Protein AF-A0A838EF16-F1 (afdb_monomer)

Foldseek 3Di:
DDDDDDDDDDPDPDPDPPDDDDQWDADQQQWIKGWDKDFDDAVPHPDTQEIDTFKIFTDDPQGGDNDDPPPDDDDPDDDGQKMKGFDKALEAPAEPDPPQPQPPDDCSSHARQQAFDPPVPPWADDGDSHDHRIDGAKIFIGGSNHTAKMKGWYWHKHHWDWDQQQAPRGIGTAGIDIGTAKIAMAGPPRHHDPDFMKGWDKDDDKKKAFAQVAAGVVNQPQDDLLFDDDPRHGTRMDMHDNDIDTQWIDRSQQKIKGWDKFWFFQLQLADPDDDRFFRRRLTVVSNPPDSSVCRRHLAMIDIDTQKMWITGPNDIKIKGKTFTWDAPDVCRPDPSRGTGQLLDDNPPPDCCSVVPPDDAGGQKMWIQTSVRDIDIDGGPRDNDDD

Radius of gyration: 24.92 Å; Cα contacts (8 Å, |Δi|>4): 887; chains: 1; bounding box: 67×57×69 Å

Nearest PDB structures (foldseek):
  4igl-assembly1_A  TM=3.188E-01  e=4.001E-04  Yersinia entomophaga
  5kis-assembly1_A  TM=2.861E-01  e=1.138E-03  Yersinia entomophaga

Structure (mmCIF, N/CA/C/O backbone):
data_AF-A0A838EF16-F1
#
_entry.id   AF-A0A838EF16-F1
#
loop_
_atom_site.group_PDB
_atom_site.id
_atom_site.type_symbol
_atom_site.label_atom_id
_atom_site.label_alt_id
_atom_site.label_comp_id
_atom_site.label_asym_id
_atom_site.label_entity_id
_atom_site.label_seq_id
_atom_site.pdbx_PDB_ins_code
_atom_site.Cartn_x
_atom_site.Cartn_y
_atom_site.Cartn_z
_atom_site.occupancy
_atom_site.B_iso_or_equiv
_atom_site.auth_seq_id
_atom_site.auth_comp_id
_atom_site.auth_asym_id
_atom_site.auth_atom_id
_atom_site.pdbx_PDB_model_num
ATOM 1 N N . MET A 1 1 ? -14.568 -12.629 -7.261 1.00 23.56 1 MET A N 1
ATOM 2 C CA . MET A 1 1 ? -14.078 -12.190 -5.941 1.00 23.56 1 MET A CA 1
ATOM 3 C C . MET A 1 1 ? -13.411 -10.857 -6.232 1.00 23.56 1 MET A C 1
ATOM 5 O O . MET A 1 1 ? -12.386 -10.861 -6.890 1.00 23.56 1 MET A O 1
ATOM 9 N N . TYR A 1 2 ? -14.131 -9.758 -5.999 1.00 21.62 2 TYR A N 1
ATOM 10 C CA . TYR A 1 2 ? -13.760 -8.415 -6.455 1.00 21.62 2 TYR A CA 1
ATOM 11 C C . TYR A 1 2 ? -13.286 -7.618 -5.245 1.00 21.62 2 TYR A C 1
ATOM 13 O O . TYR A 1 2 ? -14.092 -7.338 -4.366 1.00 21.62 2 TYR A O 1
ATOM 21 N N . GLU A 1 3 ? -12.002 -7.286 -5.214 1.00 23.17 3 GLU A N 1
ATOM 22 C CA . GLU A 1 3 ? -11.415 -6.273 -4.339 1.00 23.17 3 GLU A CA 1
ATOM 23 C C . GLU A 1 3 ? -10.241 -5.665 -5.106 1.00 23.17 3 GLU A C 1
ATOM 25 O O . GLU A 1 3 ? -9.307 -6.371 -5.481 1.00 23.17 3 GLU A O 1
ATOM 30 N N . GLY A 1 4 ? -10.342 -4.374 -5.414 1.00 22.47 4 GLY A N 1
ATOM 31 C CA . GLY A 1 4 ? -9.344 -3.658 -6.200 1.00 22.47 4 GLY A CA 1
ATOM 32 C C . GLY A 1 4 ? -9.843 -2.320 -6.734 1.00 22.47 4 GLY A C 1
ATOM 33 O O . GLY A 1 4 ? -9.541 -1.986 -7.870 1.00 22.47 4 GLY A O 1
ATOM 34 N N . ASP A 1 5 ? -10.616 -1.566 -5.947 1.00 22.55 5 ASP A N 1
ATOM 35 C CA . ASP A 1 5 ? -10.906 -0.166 -6.271 1.00 22.55 5 ASP A CA 1
ATOM 36 C C . ASP A 1 5 ? -9.791 0.701 -5.671 1.00 22.55 5 ASP A C 1
ATOM 38 O O . ASP A 1 5 ? -9.813 1.055 -4.489 1.00 22.55 5 ASP A O 1
ATOM 42 N N . ALA A 1 6 ? -8.780 1.004 -6.487 1.00 27.38 6 ALA A N 1
ATOM 43 C CA . ALA A 1 6 ? -7.781 2.024 -6.195 1.00 27.38 6 ALA A CA 1
ATOM 44 C C . ALA A 1 6 ? -8.284 3.388 -6.695 1.00 27.38 6 ALA A C 1
ATOM 46 O O . ALA A 1 6 ? -8.783 3.532 -7.807 1.00 27.38 6 ALA A O 1
ATOM 47 N N . ILE A 1 7 ? -8.179 4.387 -5.823 1.00 25.42 7 ILE A N 1
ATOM 48 C CA . ILE A 1 7 ? -8.727 5.734 -5.984 1.00 25.42 7 ILE A CA 1
ATOM 49 C C . ILE A 1 7 ? -7.967 6.496 -7.082 1.00 25.42 7 ILE A C 1
ATOM 51 O O . ILE A 1 7 ? -6.759 6.703 -6.994 1.00 25.42 7 ILE A O 1
ATOM 55 N N . GLN A 1 8 ? -8.716 6.932 -8.094 1.00 29.62 8 GLN A N 1
ATOM 56 C CA . GLN A 1 8 ? -8.276 7.627 -9.304 1.00 29.62 8 GLN A CA 1
ATOM 57 C C . GLN A 1 8 ? -7.986 9.123 -9.040 1.00 29.62 8 GLN A C 1
ATOM 59 O O . GLN A 1 8 ? -8.774 9.814 -8.388 1.00 29.62 8 GLN A O 1
ATOM 64 N N . LYS A 1 9 ? -6.879 9.647 -9.588 1.00 28.25 9 LYS A N 1
ATOM 65 C CA . LYS A 1 9 ? -6.639 11.090 -9.779 1.00 28.25 9 LYS A CA 1
ATOM 66 C C . LYS A 1 9 ? -7.116 11.467 -11.186 1.00 28.25 9 LYS A C 1
ATOM 68 O O . LYS A 1 9 ? -6.321 11.494 -12.115 1.00 28.25 9 LYS A O 1
ATOM 73 N N . ASP A 1 10 ? -8.393 11.809 -11.323 1.00 25.80 10 ASP A N 1
ATOM 74 C CA . ASP A 1 10 ? -8.893 12.468 -12.532 1.00 25.80 10 ASP A CA 1
ATOM 75 C C . ASP A 1 10 ? -9.033 13.968 -12.293 1.00 25.80 10 ASP A C 1
ATOM 77 O O . ASP A 1 10 ? -9.828 14.437 -11.472 1.00 25.80 10 ASP A O 1
ATOM 81 N N . THR A 1 11 ? -8.296 14.748 -13.082 1.00 31.22 11 THR A N 1
ATOM 82 C CA . THR A 1 11 ? -8.543 16.183 -13.242 1.00 31.22 11 THR A CA 1
ATOM 83 C C . THR A 1 11 ? -9.641 16.384 -14.288 1.00 31.22 11 THR A C 1
ATOM 85 O O . THR A 1 11 ? -9.444 17.044 -15.300 1.00 31.22 11 THR A O 1
ATOM 88 N N . PHE A 1 12 ? -10.830 15.840 -14.028 1.00 22.34 12 PHE A N 1
ATOM 89 C CA . PHE A 1 12 ? -12.070 16.239 -14.690 1.00 22.34 12 PHE A CA 1
ATOM 90 C C . PHE A 1 12 ? -12.993 16.864 -13.647 1.00 22.34 12 PHE A C 1
ATOM 92 O O . PHE A 1 12 ? -13.325 16.267 -12.625 1.00 22.34 12 PHE A O 1
ATOM 99 N N . ARG A 1 13 ? -13.409 18.113 -13.895 1.00 30.27 13 ARG A N 1
ATOM 100 C CA . ARG A 1 13 ? -14.393 18.827 -13.072 1.00 30.27 13 ARG A CA 1
ATOM 101 C C . ARG A 1 13 ? -15.766 18.160 -13.199 1.00 30.27 13 ARG A C 1
ATOM 103 O O . ARG A 1 13 ? -16.633 18.657 -13.907 1.00 30.27 13 ARG A O 1
ATOM 110 N N . TYR A 1 14 ? -15.978 17.099 -12.434 1.00 22.09 14 TYR A N 1
ATOM 111 C CA . TYR A 1 14 ? -17.292 16.691 -11.959 1.00 22.09 14 TYR A CA 1
ATOM 112 C C . TYR A 1 14 ? -17.266 16.742 -10.436 1.00 22.09 14 TYR A C 1
ATOM 114 O O . TYR A 1 14 ? -16.724 15.880 -9.753 1.00 22.09 14 TYR A O 1
ATOM 122 N N . PHE A 1 15 ? -17.841 17.812 -9.893 1.00 29.89 15 PHE A N 1
ATOM 123 C CA . PHE A 1 15 ? -18.130 17.919 -8.471 1.00 29.89 15 PHE A CA 1
ATOM 124 C C . PHE A 1 15 ? -19.277 16.943 -8.167 1.00 29.89 15 PHE A C 1
ATOM 126 O O . PHE A 1 15 ? -20.450 17.305 -8.249 1.00 29.89 15 PHE A O 1
ATOM 133 N N . PHE A 1 16 ? -18.957 15.679 -7.895 1.00 25.81 16 PHE A N 1
ATOM 134 C CA . PHE A 1 16 ? -19.944 14.731 -7.396 1.00 25.81 16 PHE A CA 1
ATOM 135 C C . PHE A 1 16 ? -20.173 14.969 -5.895 1.00 25.81 16 PHE A C 1
ATOM 137 O O . PHE A 1 16 ? -19.207 15.087 -5.140 1.00 25.81 16 PHE A O 1
ATOM 144 N N . PRO A 1 17 ? -21.418 14.949 -5.394 1.00 42.88 17 PRO A N 1
ATOM 145 C CA . PRO A 1 17 ? -21.670 14.705 -3.980 1.00 42.88 17 PRO A CA 1
ATOM 146 C C . PRO A 1 17 ? -21.553 13.184 -3.734 1.00 42.88 17 PRO A C 1
ATOM 148 O O . PRO A 1 17 ? -22.556 12.531 -3.477 1.00 42.88 17 PRO A O 1
ATOM 151 N N . SER A 1 18 ? -20.389 12.556 -3.950 1.00 43.19 18 SER A N 1
ATOM 152 C CA . SER A 1 18 ? -20.372 11.122 -4.326 1.00 43.19 18 SER A CA 1
ATOM 153 C C . SER A 1 18 ? -20.464 10.080 -3.210 1.00 43.19 18 SER A C 1
ATOM 155 O O . SER A 1 18 ? -20.639 8.915 -3.544 1.00 43.19 18 SER A O 1
ATOM 157 N N . HIS A 1 19 ? -20.417 10.413 -1.917 1.00 51.53 19 HIS A N 1
ATOM 158 C CA . HIS A 1 19 ? -20.465 9.368 -0.880 1.00 51.53 19 HIS A CA 1
ATOM 159 C C . HIS A 1 19 ? -21.616 9.575 0.104 1.00 51.53 19 HIS A C 1
ATOM 161 O O . HIS A 1 19 ? -21.558 10.394 1.023 1.00 51.53 19 HIS A O 1
ATOM 167 N N . SER A 1 20 ? -22.680 8.787 -0.082 1.00 55.97 20 SER A N 1
ATOM 168 C CA . SER A 1 20 ? -23.728 8.620 0.926 1.00 55.97 20 SER A CA 1
ATOM 169 C C . SER A 1 20 ? -23.200 7.721 2.038 1.00 55.97 20 SER A C 1
ATOM 171 O O . SER A 1 20 ? -23.222 6.498 1.938 1.00 55.97 20 SER A O 1
ATOM 173 N N . LEU A 1 21 ? -22.689 8.336 3.101 1.00 65.88 21 LEU A N 1
ATOM 174 C CA . LEU A 1 21 ? -22.224 7.602 4.271 1.00 65.88 21 LEU A CA 1
ATOM 175 C C . LEU A 1 21 ? -23.413 7.021 5.039 1.00 65.88 21 LEU A C 1
ATOM 177 O O . LEU A 1 21 ? -24.354 7.740 5.398 1.00 65.88 21 LEU A O 1
ATOM 181 N N . HIS A 1 22 ? -23.353 5.719 5.314 1.00 69.31 22 HIS A N 1
ATOM 182 C CA . HIS A 1 22 ? -24.351 5.033 6.124 1.00 69.31 22 HIS A CA 1
ATOM 183 C C . HIS A 1 22 ? -24.338 5.613 7.535 1.00 69.31 22 HIS A C 1
ATOM 185 O O . HIS A 1 22 ? -23.393 5.436 8.290 1.00 69.31 22 HIS A O 1
ATOM 191 N N . ARG A 1 23 ? -25.404 6.322 7.903 1.00 70.19 23 ARG A N 1
ATOM 192 C CA . ARG A 1 23 ? -25.545 6.911 9.242 1.00 70.19 23 ARG A CA 1
ATOM 193 C C . ARG A 1 23 ? -26.306 5.999 10.203 1.00 70.19 23 ARG A C 1
ATOM 195 O O . ARG A 1 23 ? -26.099 6.073 11.412 1.00 70.19 23 ARG A O 1
ATOM 202 N N . ASN A 1 24 ? -27.212 5.182 9.672 1.00 78.00 24 ASN A N 1
ATOM 203 C CA . ASN A 1 24 ? -28.073 4.304 10.451 1.00 78.00 24 ASN A CA 1
ATOM 204 C C . ASN A 1 24 ? -28.289 2.992 9.695 1.00 78.00 24 ASN A C 1
ATOM 206 O O . ASN A 1 24 ? -28.556 3.018 8.493 1.00 78.00 24 ASN A O 1
ATOM 210 N N . ILE A 1 25 ? -28.182 1.873 10.401 1.00 84.38 25 ILE A N 1
ATOM 211 C CA . ILE A 1 25 ? -28.474 0.535 9.883 1.00 84.38 25 ILE A CA 1
ATOM 212 C C . ILE A 1 25 ? -29.558 -0.068 10.769 1.00 84.38 25 ILE A C 1
ATOM 214 O O . ILE A 1 25 ? -29.503 0.055 11.993 1.00 84.38 25 ILE A O 1
ATOM 218 N N . HIS A 1 26 ? -30.532 -0.723 10.144 1.00 83.25 26 HIS A N 1
ATOM 219 C CA . HIS A 1 26 ? -31.648 -1.369 10.822 1.00 83.25 26 HIS A CA 1
ATOM 220 C C . HIS A 1 26 ? -31.697 -2.842 10.464 1.00 83.25 26 HIS A C 1
ATOM 222 O O . HIS A 1 26 ? -31.534 -3.197 9.295 1.00 83.25 26 HIS A O 1
ATOM 228 N N . ASP A 1 27 ? -31.975 -3.690 11.446 1.00 83.12 27 ASP A N 1
ATOM 229 C CA . ASP A 1 27 ? -32.328 -5.075 11.168 1.00 83.12 27 ASP A CA 1
ATOM 230 C C . ASP A 1 27 ? -33.850 -5.260 11.045 1.00 83.12 27 ASP A C 1
ATOM 232 O O . ASP A 1 27 ? -34.654 -4.350 11.269 1.00 83.12 27 ASP A O 1
ATOM 236 N N . ARG A 1 28 ? -34.262 -6.485 10.707 1.00 82.12 28 ARG A N 1
ATOM 237 C CA . ARG A 1 28 ? -35.678 -6.859 10.561 1.00 82.12 28 ARG A CA 1
ATOM 238 C C . ARG A 1 28 ? -36.499 -6.768 11.855 1.00 82.12 28 ARG A C 1
ATOM 240 O O . ARG A 1 28 ? -37.721 -6.864 11.795 1.00 82.12 28 ARG A O 1
ATOM 247 N N . TYR A 1 29 ? -35.846 -6.638 13.007 1.00 83.75 29 TYR A N 1
ATOM 248 C CA . TYR A 1 29 ? -36.473 -6.528 14.322 1.00 83.75 29 TYR A CA 1
ATOM 249 C C . TYR A 1 29 ? -36.509 -5.080 14.829 1.00 83.75 29 TYR A C 1
ATOM 251 O O . TYR A 1 29 ? -37.011 -4.820 15.921 1.00 83.75 29 TYR A O 1
ATOM 259 N N . GLY A 1 30 ? -36.024 -4.127 14.027 1.00 81.12 30 GLY A N 1
ATOM 260 C CA . GLY A 1 30 ? -36.001 -2.713 14.372 1.00 81.12 30 GLY A CA 1
ATOM 261 C C . GLY A 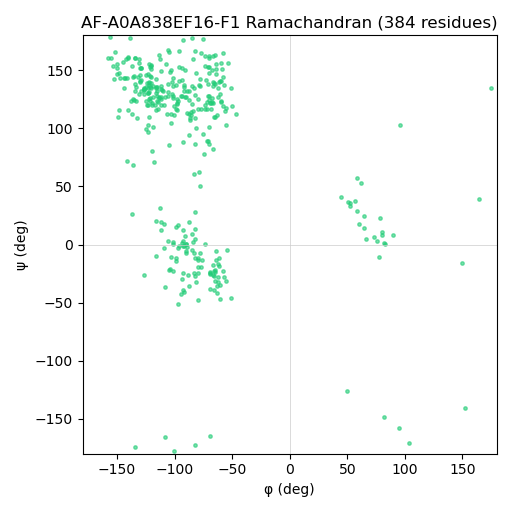1 30 ? -34.848 -2.319 15.293 1.00 81.12 30 GLY A C 1
ATOM 262 O O . GLY A 1 30 ? -34.857 -1.184 15.778 1.00 81.12 30 GLY A O 1
ATOM 263 N N . ASN A 1 31 ? -33.873 -3.213 15.521 1.00 85.19 31 ASN A N 1
ATOM 264 C CA . ASN A 1 31 ? -32.616 -2.866 16.184 1.00 85.19 31 ASN A CA 1
ATOM 265 C C . ASN A 1 31 ? -31.849 -1.873 15.314 1.00 85.19 31 ASN A C 1
ATOM 267 O O . ASN A 1 31 ? -31.916 -1.943 14.084 1.00 85.19 31 ASN A O 1
ATOM 271 N N . GLN A 1 32 ? -31.116 -0.955 15.943 1.00 86.50 32 GLN A N 1
ATOM 272 C CA . GLN A 1 32 ? -30.389 0.096 15.233 1.00 86.50 32 GLN A CA 1
ATOM 273 C C . GLN A 1 32 ? -28.890 0.038 15.515 1.00 86.50 32 GLN A C 1
ATOM 275 O O . GLN A 1 32 ? -28.468 -0.222 16.643 1.00 86.50 32 GLN A O 1
ATOM 280 N N . VAL A 1 33 ? -28.101 0.352 14.492 1.00 90.19 33 VAL A N 1
ATOM 281 C CA . VAL A 1 33 ? -26.673 0.663 14.596 1.00 90.19 33 VAL A CA 1
ATOM 282 C C . VAL A 1 33 ? -26.475 2.081 14.081 1.00 90.19 33 VAL A C 1
ATOM 284 O O . VAL A 1 33 ? -26.806 2.376 12.931 1.00 90.19 33 VAL A O 1
ATOM 287 N N . ARG A 1 34 ? -25.924 2.962 14.917 1.00 89.94 34 ARG A N 1
ATOM 288 C CA . ARG A 1 34 ? -25.605 4.343 14.542 1.00 89.94 34 ARG A CA 1
ATOM 289 C C . ARG A 1 34 ? -24.118 4.482 14.285 1.00 89.94 34 ARG A C 1
ATOM 291 O O . ARG A 1 34 ? -23.305 4.099 15.123 1.00 89.94 34 ARG A O 1
ATOM 298 N N . ILE A 1 35 ? -23.785 5.069 13.141 1.00 92.38 35 ILE A N 1
ATOM 299 C CA . ILE A 1 35 ? -22.408 5.360 12.749 1.00 92.38 35 ILE A CA 1
ATOM 300 C C . ILE A 1 35 ? -22.237 6.875 12.752 1.00 92.38 35 ILE A C 1
ATOM 302 O O . ILE A 1 35 ? -22.944 7.612 12.055 1.00 92.38 35 ILE A O 1
ATOM 306 N N . ASN A 1 36 ? -21.304 7.336 13.574 1.00 93.00 36 ASN A N 1
ATOM 307 C CA . ASN A 1 36 ? -20.932 8.732 13.695 1.00 93.00 36 ASN A CA 1
ATOM 308 C C . ASN A 1 36 ? -19.602 8.969 12.990 1.00 93.00 36 ASN A C 1
ATOM 310 O O . ASN A 1 36 ? -18.732 8.100 12.950 1.00 93.00 36 ASN A O 1
ATOM 314 N N . TYR A 1 37 ? -19.453 10.175 12.457 1.00 91.88 37 TYR A N 1
ATOM 315 C CA . TYR A 1 37 ? -18.289 10.568 11.682 1.00 91.88 37 TYR A CA 1
ATOM 316 C C . TYR A 1 37 ? -17.732 11.884 12.204 1.00 91.88 37 TYR A C 1
ATOM 318 O O . TYR A 1 37 ? -18.496 12.801 12.526 1.00 91.88 37 TYR A O 1
ATOM 326 N N . GLN A 1 38 ? -16.411 11.992 12.225 1.00 90.00 38 GLN A N 1
ATOM 327 C CA . GLN A 1 38 ? -15.698 13.257 12.331 1.00 90.00 38 GLN A CA 1
ATOM 328 C C . GLN A 1 38 ? -15.300 13.748 10.941 1.00 90.00 38 GLN A C 1
ATOM 330 O O . GLN A 1 38 ? -15.173 12.961 10.005 1.00 90.00 38 GLN A O 1
ATOM 335 N N . ARG A 1 39 ? -15.168 15.064 10.786 1.00 86.62 39 ARG A N 1
ATOM 336 C CA . ARG A 1 39 ? -14.911 15.700 9.492 1.00 86.62 39 ARG A CA 1
ATOM 337 C C . ARG A 1 39 ? -13.816 16.727 9.646 1.00 86.62 39 ARG A C 1
ATOM 339 O O . ARG A 1 39 ? -13.857 17.520 10.588 1.00 86.62 39 ARG A O 1
ATOM 346 N N . TYR A 1 40 ? -12.919 16.757 8.674 1.00 82.25 40 TYR A N 1
ATOM 347 C CA . TYR A 1 40 ? -11.893 17.775 8.586 1.00 82.25 40 TYR A CA 1
ATOM 348 C C . TYR A 1 40 ? -12.281 18.837 7.552 1.00 82.25 40 TYR A C 1
ATOM 350 O O . TYR A 1 40 ? -12.570 18.536 6.388 1.00 82.25 40 TYR A O 1
ATOM 358 N N . PHE A 1 41 ? -12.267 20.091 7.999 1.00 79.94 41 PHE A N 1
ATOM 359 C CA . PHE A 1 41 ? -12.459 21.273 7.169 1.00 79.94 41 PHE A CA 1
ATOM 360 C C . PHE A 1 41 ? -11.148 22.063 7.164 1.00 79.94 41 PHE A C 1
ATOM 362 O O . PHE A 1 41 ? -10.737 22.543 8.223 1.00 79.94 41 PHE A O 1
ATOM 369 N N . PRO A 1 42 ? -10.481 22.220 6.010 1.00 74.00 42 PRO A N 1
ATOM 370 C CA . PRO A 1 42 ? -9.326 23.103 5.901 1.00 74.00 42 PRO A CA 1
ATOM 371 C C . PRO A 1 42 ? -9.718 24.530 6.301 1.00 74.00 42 PRO A C 1
ATOM 373 O O . PRO A 1 42 ? -10.835 24.960 6.011 1.00 74.00 42 PRO A O 1
ATOM 376 N N . ASN A 1 43 ? -8.818 25.273 6.951 1.00 67.56 43 ASN A N 1
ATOM 377 C CA . ASN A 1 43 ? -9.101 26.612 7.485 1.00 67.56 43 ASN A CA 1
ATOM 378 C C . ASN A 1 43 ? -9.826 27.520 6.470 1.00 67.56 43 ASN A C 1
ATOM 380 O O . ASN A 1 43 ? -9.250 27.932 5.466 1.00 67.56 43 ASN A O 1
ATOM 384 N N . GLY A 1 44 ? -11.090 27.850 6.759 1.00 60.97 44 GLY A N 1
ATOM 385 C CA . GLY A 1 44 ? -11.921 28.746 5.944 1.00 60.97 44 GLY A CA 1
ATOM 386 C C . GLY A 1 44 ? -12.615 28.099 4.738 1.00 60.97 44 GLY A C 1
ATOM 387 O O . GLY A 1 44 ? -13.338 28.791 4.023 1.00 60.97 44 GLY A O 1
ATOM 388 N N . ALA A 1 45 ? -12.442 26.795 4.511 1.00 65.69 45 ALA A N 1
ATOM 389 C CA . ALA A 1 45 ? -13.124 26.073 3.445 1.00 65.69 45 ALA A CA 1
ATOM 390 C C . ALA A 1 45 ? -14.470 25.505 3.928 1.00 65.69 45 ALA A C 1
ATOM 392 O O . ALA A 1 45 ? -14.547 24.803 4.932 1.00 65.69 45 ALA A O 1
ATOM 393 N N . ASN A 1 46 ? -15.531 25.727 3.148 1.00 67.12 46 ASN A N 1
ATOM 394 C CA . ASN A 1 46 ? -16.834 25.065 3.333 1.00 67.12 46 ASN A CA 1
ATOM 395 C C . ASN A 1 46 ? -16.879 23.662 2.701 1.00 67.12 46 ASN A C 1
ATOM 397 O O . ASN A 1 46 ? -17.953 23.092 2.512 1.00 67.12 46 ASN A O 1
ATOM 401 N N . ILE A 1 47 ? -15.718 23.124 2.327 1.00 70.38 47 ILE A N 1
ATOM 402 C CA . ILE A 1 47 ? -15.581 21.841 1.647 1.00 70.38 47 ILE A CA 1
ATOM 403 C C . ILE A 1 47 ? -14.915 20.881 2.623 1.00 70.38 47 ILE A C 1
ATOM 405 O O . ILE A 1 47 ? -13.851 21.170 3.171 1.00 70.38 47 ILE A O 1
ATOM 409 N N . VAL A 1 48 ? -15.576 19.748 2.849 1.00 73.94 48 VAL A N 1
ATOM 410 C CA . VAL A 1 48 ? -15.020 18.637 3.619 1.00 73.94 48 VAL A CA 1
ATOM 411 C C . VAL A 1 48 ? -13.851 18.062 2.828 1.00 73.94 48 VAL A C 1
ATOM 413 O O . VAL A 1 48 ? -14.042 17.651 1.686 1.00 73.94 48 VAL A O 1
ATOM 416 N N . ARG A 1 49 ? -12.658 18.049 3.425 1.00 77.00 49 ARG A N 1
ATOM 417 C CA . ARG A 1 49 ? -11.473 17.431 2.811 1.00 77.00 49 ARG A CA 1
ATOM 418 C C . ARG A 1 49 ? -11.376 15.948 3.150 1.00 77.00 49 ARG A C 1
ATOM 420 O O . ARG A 1 49 ? -10.975 15.179 2.292 1.00 77.00 49 ARG A O 1
ATOM 427 N N . ASP A 1 50 ? -11.771 15.571 4.365 1.00 81.81 50 ASP A N 1
ATOM 428 C CA . ASP A 1 50 ? -11.718 14.185 4.834 1.00 81.81 50 ASP A CA 1
ATOM 429 C C . ASP A 1 50 ? -12.830 13.890 5.859 1.00 81.81 50 ASP A C 1
ATOM 431 O O . ASP A 1 50 ? -13.292 14.787 6.583 1.00 81.81 50 ASP A O 1
ATOM 435 N N . VAL A 1 51 ? -13.264 12.629 5.918 1.00 85.44 51 VAL A N 1
ATOM 436 C CA . VAL A 1 51 ? -14.264 12.097 6.846 1.00 85.44 51 VAL A CA 1
ATOM 437 C C . VAL A 1 51 ? -13.810 10.739 7.372 1.00 85.44 51 VAL A C 1
ATOM 439 O O . VAL A 1 51 ? -13.661 9.793 6.608 1.00 85.44 51 VAL A O 1
ATOM 442 N N . ALA A 1 52 ? -13.720 10.609 8.693 1.00 89.25 52 ALA A N 1
ATOM 443 C CA . ALA A 1 52 ? -13.414 9.346 9.362 1.00 89.25 52 ALA A CA 1
ATOM 444 C C . ALA A 1 52 ? -14.551 8.941 10.307 1.00 89.25 52 ALA A C 1
ATOM 446 O O . ALA A 1 52 ? -15.265 9.794 10.845 1.00 89.25 52 ALA A O 1
ATOM 447 N N . ILE A 1 53 ? -14.730 7.636 10.526 1.00 93.31 53 ILE A N 1
ATOM 448 C CA . ILE A 1 53 ? -15.641 7.134 11.565 1.00 93.31 53 ILE A CA 1
ATOM 449 C C . ILE A 1 53 ? -15.118 7.617 12.923 1.00 93.31 53 ILE A C 1
ATOM 451 O O . ILE A 1 53 ? -13.924 7.538 13.189 1.00 93.31 53 ILE A O 1
ATOM 455 N N . SER A 1 54 ? -16.006 8.132 13.772 1.00 95.38 54 SER A N 1
ATOM 456 C CA . SER A 1 54 ? -15.677 8.546 15.143 1.00 95.38 54 SER A CA 1
ATOM 457 C C . SER A 1 54 ? -16.265 7.604 16.189 1.00 95.38 54 SER A C 1
ATOM 459 O O . SER A 1 54 ? -15.626 7.313 17.201 1.00 95.38 54 SER A O 1
ATOM 461 N N . SER A 1 55 ? -17.472 7.082 15.956 1.00 96.44 55 SER A N 1
ATOM 462 C CA . SER A 1 55 ? -18.018 6.003 16.775 1.00 96.44 55 SER A CA 1
ATOM 463 C C . SER A 1 55 ? -19.023 5.135 16.033 1.00 96.44 55 SER A C 1
ATOM 465 O O . SER A 1 55 ? -19.710 5.589 15.118 1.00 96.44 55 SER A O 1
ATOM 467 N N . ILE A 1 56 ? -19.132 3.886 16.478 1.00 96.06 56 ILE A N 1
ATOM 468 C CA . ILE A 1 56 ? -20.230 2.981 16.139 1.00 96.06 56 ILE A CA 1
ATOM 469 C C . ILE A 1 56 ? -20.935 2.618 17.440 1.00 96.06 56 ILE A C 1
ATOM 471 O O . ILE A 1 56 ? -20.302 2.187 18.401 1.00 96.06 56 ILE A O 1
ATOM 475 N N . GLU A 1 57 ? -22.245 2.807 17.479 1.00 95.06 57 GLU A N 1
ATOM 476 C CA . GLU A 1 57 ? -23.071 2.606 18.666 1.00 95.06 57 GLU A CA 1
ATOM 477 C C . GLU A 1 57 ? -24.221 1.664 18.329 1.00 95.06 57 GLU A C 1
ATOM 479 O O . GLU A 1 57 ? -24.867 1.816 17.289 1.00 95.06 57 GLU A O 1
ATOM 484 N N . TYR A 1 58 ? -24.484 0.693 19.198 1.00 93.25 58 TYR A N 1
ATOM 485 C CA . TYR A 1 58 ? -25.542 -0.289 18.982 1.00 93.25 58 TYR A CA 1
ATOM 486 C C . TYR A 1 58 ? -26.030 -0.908 20.295 1.00 93.25 58 TYR A C 1
ATOM 488 O O . TYR A 1 58 ?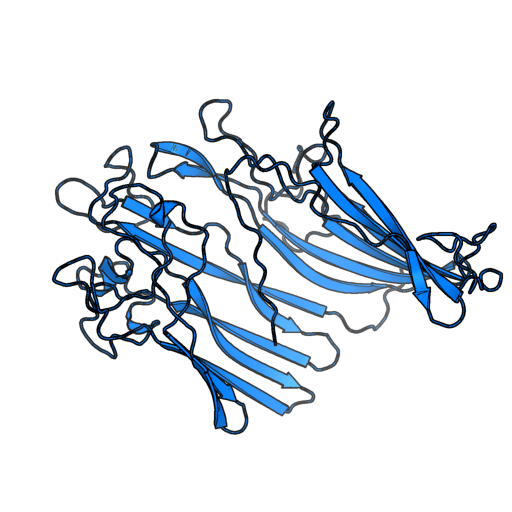 -25.527 -0.595 21.379 1.00 93.25 58 TYR A O 1
ATOM 496 N N . ASP A 1 59 ? -27.024 -1.789 20.164 1.00 91.12 59 ASP A N 1
ATOM 497 C CA . ASP A 1 59 ? -27.631 -2.529 21.273 1.00 91.12 59 ASP A CA 1
ATOM 498 C C . ASP A 1 59 ? -28.292 -1.596 22.299 1.00 91.12 59 ASP A C 1
ATOM 500 O O . ASP A 1 59 ? -27.971 -1.612 23.480 1.00 91.12 59 ASP A O 1
ATOM 504 N N . ASP A 1 60 ? -29.179 -0.705 21.845 1.00 91.50 60 ASP A N 1
ATOM 505 C CA . ASP A 1 60 ? -30.044 0.065 22.745 1.00 91.50 60 ASP A CA 1
ATOM 506 C C . ASP A 1 60 ? -31.330 -0.736 23.045 1.00 91.50 60 ASP A C 1
ATOM 508 O O . ASP A 1 60 ? -32.169 -0.880 22.151 1.00 91.50 60 ASP A O 1
ATOM 512 N N . PRO A 1 61 ? -31.548 -1.206 24.292 1.00 89.50 61 PRO A N 1
ATOM 513 C CA . PRO A 1 61 ? -32.705 -2.030 24.650 1.00 89.50 61 PRO A CA 1
ATOM 514 C C . PRO A 1 61 ? -34.047 -1.293 24.568 1.00 89.50 61 PRO A C 1
ATOM 516 O O . PRO A 1 61 ? -35.104 -1.919 24.589 1.00 89.50 61 PRO A O 1
ATOM 519 N N . GLY A 1 62 ? -34.028 0.043 24.553 1.00 87.12 62 GLY A N 1
ATOM 520 C CA . GLY A 1 62 ? -35.224 0.870 24.397 1.00 87.12 62 GLY A CA 1
ATOM 521 C C . GLY A 1 62 ? -35.560 1.176 22.937 1.00 87.12 62 GLY A C 1
ATOM 522 O O . GLY A 1 62 ? -36.556 1.850 22.673 1.00 87.12 62 GLY A O 1
ATOM 523 N N . CYS A 1 63 ? -34.737 0.718 21.992 1.00 84.69 63 CYS A N 1
ATOM 524 C CA . CYS A 1 63 ? -34.781 1.143 20.603 1.00 84.69 63 CYS A CA 1
ATOM 525 C C . CYS A 1 63 ? -35.064 -0.026 19.651 1.00 84.69 63 CYS A C 1
ATOM 527 O O . CYS A 1 63 ? -34.176 -0.550 18.982 1.00 84.69 63 CYS A O 1
ATOM 529 N N . HIS A 1 64 ? -36.347 -0.377 19.554 1.00 84.69 64 HIS A N 1
ATOM 530 C CA . HIS A 1 64 ? -36.870 -1.337 18.585 1.00 84.69 64 HIS A CA 1
ATOM 531 C C . HIS A 1 64 ? -37.957 -0.654 17.758 1.00 84.69 64 HIS A C 1
ATOM 533 O O . HIS A 1 64 ? -39.101 -0.538 18.199 1.00 84.69 64 HIS A O 1
ATOM 539 N N . ASN A 1 65 ? -37.605 -0.147 16.575 1.00 74.44 65 ASN A N 1
ATOM 540 C CA . ASN A 1 65 ? -38.575 0.500 15.695 1.00 74.44 65 ASN A CA 1
ATOM 541 C C . ASN A 1 65 ? -38.629 -0.191 14.333 1.00 74.44 65 ASN A C 1
ATOM 543 O O . ASN A 1 65 ? -37.702 -0.085 13.534 1.00 74.44 65 ASN A O 1
ATOM 547 N N . THR A 1 66 ? -39.741 -0.876 14.076 1.00 70.12 66 THR A N 1
ATOM 548 C CA . THR A 1 66 ? -40.053 -1.537 12.801 1.00 70.12 66 THR A CA 1
ATOM 549 C C . THR A 1 66 ? -40.951 -0.688 11.896 1.00 70.12 66 THR A C 1
ATOM 551 O O . THR A 1 66 ? -41.251 -1.093 10.775 1.00 70.12 66 THR A O 1
ATOM 554 N N . THR A 1 67 ? -41.398 0.485 12.367 1.00 67.94 67 THR A N 1
ATOM 555 C CA . THR A 1 67 ? -42.268 1.398 11.615 1.00 67.94 67 THR A CA 1
ATOM 556 C C . THR A 1 67 ? -41.439 2.514 10.984 1.00 67.94 67 THR A C 1
ATOM 558 O O . THR A 1 67 ? -40.843 3.345 11.672 1.00 67.94 67 THR A O 1
ATOM 561 N N . PHE A 1 68 ? -41.430 2.551 9.655 1.00 67.19 68 PHE A N 1
ATOM 562 C CA . PHE A 1 68 ? -40.698 3.535 8.864 1.00 67.19 68 PHE A CA 1
ATOM 563 C C . PHE A 1 68 ? -41.642 4.658 8.439 1.00 67.19 68 PHE A C 1
ATOM 565 O O . PHE A 1 68 ? -42.634 4.411 7.756 1.00 67.19 68 PHE A O 1
ATOM 572 N N . ASN A 1 69 ? -41.336 5.896 8.825 1.00 56.97 69 ASN A N 1
ATOM 573 C CA . ASN A 1 69 ? -42.015 7.075 8.295 1.00 56.97 69 ASN A CA 1
ATOM 574 C C . ASN A 1 69 ? -41.050 7.757 7.312 1.00 56.97 69 ASN A C 1
ATOM 576 O O . ASN A 1 69 ? -40.239 8.596 7.697 1.00 56.97 69 ASN A O 1
ATOM 580 N N . GLY A 1 70 ? -41.052 7.306 6.055 1.00 62.47 70 GLY A N 1
ATOM 581 C CA . GLY A 1 70 ? -40.023 7.662 5.069 1.00 62.47 70 GLY A CA 1
ATOM 582 C C . GLY A 1 70 ? -38.744 6.820 5.197 1.00 62.47 70 GLY A C 1
ATOM 583 O O . GLY A 1 70 ? -38.805 5.649 5.558 1.00 62.47 70 GLY A O 1
ATOM 584 N N . ALA A 1 71 ? -37.582 7.402 4.876 1.00 58.19 71 ALA A N 1
ATOM 585 C CA . ALA A 1 71 ? -36.304 6.684 4.739 1.00 58.19 71 ALA A CA 1
ATOM 586 C C . ALA A 1 71 ? -35.523 6.448 6.054 1.00 58.19 71 ALA A C 1
ATOM 588 O O . ALA A 1 71 ? -34.427 5.894 6.016 1.00 58.19 71 ALA A O 1
ATOM 589 N N . THR A 1 72 ? -36.046 6.854 7.215 1.00 59.06 72 THR A N 1
ATOM 590 C CA . THR A 1 72 ? -35.315 6.754 8.491 1.00 59.06 72 THR A CA 1
ATOM 591 C C . THR A 1 72 ? -36.234 6.342 9.637 1.00 59.06 72 THR A C 1
ATOM 593 O O . THR A 1 72 ? -37.118 7.093 10.041 1.00 59.06 72 THR A O 1
ATOM 596 N N . ALA A 1 73 ? -35.987 5.168 10.223 1.00 64.44 73 ALA A N 1
ATOM 597 C CA . ALA A 1 73 ? -36.541 4.810 11.524 1.00 64.44 73 ALA A CA 1
ATOM 598 C C . ALA A 1 73 ? -35.589 5.338 12.606 1.00 64.44 73 ALA A C 1
ATOM 600 O O . ALA A 1 73 ? -34.493 4.821 12.775 1.00 64.44 73 ALA A O 1
ATOM 601 N N . GLN A 1 74 ? -35.954 6.377 13.356 1.00 71.81 74 GLN A N 1
ATOM 602 C CA . GLN A 1 74 ? -35.144 6.835 14.493 1.00 71.81 74 GLN A CA 1
ATOM 603 C C . GLN A 1 74 ? -35.906 6.639 15.797 1.00 71.81 74 GLN A C 1
ATOM 605 O O . GLN A 1 74 ? -37.077 7.000 15.901 1.00 71.81 74 GLN A O 1
ATOM 610 N N . CYS A 1 75 ? -35.241 6.053 16.790 1.00 78.00 75 CYS A N 1
ATOM 611 C CA . CYS A 1 75 ? -35.778 5.992 18.144 1.00 78.00 75 CYS A CA 1
ATOM 612 C C . CYS A 1 75 ? -35.717 7.374 18.810 1.00 78.00 75 CYS A C 1
ATOM 614 O O . CYS A 1 75 ? -34.719 8.083 18.631 1.00 78.00 75 CYS A O 1
ATOM 616 N N . PRO A 1 76 ? -36.747 7.747 19.593 1.00 77.88 76 PRO A N 1
ATOM 617 C CA . PRO A 1 76 ? -36.815 9.046 20.264 1.00 77.88 76 PRO A CA 1
ATOM 618 C C . PRO A 1 76 ? -35.733 9.212 21.340 1.00 77.88 76 PRO A C 1
ATOM 620 O O . PRO A 1 76 ? -35.307 10.328 21.622 1.00 77.88 76 PRO A O 1
ATOM 623 N N . THR A 1 77 ? -35.267 8.105 21.916 1.00 85.06 77 THR A N 1
ATOM 624 C CA . THR A 1 77 ? -34.141 8.044 22.851 1.00 85.06 77 THR A CA 1
ATOM 625 C C . THR A 1 77 ? -33.051 7.135 22.297 1.00 85.06 77 THR A C 1
ATOM 627 O O . THR A 1 77 ? -33.339 6.242 21.500 1.00 85.06 77 THR A O 1
ATOM 630 N N . TRP A 1 78 ? -31.805 7.381 22.707 1.00 89.56 78 TRP A N 1
ATOM 631 C CA . TRP A 1 78 ? -30.650 6.574 22.323 1.00 89.56 78 TRP A CA 1
ATOM 632 C C . TRP A 1 78 ? -29.749 6.317 23.530 1.00 89.56 78 TRP A C 1
ATOM 634 O O . TRP A 1 78 ? -29.152 7.250 24.068 1.00 89.56 78 TRP A O 1
ATOM 644 N N . ASN A 1 79 ? -29.689 5.063 23.965 1.00 92.06 79 ASN A N 1
ATOM 645 C CA . ASN A 1 79 ? -28.932 4.582 25.117 1.00 92.06 79 ASN A CA 1
ATOM 646 C C . ASN A 1 79 ? -28.204 3.262 24.782 1.00 92.06 79 ASN A C 1
ATOM 648 O O . ASN A 1 79 ? -28.577 2.200 25.292 1.00 92.06 79 ASN A O 1
ATOM 652 N N . PRO A 1 80 ? -27.192 3.310 23.898 1.00 93.38 80 PRO A N 1
ATOM 653 C CA . PRO A 1 80 ? -26.510 2.119 23.406 1.00 93.38 80 PRO A CA 1
ATOM 654 C C . PRO A 1 80 ? -25.757 1.405 24.532 1.00 93.38 80 PRO A C 1
ATOM 656 O O . PRO A 1 80 ? -25.096 2.038 25.363 1.00 93.38 80 PRO A O 1
ATOM 659 N N . LYS A 1 81 ? -25.825 0.072 24.552 1.00 95.38 81 LYS A N 1
ATOM 660 C CA . LYS A 1 81 ? -25.061 -0.760 25.492 1.00 95.38 81 LYS A CA 1
ATOM 661 C C . LYS A 1 81 ? -23.648 -1.014 25.011 1.00 95.38 81 LYS A C 1
ATOM 663 O O . LYS A 1 81 ? -22.774 -1.222 25.851 1.00 95.38 81 LYS A O 1
ATOM 668 N N . VAL A 1 82 ? -23.409 -0.937 23.704 1.00 96.81 82 VAL A N 1
ATOM 669 C CA . VAL A 1 82 ? -22.073 -1.068 23.130 1.00 96.81 82 VAL A CA 1
ATOM 670 C C . VAL A 1 82 ? -21.723 0.166 22.314 1.00 96.81 82 VAL A C 1
ATOM 672 O O . VAL A 1 82 ? -22.517 0.660 21.511 1.00 96.81 82 VAL A O 1
ATOM 675 N N . ARG A 1 83 ? -20.504 0.659 22.523 1.00 96.94 83 ARG A N 1
ATOM 676 C CA . ARG A 1 83 ? -19.933 1.770 21.770 1.00 96.94 83 ARG A CA 1
ATOM 677 C C . ARG A 1 83 ? -18.490 1.459 21.405 1.00 96.94 83 ARG A C 1
ATOM 679 O O . ARG A 1 83 ? -17.669 1.203 22.279 1.00 96.94 83 ARG A O 1
ATOM 686 N N . LEU A 1 84 ? -18.189 1.529 20.118 1.00 97.62 84 LEU A N 1
ATOM 687 C CA . LEU A 1 84 ? -16.838 1.516 19.573 1.00 97.62 84 LEU A CA 1
ATOM 688 C C . LEU A 1 84 ? -16.442 2.969 19.322 1.00 97.62 84 LEU A C 1
ATOM 690 O O . LEU A 1 84 ? -17.170 3.678 18.626 1.00 97.62 84 LEU A O 1
ATOM 694 N N . VAL A 1 85 ? -15.344 3.436 19.906 1.00 96.88 85 VAL A N 1
ATOM 695 C CA . VAL A 1 85 ? -14.801 4.782 19.666 1.00 96.88 85 VAL A CA 1
ATOM 696 C C . VAL A 1 85 ? -13.534 4.639 18.852 1.00 96.88 85 VAL A C 1
ATOM 698 O O . VAL A 1 85 ? -12.655 3.884 19.243 1.00 96.88 85 VAL A O 1
ATOM 701 N N . PHE A 1 86 ? -13.466 5.357 17.739 1.00 97.06 86 PHE A N 1
ATOM 702 C CA . PHE A 1 86 ? -12.328 5.369 16.831 1.00 97.06 86 PHE A CA 1
ATOM 703 C C . PHE A 1 86 ? -11.559 6.666 17.076 1.00 97.06 86 PHE A C 1
ATOM 705 O O . PHE A 1 86 ? -12.019 7.737 16.669 1.00 97.06 86 PHE A O 1
ATOM 712 N N . ASP A 1 87 ? -10.416 6.591 17.758 1.00 94.88 87 ASP A N 1
ATOM 713 C CA . ASP A 1 87 ? -9.555 7.756 17.964 1.00 94.88 87 ASP A CA 1
ATOM 714 C C . ASP A 1 87 ? -8.689 7.954 16.721 1.00 94.88 87 ASP A C 1
ATOM 716 O O . ASP A 1 87 ? -7.589 7.412 16.585 1.00 94.88 87 ASP A O 1
ATOM 720 N N . SER A 1 88 ? -9.239 8.680 15.747 1.00 92.94 88 SER A N 1
ATOM 721 C CA . SER A 1 88 ? -8.463 9.130 14.593 1.00 92.94 88 SER A CA 1
ATOM 722 C C . SER A 1 88 ? -8.067 10.588 14.750 1.00 92.94 88 SER A C 1
ATOM 724 O O . SER A 1 88 ? -8.898 11.429 15.096 1.00 92.94 88 SER A O 1
ATOM 726 N N . SER A 1 89 ? -6.818 10.902 14.426 1.00 89.00 89 SER A N 1
ATOM 727 C CA . SER A 1 89 ? -6.295 12.269 14.438 1.00 89.00 89 SER A CA 1
ATOM 728 C C . SER A 1 89 ? -5.402 12.511 13.222 1.00 89.00 89 SER A C 1
ATOM 730 O O . SER A 1 89 ? -5.179 11.610 12.421 1.00 89.00 89 SER A O 1
ATOM 732 N N . THR A 1 90 ? -4.882 13.724 13.062 1.00 85.38 90 THR A N 1
ATOM 733 C CA . THR A 1 90 ? -3.921 14.066 11.999 1.00 85.38 90 THR A CA 1
ATOM 734 C C . THR A 1 90 ? -2.479 13.676 12.349 1.00 85.38 90 THR A C 1
ATOM 736 O O . THR A 1 90 ? -1.543 13.999 11.616 1.00 85.38 90 THR A O 1
ATOM 739 N N . LYS A 1 91 ? -2.270 13.003 13.490 1.00 87.19 91 LYS A N 1
ATOM 740 C CA . LYS A 1 91 ? -0.954 12.610 13.994 1.00 87.19 91 LYS A CA 1
ATOM 741 C C . LYS A 1 91 ? -0.955 11.153 14.448 1.00 87.19 91 LYS A C 1
ATOM 743 O O . LYS A 1 91 ? -1.826 10.721 15.197 1.00 87.19 91 LYS A O 1
ATOM 748 N N . VAL A 1 92 ? 0.094 10.432 14.064 1.00 90.00 92 VAL A N 1
ATOM 749 C CA . VAL A 1 92 ? 0.394 9.109 14.614 1.00 90.00 92 VAL A CA 1
ATOM 750 C C . VAL A 1 92 ? 0.845 9.250 16.070 1.00 90.00 92 VAL A C 1
ATOM 752 O O . VAL A 1 92 ? 1.801 9.973 16.366 1.00 90.00 92 VAL A O 1
ATOM 755 N N . THR A 1 93 ? 0.181 8.553 16.991 1.00 89.50 93 THR A N 1
ATOM 756 C CA . THR A 1 93 ? 0.547 8.548 18.418 1.00 89.50 93 THR A CA 1
ATOM 757 C C . THR A 1 93 ? 1.690 7.583 18.722 1.00 89.50 93 THR A C 1
ATOM 759 O O . THR A 1 93 ? 2.507 7.869 19.597 1.00 89.50 93 THR A O 1
ATOM 762 N N . THR A 1 94 ? 1.777 6.470 17.986 1.00 90.88 94 THR A N 1
ATOM 763 C CA . THR A 1 94 ? 2.776 5.415 18.196 1.00 90.88 94 THR A CA 1
ATOM 764 C C . THR A 1 94 ? 3.558 5.144 16.913 1.00 90.88 94 THR A C 1
ATOM 766 O O . THR A 1 94 ? 3.092 4.423 16.033 1.00 90.88 94 THR A O 1
ATOM 769 N N . LEU A 1 95 ? 4.761 5.717 16.818 1.00 91.75 95 LEU A N 1
ATOM 770 C CA . LEU A 1 95 ? 5.697 5.453 15.724 1.00 91.75 95 LEU A CA 1
ATOM 771 C C . LEU A 1 95 ? 6.624 4.282 16.078 1.00 91.75 95 LEU A C 1
ATOM 773 O O . LEU A 1 95 ? 7.278 4.308 17.122 1.00 91.75 95 LEU A O 1
ATOM 777 N N . SER A 1 96 ? 6.702 3.274 15.210 1.00 90.12 96 SER A N 1
ATOM 778 C CA . SER A 1 96 ? 7.632 2.147 15.338 1.00 90.12 96 SER A CA 1
ATOM 779 C C . SER A 1 96 ? 9.029 2.477 14.812 1.00 90.12 96 SER A C 1
ATOM 781 O O . SER A 1 96 ? 10.009 1.920 15.302 1.00 90.12 96 SER A O 1
ATOM 783 N N . ASN A 1 97 ? 9.148 3.403 13.856 1.00 87.50 97 ASN A N 1
ATOM 784 C CA . ASN A 1 97 ? 10.435 3.893 13.375 1.00 87.50 97 ASN A CA 1
ATOM 785 C C . ASN A 1 97 ? 10.880 5.141 14.165 1.00 87.50 97 ASN A C 1
ATOM 787 O O . ASN A 1 97 ? 10.100 6.055 14.426 1.00 87.50 97 ASN A O 1
ATOM 791 N N . THR A 1 98 ? 12.156 5.201 14.560 1.00 70.12 98 THR A N 1
ATOM 792 C CA . THR A 1 98 ? 12.729 6.317 15.351 1.00 70.12 98 THR A CA 1
ATOM 793 C C . THR A 1 98 ? 13.572 7.287 14.523 1.00 70.12 98 THR A C 1
ATOM 795 O O . THR A 1 98 ? 13.919 8.364 14.999 1.00 70.12 98 THR A O 1
ATOM 798 N N . THR A 1 99 ? 13.882 6.929 13.276 1.00 72.81 99 THR A N 1
ATOM 799 C CA . THR A 1 99 ? 14.740 7.695 12.357 1.00 72.81 99 THR A CA 1
ATOM 800 C C . THR A 1 99 ? 13.975 8.333 11.197 1.00 72.81 99 THR A C 1
ATOM 802 O O . THR A 1 99 ? 14.567 9.058 10.405 1.00 72.81 99 THR A O 1
ATOM 805 N N . GLY A 1 100 ? 12.665 8.094 11.099 1.00 68.44 100 GLY A N 1
ATOM 806 C CA . GLY A 1 100 ? 11.844 8.481 9.950 1.00 68.44 100 GLY A CA 1
ATOM 807 C C . GLY A 1 100 ? 11.519 9.968 9.813 1.00 68.44 100 GLY A C 1
ATOM 808 O O . GLY A 1 100 ? 10.798 10.319 8.899 1.00 68.44 100 GLY A O 1
ATOM 809 N N . GLY A 1 101 ? 11.980 10.857 10.697 1.00 81.12 101 GLY A N 1
ATOM 810 C CA . GLY A 1 101 ? 11.784 12.311 10.562 1.00 81.12 101 GLY A CA 1
ATOM 811 C C . GLY A 1 101 ? 10.390 12.842 10.938 1.00 81.12 101 GLY A C 1
ATOM 812 O O . GLY A 1 101 ? 10.232 14.048 11.119 1.00 81.12 101 GLY A O 1
ATOM 813 N N . CYS A 1 102 ? 9.398 11.972 11.146 1.00 87.31 102 CYS A N 1
ATOM 814 C CA . CYS A 1 102 ? 8.032 12.367 11.508 1.00 87.31 102 CYS A CA 1
ATOM 815 C C . CYS A 1 102 ? 7.815 12.718 12.988 1.00 87.31 102 CYS A C 1
ATOM 817 O O . CYS A 1 102 ? 6.790 13.303 13.339 1.00 87.31 102 CYS A O 1
ATOM 819 N N . GLN A 1 103 ? 8.768 12.420 13.876 1.00 79.62 103 GLN A N 1
ATOM 820 C CA . GLN A 1 103 ? 8.626 12.662 15.320 1.00 79.62 103 GLN A CA 1
ATOM 821 C C . GLN A 1 103 ? 8.466 14.158 15.649 1.00 79.62 103 GLN A C 1
ATOM 823 O O . GLN A 1 103 ? 7.746 14.512 16.584 1.00 79.62 103 GLN A O 1
ATOM 828 N N . ASN A 1 104 ? 9.100 15.026 14.851 1.00 75.38 104 ASN A N 1
ATOM 829 C CA . ASN A 1 104 ? 9.095 16.483 15.011 1.00 75.38 104 ASN A CA 1
ATOM 830 C C . ASN A 1 104 ? 8.276 17.204 13.925 1.00 75.38 104 ASN A C 1
ATOM 832 O O . ASN A 1 104 ? 8.460 18.405 13.720 1.00 75.38 104 ASN A O 1
ATOM 836 N N . TRP A 1 105 ? 7.397 16.492 13.211 1.00 80.62 105 TRP A N 1
ATOM 837 C CA . TRP A 1 105 ? 6.577 17.092 12.161 1.00 80.62 105 TRP A CA 1
ATOM 838 C C . TRP A 1 105 ? 5.700 18.216 12.727 1.00 80.62 105 TRP A C 1
ATOM 840 O O . TRP A 1 105 ? 4.927 18.004 13.663 1.00 80.62 105 TRP A O 1
ATOM 850 N N . SER A 1 106 ? 5.840 19.423 12.176 1.00 70.25 106 SER A N 1
ATOM 851 C CA . SER A 1 106 ? 5.242 20.654 12.711 1.00 70.25 106 SER A CA 1
ATOM 852 C C . SER A 1 106 ? 3.944 21.074 12.013 1.00 70.25 106 SER A C 1
ATOM 854 O O . SER A 1 106 ? 3.225 21.925 12.533 1.00 70.25 106 SER A O 1
ATOM 856 N N . SER A 1 107 ? 3.600 20.463 10.871 1.00 70.25 107 SER A N 1
ATOM 857 C CA . SER A 1 107 ? 2.429 20.818 10.045 1.00 70.25 107 SER A CA 1
ATOM 858 C C . SER A 1 107 ? 1.129 20.100 10.454 1.00 70.25 107 SER A C 1
ATOM 860 O O . SER A 1 107 ? 0.162 20.036 9.696 1.00 70.25 107 SER A O 1
ATOM 862 N N . THR A 1 108 ? 1.074 19.573 11.680 1.00 61.12 108 THR A N 1
ATOM 863 C CA . THR A 1 108 ? 0.039 18.631 12.156 1.00 61.12 108 THR A CA 1
ATOM 864 C C . THR A 1 108 ? -1.389 19.176 12.158 1.00 61.12 108 THR A C 1
ATOM 866 O O . THR A 1 108 ? -2.335 18.397 12.230 1.00 61.12 108 THR A O 1
ATOM 869 N N . ALA A 1 109 ? -1.583 20.495 12.077 1.00 62.75 109 ALA A N 1
ATOM 870 C CA . ALA A 1 109 ? -2.913 21.102 11.997 1.00 62.75 109 ALA A CA 1
ATOM 871 C C . ALA A 1 109 ? -3.531 21.045 10.585 1.00 62.75 109 ALA A C 1
ATOM 873 O O . ALA A 1 109 ? -4.749 21.192 10.448 1.00 62.75 109 ALA A O 1
ATOM 874 N N . THR A 1 110 ? -2.708 20.841 9.549 1.00 75.38 110 THR A N 1
ATOM 875 C CA . THR A 1 110 ? -3.126 20.940 8.139 1.00 75.38 110 THR A CA 1
ATOM 876 C C . THR A 1 110 ? -2.802 19.699 7.317 1.00 75.38 110 THR A C 1
ATOM 878 O O . THR A 1 110 ? -3.512 19.445 6.345 1.00 75.38 110 THR A O 1
ATOM 881 N N . TYR A 1 111 ? -1.777 18.936 7.711 1.00 81.69 111 TYR A N 1
ATOM 882 C CA . TYR A 1 111 ? -1.296 17.757 6.992 1.00 81.69 111 TYR A CA 1
ATOM 883 C C . TYR A 1 111 ? -0.747 16.699 7.955 1.00 81.69 111 TYR A C 1
ATOM 885 O O . TYR A 1 111 ? -0.088 17.026 8.954 1.00 81.69 111 TYR A O 1
ATOM 893 N N . ARG A 1 112 ? -0.978 15.429 7.623 1.00 87.38 112 ARG A N 1
ATOM 894 C CA . ARG A 1 112 ? -0.270 14.283 8.198 1.00 87.38 112 ARG A CA 1
ATOM 895 C C . ARG A 1 112 ? 1.200 14.332 7.762 1.00 87.38 112 ARG A C 1
ATOM 897 O O . ARG A 1 112 ? 1.554 15.068 6.844 1.00 87.38 112 ARG A O 1
ATOM 904 N N . CYS A 1 113 ? 2.087 13.612 8.450 1.00 88.62 113 CYS A N 1
ATOM 905 C CA . CYS A 1 113 ? 3.518 13.709 8.147 1.00 88.62 113 CYS A CA 1
ATOM 906 C C . CYS A 1 113 ? 3.869 13.233 6.737 1.00 88.62 113 CYS A C 1
ATOM 908 O O . CYS A 1 113 ? 4.742 13.828 6.135 1.00 88.62 113 CYS A O 1
ATOM 910 N N . ASP A 1 114 ? 3.202 12.210 6.215 1.00 89.38 114 ASP A N 1
ATOM 911 C CA . ASP A 1 114 ? 3.453 11.629 4.891 1.00 89.38 114 ASP A CA 1
ATOM 912 C C . ASP A 1 114 ? 2.642 12.276 3.761 1.00 89.38 114 ASP A C 1
ATOM 914 O O . ASP A 1 114 ? 2.858 11.945 2.596 1.00 89.38 114 ASP A O 1
ATOM 918 N N . ASP A 1 115 ? 1.723 13.190 4.078 1.00 86.75 115 ASP A N 1
ATOM 919 C CA . ASP A 1 115 ? 0.950 13.885 3.051 1.00 86.75 115 ASP A CA 1
ATOM 920 C C . ASP A 1 115 ? 1.898 14.646 2.113 1.00 86.75 115 ASP A C 1
ATOM 922 O O . ASP A 1 115 ? 2.846 15.277 2.588 1.00 86.75 115 ASP A O 1
ATOM 926 N N . PRO A 1 116 ? 1.639 14.668 0.793 1.00 80.12 116 PRO A N 1
ATOM 927 C CA . PRO A 1 116 ? 2.416 15.493 -0.118 1.00 80.12 116 PRO A CA 1
ATOM 928 C C . PRO A 1 116 ? 2.181 16.965 0.234 1.00 80.12 116 PRO A C 1
ATOM 930 O O . PRO A 1 116 ? 1.091 17.507 0.030 1.00 80.12 116 PRO A O 1
ATOM 933 N N . VAL A 1 117 ? 3.205 17.619 0.780 1.00 78.00 117 VAL A N 1
ATOM 934 C CA . VAL A 1 117 ? 3.209 19.063 1.032 1.00 78.00 117 VAL A CA 1
ATOM 935 C C . VAL A 1 117 ? 4.204 19.752 0.113 1.00 78.00 117 VAL A C 1
ATOM 937 O O . VAL A 1 117 ? 5.320 19.269 -0.080 1.00 78.00 117 VAL A O 1
ATOM 940 N N . ASP A 1 118 ? 3.809 20.884 -0.469 1.00 69.88 118 ASP A N 1
ATOM 941 C CA . ASP A 1 118 ? 4.729 21.703 -1.255 1.00 69.88 118 ASP A CA 1
ATOM 942 C C . ASP A 1 118 ? 5.748 22.367 -0.317 1.00 69.88 118 ASP A C 1
ATOM 944 O O . ASP A 1 118 ? 5.462 23.368 0.344 1.00 69.88 118 ASP A O 1
ATOM 948 N N . ASN A 1 119 ? 6.950 21.793 -0.267 1.00 65.31 119 ASN A N 1
ATOM 949 C CA . ASN A 1 119 ? 8.079 22.332 0.485 1.00 65.31 119 ASN A CA 1
ATOM 950 C C . ASN A 1 119 ? 8.975 23.242 -0.377 1.00 65.31 119 ASN A C 1
ATOM 952 O O . ASN A 1 119 ? 10.024 23.680 0.095 1.00 65.31 119 ASN A O 1
ATOM 956 N N . SER A 1 120 ? 8.623 23.504 -1.644 1.00 63.47 120 SER A N 1
ATOM 957 C CA . SER A 1 120 ? 9.464 24.256 -2.591 1.00 63.47 120 SER A CA 1
ATOM 958 C C . SER A 1 120 ? 9.407 25.777 -2.397 1.00 63.47 120 SER A C 1
ATOM 960 O O . SER A 1 120 ? 10.264 26.495 -2.909 1.00 63.47 120 SER A O 1
ATOM 962 N N . GLY A 1 121 ? 8.444 26.283 -1.616 1.00 59.94 121 GLY A N 1
ATOM 963 C CA . GLY A 1 121 ? 8.374 27.699 -1.247 1.00 59.94 121 GLY A CA 1
ATOM 964 C C . GLY A 1 121 ? 7.816 28.633 -2.330 1.00 59.94 121 GLY A C 1
ATOM 965 O O . GLY A 1 121 ? 8.050 29.835 -2.234 1.00 59.94 121 GLY A O 1
ATOM 966 N N . SER A 1 122 ? 7.026 28.108 -3.279 1.00 60.16 122 SER A N 1
ATOM 967 C CA . SER A 1 122 ? 6.374 28.746 -4.447 1.00 60.16 122 SER A CA 1
ATOM 968 C C . SER A 1 122 ? 7.149 28.617 -5.766 1.00 60.16 122 SER A C 1
ATOM 970 O O . SER A 1 122 ? 8.130 29.308 -6.025 1.00 60.16 122 SER A O 1
ATOM 972 N N . GLY A 1 123 ? 6.676 27.708 -6.622 1.00 61.41 123 GLY A N 1
ATOM 973 C CA . GLY A 1 123 ? 7.231 27.448 -7.955 1.00 61.41 123 GLY A CA 1
ATOM 974 C C . GLY A 1 123 ? 7.056 26.002 -8.425 1.00 61.41 123 GLY A C 1
ATOM 975 O O . GLY A 1 123 ? 7.206 25.738 -9.615 1.00 61.41 123 GLY A O 1
ATOM 976 N N . GLY A 1 124 ? 6.741 25.086 -7.505 1.00 70.31 124 GLY A N 1
ATOM 977 C CA . GLY A 1 124 ? 6.441 23.692 -7.805 1.00 70.31 124 GLY A CA 1
ATOM 978 C C . GLY A 1 124 ? 4.988 23.416 -8.196 1.00 70.31 124 GLY A C 1
ATOM 979 O O . GLY A 1 124 ? 4.137 24.311 -8.207 1.00 70.31 124 GLY A O 1
ATOM 980 N N . LEU A 1 125 ? 4.709 22.152 -8.516 1.00 71.50 125 LEU A N 1
ATOM 981 C CA . LEU A 1 125 ? 3.352 21.673 -8.774 1.00 71.50 125 LEU A CA 1
ATOM 982 C C . LEU A 1 125 ? 2.501 21.736 -7.487 1.00 71.50 125 LEU A C 1
ATOM 984 O O . LEU A 1 125 ? 3.000 21.433 -6.399 1.00 71.50 125 LEU A O 1
ATOM 988 N N . PRO A 1 126 ? 1.220 22.146 -7.575 1.00 68.44 126 PRO A N 1
ATOM 989 C CA . PRO A 1 126 ? 0.357 22.251 -6.405 1.00 68.44 126 PRO A CA 1
ATOM 990 C C . PRO A 1 126 ? 0.046 20.874 -5.807 1.00 68.44 126 PRO A C 1
ATOM 992 O O . PRO A 1 126 ? -0.073 19.877 -6.518 1.00 68.44 126 PRO A O 1
ATOM 995 N N . ILE A 1 127 ? -0.178 20.838 -4.492 1.00 70.56 127 ILE A N 1
ATOM 996 C CA . ILE A 1 127 ? -0.655 19.633 -3.805 1.00 70.56 127 ILE A CA 1
ATOM 997 C C . ILE A 1 127 ? -2.058 19.227 -4.286 1.00 70.56 127 ILE A C 1
ATOM 999 O O . ILE A 1 127 ? -2.860 20.069 -4.701 1.00 70.56 127 ILE A O 1
ATOM 1003 N N . SER A 1 128 ? -2.389 17.939 -4.154 1.00 66.81 128 SER A N 1
ATOM 1004 C CA . SER A 1 128 ? -3.744 17.441 -4.424 1.00 66.81 128 SER A CA 1
ATOM 1005 C C . SER A 1 128 ? -4.787 18.158 -3.557 1.00 66.81 128 SER A C 1
ATOM 1007 O O . SER A 1 128 ? -4.603 18.344 -2.353 1.00 66.81 128 SER A O 1
ATOM 1009 N N . GLY A 1 129 ? -5.921 18.530 -4.161 1.00 63.59 129 GLY A N 1
ATOM 1010 C CA . GLY A 1 129 ? -7.044 19.147 -3.445 1.00 63.59 129 GLY A CA 1
ATOM 1011 C C . GLY A 1 129 ? -7.774 18.191 -2.492 1.00 63.59 129 GLY A C 1
ATOM 1012 O O . GLY A 1 129 ? -8.389 18.651 -1.526 1.00 63.59 129 GLY A O 1
ATOM 1013 N N . ALA A 1 130 ? -7.673 16.882 -2.742 1.00 67.62 130 ALA A N 1
ATOM 1014 C CA . ALA A 1 130 ? -8.192 15.811 -1.897 1.00 67.62 130 ALA A CA 1
ATOM 1015 C C . ALA A 1 130 ? -7.026 14.976 -1.350 1.00 67.62 130 ALA A C 1
ATOM 1017 O O . ALA A 1 130 ? -6.214 14.462 -2.123 1.00 67.62 130 ALA A O 1
ATOM 1018 N N . ILE A 1 131 ? -6.952 14.872 -0.024 1.00 74.44 131 ILE A N 1
ATOM 1019 C CA . ILE A 1 131 ? -5.972 14.072 0.718 1.00 74.44 131 ILE A CA 1
ATOM 1020 C C . ILE A 1 131 ? -6.661 13.482 1.952 1.00 74.44 131 ILE A C 1
ATOM 1022 O O . ILE A 1 131 ? -7.496 14.150 2.569 1.00 74.44 131 ILE A O 1
ATOM 1026 N N . ASN A 1 132 ? -6.298 12.251 2.305 1.00 80.56 132 ASN A N 1
ATOM 1027 C CA . ASN A 1 132 ? -6.762 11.596 3.526 1.00 80.56 132 ASN A CA 1
ATOM 1028 C C . ASN A 1 132 ? -5.833 12.002 4.668 1.00 80.56 132 ASN A C 1
ATOM 1030 O O . ASN A 1 132 ? -4.670 11.614 4.685 1.00 80.56 132 ASN A O 1
ATOM 1034 N N . ILE A 1 133 ? -6.345 12.782 5.614 1.00 84.38 133 ILE A N 1
ATOM 1035 C CA . ILE A 1 133 ? -5.541 13.407 6.667 1.00 84.38 133 ILE A CA 1
ATOM 1036 C C . ILE A 1 133 ? -5.645 12.660 8.000 1.00 84.38 133 ILE A C 1
ATOM 1038 O O . ILE A 1 133 ? -4.759 12.774 8.849 1.00 84.38 133 ILE A O 1
ATOM 1042 N N . TYR A 1 134 ? -6.722 11.900 8.214 1.00 88.25 134 TYR A N 1
ATOM 1043 C CA . TYR A 1 134 ? -6.886 11.124 9.436 1.00 88.25 134 TYR A CA 1
ATOM 1044 C C . TYR A 1 134 ? -6.045 9.839 9.417 1.00 88.25 134 TYR A C 1
ATOM 1046 O O . TYR A 1 134 ? -5.917 9.143 8.410 1.00 88.25 134 TYR A O 1
ATOM 1054 N N . VAL A 1 135 ? -5.496 9.497 10.579 1.00 91.75 135 VAL A N 1
ATOM 1055 C CA . VAL A 1 135 ? -4.936 8.184 10.909 1.00 91.75 135 VAL A CA 1
ATOM 1056 C C . VAL A 1 135 ? -5.608 7.670 12.174 1.00 91.75 135 VAL A C 1
ATOM 1058 O O . VAL A 1 135 ? -5.791 8.425 13.129 1.00 91.75 135 VAL A O 1
ATOM 1061 N N . LEU A 1 136 ? -5.993 6.396 12.170 1.00 95.56 136 LEU A N 1
ATOM 1062 C CA . LEU A 1 136 ? -6.594 5.721 13.316 1.00 95.56 136 LEU A CA 1
ATOM 1063 C C . LEU A 1 136 ? -5.498 5.301 14.300 1.00 95.56 136 LEU A C 1
ATOM 1065 O O . LEU A 1 136 ? -4.657 4.480 13.969 1.00 95.56 136 LEU A O 1
ATOM 1069 N N . ASN A 1 137 ? -5.501 5.845 15.509 1.00 95.31 137 ASN A N 1
ATOM 1070 C CA . ASN A 1 137 ? -4.489 5.532 16.518 1.00 95.31 137 ASN A CA 1
ATOM 1071 C C . ASN A 1 137 ? -4.928 4.397 17.440 1.00 95.31 137 ASN A C 1
ATOM 1073 O O . ASN A 1 137 ? -4.125 3.532 17.800 1.00 95.31 137 ASN A O 1
ATOM 1077 N N . ASP A 1 138 ? -6.208 4.389 17.799 1.00 95.38 138 ASP A N 1
ATOM 1078 C CA . ASP A 1 138 ? -6.786 3.372 18.658 1.00 95.38 138 ASP A CA 1
ATOM 1079 C C . ASP A 1 138 ? -8.293 3.201 18.450 1.00 95.38 138 ASP A C 1
ATOM 1081 O O . ASP A 1 138 ? -8.989 4.041 17.873 1.00 95.38 138 ASP A O 1
ATOM 1085 N N . ILE A 1 139 ? -8.781 2.043 18.894 1.00 96.31 139 ILE A N 1
ATOM 1086 C CA . ILE A 1 139 ? -10.208 1.760 19.014 1.00 96.31 139 ILE A CA 1
ATOM 1087 C C . ILE A 1 139 ? -10.496 1.372 20.456 1.00 96.31 139 ILE A C 1
ATOM 1089 O O . ILE A 1 139 ? -10.010 0.344 20.932 1.00 96.31 139 ILE A O 1
ATOM 1093 N N . HIS A 1 140 ? -11.362 2.129 21.121 1.00 95.06 140 HIS A N 1
ATOM 1094 C CA . HIS A 1 140 ? -11.893 1.760 22.426 1.00 95.06 140 HIS A CA 1
ATOM 1095 C C . HIS A 1 140 ? -13.215 1.015 22.283 1.00 95.06 140 HIS A C 1
ATOM 1097 O O . HIS A 1 140 ? -14.166 1.514 21.677 1.00 95.06 140 HIS A O 1
ATOM 1103 N N . VAL A 1 141 ? -13.307 -0.153 22.911 1.00 95.38 141 VAL A N 1
ATOM 1104 C CA . VAL A 1 141 ? -14.556 -0.906 23.035 1.00 95.38 141 VAL A CA 1
ATOM 1105 C C . VAL A 1 141 ? -15.149 -0.619 24.404 1.00 95.38 141 VAL A C 1
ATOM 1107 O O . VAL A 1 141 ? -14.565 -0.980 25.425 1.00 95.38 141 VAL A O 1
ATOM 1110 N N . LEU A 1 142 ? -16.318 0.016 24.436 1.00 95.12 142 LEU A N 1
ATOM 1111 C CA . LEU A 1 142 ? -17.052 0.304 25.660 1.00 95.12 142 LEU A CA 1
ATOM 1112 C C . LEU A 1 142 ? -18.324 -0.536 25.738 1.00 95.12 142 LEU A C 1
ATOM 1114 O O . LEU A 1 142 ? -19.117 -0.572 24.797 1.00 95.12 142 LEU A O 1
ATOM 1118 N N . VAL A 1 143 ? -18.549 -1.146 26.900 1.00 95.19 143 VAL A N 1
ATOM 1119 C CA . VAL A 1 143 ? -19.770 -1.882 27.234 1.00 95.19 143 VAL A CA 1
ATOM 1120 C C . VAL A 1 143 ? -20.393 -1.257 28.474 1.00 95.19 143 VAL A C 1
ATOM 1122 O O . VAL A 1 143 ? -19.735 -1.078 29.499 1.00 95.19 143 VAL A O 1
ATOM 1125 N N . ASN A 1 144 ? -21.671 -0.888 28.391 1.00 93.38 144 ASN A N 1
ATOM 1126 C CA . ASN A 1 144 ? -22.380 -0.141 29.432 1.00 93.38 144 ASN A CA 1
ATOM 1127 C C . ASN A 1 144 ? -21.639 1.141 29.861 1.00 93.38 144 ASN A C 1
ATOM 1129 O O . ASN A 1 144 ? -21.625 1.485 31.041 1.00 93.38 144 ASN A O 1
ATOM 1133 N N . GLY A 1 145 ? -20.973 1.812 28.917 1.00 89.38 145 GLY A N 1
ATOM 1134 C CA . GLY A 1 145 ? -20.164 3.007 29.181 1.00 89.38 145 GLY A CA 1
ATOM 1135 C C . GLY A 1 145 ? -18.805 2.749 29.843 1.00 89.38 145 GLY A C 1
ATOM 1136 O O . GLY A 1 145 ? -18.090 3.707 30.115 1.00 89.38 145 GLY A O 1
ATOM 1137 N N . ASN A 1 146 ? -18.422 1.490 30.079 1.00 91.56 146 ASN A N 1
ATOM 1138 C CA . ASN A 1 146 ? -17.139 1.125 30.684 1.00 91.56 146 ASN A CA 1
ATOM 1139 C C . ASN A 1 146 ? -16.188 0.544 29.626 1.00 91.56 146 ASN A C 1
ATOM 1141 O O . ASN A 1 146 ? -16.642 -0.272 28.822 1.00 91.56 146 ASN A O 1
ATOM 1145 N N . PRO A 1 147 ? -14.888 0.896 29.623 1.00 90.06 147 PRO A N 1
ATOM 1146 C CA . PRO A 1 147 ? -13.912 0.275 28.733 1.00 90.06 147 PRO A CA 1
ATOM 1147 C C . PRO A 1 147 ? -13.812 -1.231 28.991 1.00 90.06 147 PRO A C 1
ATOM 1149 O O . PRO A 1 147 ? -13.636 -1.658 30.131 1.00 90.06 147 PRO A O 1
ATOM 1152 N N . LEU A 1 148 ? -13.911 -2.023 27.930 1.00 91.25 148 LEU A N 1
ATOM 1153 C CA . LEU A 1 148 ? -13.672 -3.463 27.948 1.00 91.25 148 LEU A CA 1
ATOM 1154 C C . LEU A 1 148 ? -12.243 -3.769 27.494 1.00 91.25 148 LEU A C 1
ATOM 1156 O O . LEU A 1 148 ? -11.513 -4.481 28.179 1.00 91.25 148 LEU A O 1
ATOM 1160 N N . LEU A 1 149 ? -11.858 -3.216 26.344 1.00 91.69 149 LEU A N 1
ATOM 1161 C CA . LEU A 1 149 ? -10.544 -3.382 25.730 1.00 91.69 149 LEU A CA 1
ATOM 1162 C C . LEU A 1 149 ? -10.256 -2.221 24.773 1.00 91.69 149 LEU A C 1
ATOM 1164 O O . LEU A 1 149 ? -11.179 -1.548 24.303 1.00 91.69 149 LEU A O 1
ATOM 1168 N N . THR A 1 150 ? -8.978 -2.027 24.471 1.00 93.38 150 THR A N 1
ATOM 1169 C CA . THR A 1 150 ? -8.497 -1.049 23.495 1.00 93.38 150 THR A CA 1
ATOM 1170 C C . THR A 1 150 ? -7.608 -1.747 22.473 1.00 93.38 150 THR A C 1
ATOM 1172 O O . THR A 1 150 ? -6.704 -2.489 22.855 1.00 93.38 150 THR A O 1
ATOM 1175 N N . TYR A 1 151 ? -7.828 -1.489 21.188 1.00 94.31 151 TYR A N 1
ATOM 1176 C CA . TYR A 1 151 ? -6.873 -1.823 20.132 1.00 94.31 151 TYR A CA 1
ATOM 1177 C C . TYR A 1 151 ? -5.956 -0.631 19.911 1.00 94.31 151 TYR A C 1
ATOM 1179 O O . TYR A 1 151 ? -6.448 0.470 19.695 1.00 94.31 151 TYR A O 1
ATOM 1187 N N . LEU A 1 152 ? -4.647 -0.847 19.956 1.00 94.25 152 LEU A N 1
ATOM 1188 C CA . LEU A 1 152 ? -3.648 0.178 19.682 1.00 94.25 152 LEU A CA 1
ATOM 1189 C C . LEU A 1 152 ? -2.951 -0.124 18.361 1.00 94.25 152 LEU A C 1
ATOM 1191 O O . LEU A 1 152 ? -2.476 -1.246 18.161 1.00 94.25 152 LEU A O 1
ATOM 1195 N N . PHE A 1 153 ? -2.845 0.893 17.514 1.00 96.75 153 PHE A N 1
ATOM 1196 C CA . PHE A 1 153 ? -2.226 0.817 16.199 1.00 96.75 153 PHE A CA 1
ATOM 1197 C C . PHE A 1 153 ? -0.861 1.507 16.252 1.00 96.75 153 PHE A C 1
ATOM 1199 O O . PHE A 1 153 ? -0.721 2.607 16.789 1.00 96.75 153 PHE A O 1
ATOM 1206 N N . SER A 1 154 ? 0.168 0.840 15.735 1.00 96.06 154 SER A N 1
ATOM 1207 C CA . SER A 1 154 ? 1.510 1.417 15.594 1.00 96.06 154 SER A CA 1
ATOM 1208 C C . SER A 1 154 ? 1.876 1.502 14.129 1.00 96.06 154 SER A C 1
ATOM 1210 O O . SER A 1 154 ? 1.565 0.586 13.370 1.00 96.06 154 SER A O 1
ATOM 1212 N N . TYR A 1 155 ? 2.556 2.577 13.753 1.00 95.31 155 TYR A N 1
ATOM 1213 C CA . TYR A 1 155 ? 2.878 2.855 12.362 1.00 95.31 155 TYR A CA 1
ATOM 1214 C C . TYR A 1 155 ? 4.357 3.157 12.177 1.00 95.31 155 TYR A C 1
ATOM 1216 O O . TYR A 1 155 ? 4.988 3.719 13.069 1.00 95.31 155 TYR A O 1
ATOM 1224 N N . GLU A 1 156 ? 4.898 2.870 11.001 1.00 93.44 156 GLU A N 1
ATOM 1225 C CA . GLU A 1 156 ? 6.094 3.553 10.517 1.00 93.44 156 GLU A CA 1
ATOM 1226 C C . GLU A 1 156 ? 5.706 4.617 9.493 1.00 93.44 156 GLU A C 1
ATOM 1228 O O . GLU A 1 156 ? 4.751 4.458 8.734 1.00 93.44 156 GLU A O 1
ATOM 1233 N N . GLN A 1 157 ? 6.419 5.741 9.514 1.00 91.38 157 GLN A N 1
ATOM 1234 C CA . GLN A 1 157 ? 6.099 6.877 8.658 1.00 91.38 157 GLN A CA 1
ATOM 1235 C C . GLN A 1 157 ? 7.349 7.673 8.292 1.00 91.38 157 GLN A C 1
ATOM 1237 O O . GLN A 1 157 ? 8.263 7.804 9.115 1.00 91.38 157 GLN A O 1
ATOM 1242 N N . VAL A 1 158 ? 7.369 8.245 7.091 1.00 90.62 158 VAL A N 1
ATOM 1243 C CA . VAL A 1 158 ? 8.392 9.209 6.651 1.00 90.62 158 VAL A CA 1
ATOM 1244 C C . VAL A 1 158 ? 7.743 10.453 6.051 1.00 90.62 158 VAL A C 1
ATOM 1246 O O . VAL A 1 158 ? 6.636 10.349 5.522 1.00 90.62 158 VAL A O 1
ATOM 1249 N N . PRO A 1 159 ? 8.396 11.627 6.126 1.00 88.75 159 PRO A N 1
ATOM 1250 C CA . PRO A 1 159 ? 7.883 12.841 5.518 1.00 88.75 159 PRO A CA 1
ATOM 1251 C C . PRO A 1 159 ? 7.954 12.781 3.986 1.00 88.75 159 PRO A C 1
ATOM 1253 O O . PRO A 1 159 ? 8.757 12.016 3.437 1.00 88.75 159 PRO A O 1
ATOM 1256 N N . PRO A 1 160 ? 7.173 13.620 3.284 1.00 87.06 160 PRO A N 1
ATOM 1257 C CA . PRO A 1 160 ? 7.353 13.834 1.861 1.00 87.06 160 PRO A CA 1
ATOM 1258 C C . PRO A 1 160 ? 8.702 14.493 1.583 1.00 87.06 160 PRO A C 1
ATOM 1260 O O . PRO A 1 160 ? 9.321 15.124 2.450 1.00 87.06 160 PRO A O 1
ATOM 1263 N N . TYR A 1 161 ? 9.125 14.414 0.332 1.00 85.31 161 TYR A N 1
ATOM 1264 C CA . TYR A 1 161 ? 10.305 15.109 -0.160 1.00 85.31 161 TYR A CA 1
ATOM 1265 C C . TYR A 1 161 ? 10.054 15.658 -1.556 1.00 85.31 161 TYR A C 1
ATOM 1267 O O . TYR A 1 161 ? 9.140 15.238 -2.263 1.00 85.31 161 TYR A O 1
ATOM 1275 N N . ASN A 1 162 ? 10.882 16.621 -1.945 1.00 85.75 162 ASN A N 1
ATOM 1276 C CA . ASN A 1 162 ? 10.777 17.209 -3.266 1.00 85.75 162 ASN A CA 1
ATOM 1277 C C . ASN A 1 162 ? 11.512 16.338 -4.285 1.00 85.75 162 ASN A C 1
ATOM 1279 O O . ASN A 1 162 ? 12.654 15.924 -4.061 1.00 85.75 162 ASN A O 1
ATOM 1283 N N . ILE A 1 163 ? 10.860 16.116 -5.414 1.00 86.00 163 ILE A N 1
ATOM 1284 C CA . ILE A 1 163 ? 11.433 15.560 -6.633 1.00 86.00 163 ILE A CA 1
ATOM 1285 C C . ILE A 1 163 ? 11.410 16.636 -7.717 1.00 86.00 163 ILE A C 1
ATOM 1287 O O . ILE A 1 163 ? 10.717 17.645 -7.600 1.00 86.00 163 ILE A O 1
ATOM 1291 N N . THR A 1 164 ? 12.184 16.435 -8.778 1.00 87.44 164 THR A N 1
ATOM 1292 C CA . THR A 1 164 ? 12.096 17.286 -9.970 1.00 87.44 164 THR A CA 1
ATOM 1293 C C . THR A 1 164 ? 11.287 16.529 -11.001 1.00 87.44 164 THR A C 1
ATOM 1295 O O . THR A 1 164 ? 11.792 15.520 -11.491 1.00 87.44 164 THR A O 1
ATOM 1298 N N . ASP A 1 165 ? 10.080 17.003 -11.310 1.00 86.38 165 ASP A N 1
ATOM 1299 C CA . ASP A 1 165 ? 9.216 16.409 -12.329 1.00 86.38 165 ASP A CA 1
ATOM 1300 C C . ASP A 1 165 ? 9.974 16.357 -13.668 1.00 86.38 165 ASP A C 1
ATOM 1302 O O . ASP A 1 165 ? 10.329 17.408 -14.216 1.00 86.38 165 ASP A O 1
ATOM 1306 N N . PRO A 1 166 ? 10.260 15.158 -14.196 1.00 87.88 166 PRO A N 1
ATOM 1307 C CA . PRO A 1 166 ? 10.938 14.975 -15.470 1.00 87.88 166 PRO A CA 1
ATOM 1308 C C . PRO A 1 166 ? 10.258 15.687 -16.642 1.00 87.88 166 PRO A C 1
ATOM 1310 O O . PRO A 1 166 ? 10.967 16.158 -17.527 1.00 87.88 166 PRO A O 1
ATOM 1313 N N . VAL A 1 167 ? 8.931 15.843 -16.660 1.00 87.25 167 VAL A N 1
ATOM 1314 C CA . VAL A 1 167 ? 8.216 16.438 -17.808 1.00 87.25 167 VAL A CA 1
ATOM 1315 C C . VAL A 1 167 ? 8.287 17.967 -17.816 1.00 87.25 167 VAL A C 1
ATOM 1317 O O . VAL A 1 167 ? 8.560 18.586 -18.856 1.00 87.25 167 VAL A O 1
ATOM 1320 N N . SER A 1 168 ? 8.020 18.609 -16.677 1.00 86.31 168 SER A N 1
ATOM 1321 C CA . SER A 1 168 ? 8.000 20.075 -16.562 1.00 86.31 168 SER A CA 1
ATOM 1322 C C . SER A 1 168 ? 9.339 20.679 -16.133 1.00 86.31 168 SER A C 1
ATOM 1324 O O . SER A 1 168 ? 9.606 21.844 -16.438 1.00 86.31 168 SER A O 1
ATOM 1326 N N . GLY A 1 169 ? 10.186 19.910 -15.444 1.00 86.62 169 GLY A N 1
ATOM 1327 C CA . GLY A 1 169 ? 11.396 20.385 -14.771 1.00 86.62 169 GLY A CA 1
ATOM 1328 C C . GLY A 1 169 ? 11.133 21.183 -13.492 1.00 86.62 169 GLY A C 1
ATOM 1329 O O . GLY A 1 169 ? 12.066 21.758 -12.924 1.00 86.62 169 GLY A O 1
ATOM 1330 N N . LEU A 1 170 ? 9.877 21.259 -13.045 1.00 86.44 170 LEU A N 1
ATOM 1331 C CA . LEU A 1 170 ? 9.493 21.927 -11.805 1.00 86.44 170 LEU A CA 1
ATOM 1332 C C . LEU A 1 170 ? 9.678 20.994 -10.607 1.00 86.44 170 LEU A C 1
ATOM 1334 O O . LEU A 1 170 ? 9.739 19.775 -10.741 1.00 86.44 170 LEU A O 1
ATOM 1338 N N . GLN A 1 171 ? 9.772 21.575 -9.413 1.00 85.69 171 GLN A N 1
ATOM 1339 C CA . GLN A 1 171 ? 9.734 20.776 -8.191 1.00 85.69 171 GLN A CA 1
ATOM 1340 C C . GLN A 1 171 ? 8.317 20.232 -7.970 1.00 85.69 171 GLN A C 1
ATOM 1342 O O . GLN A 1 171 ? 7.336 20.956 -8.124 1.00 85.69 171 GLN A O 1
ATOM 1347 N N . GLU A 1 172 ? 8.213 18.978 -7.561 1.00 82.75 172 GLU A N 1
ATOM 1348 C CA . GLU A 1 172 ? 6.971 18.339 -7.135 1.00 82.75 172 GLU A CA 1
ATOM 1349 C C . GLU A 1 172 ? 7.184 17.671 -5.774 1.00 82.75 172 GLU A C 1
ATOM 1351 O O . GLU A 1 172 ? 8.297 17.280 -5.428 1.00 82.75 172 GLU A O 1
ATOM 1356 N N . SER A 1 173 ? 6.119 17.561 -4.982 1.00 84.06 173 SER A N 1
ATOM 1357 C CA . SER A 1 173 ? 6.144 16.837 -3.714 1.00 84.06 173 SER A CA 1
ATOM 1358 C C . SER A 1 173 ? 5.794 15.366 -3.930 1.00 84.06 173 SER A C 1
ATOM 1360 O O . SER A 1 173 ? 4.648 15.038 -4.246 1.00 84.06 173 SER A O 1
ATOM 1362 N N . ALA A 1 174 ? 6.764 14.480 -3.712 1.00 85.38 174 ALA A N 1
ATOM 1363 C CA . ALA A 1 174 ? 6.505 13.057 -3.561 1.00 85.38 174 ALA A CA 1
ATOM 1364 C C . ALA A 1 174 ? 6.017 12.795 -2.130 1.00 85.38 174 ALA A C 1
ATOM 1366 O O . ALA A 1 174 ? 6.683 13.170 -1.160 1.00 85.38 174 ALA A O 1
ATOM 1367 N N . ALA A 1 175 ? 4.854 12.151 -1.998 1.00 87.19 175 ALA A N 1
ATOM 1368 C CA . ALA A 1 175 ? 4.300 11.770 -0.702 1.00 87.19 175 ALA A CA 1
ATOM 1369 C C . ALA A 1 175 ? 5.266 10.857 0.070 1.00 87.19 175 ALA A C 1
ATOM 1371 O O . ALA A 1 175 ? 6.045 10.108 -0.523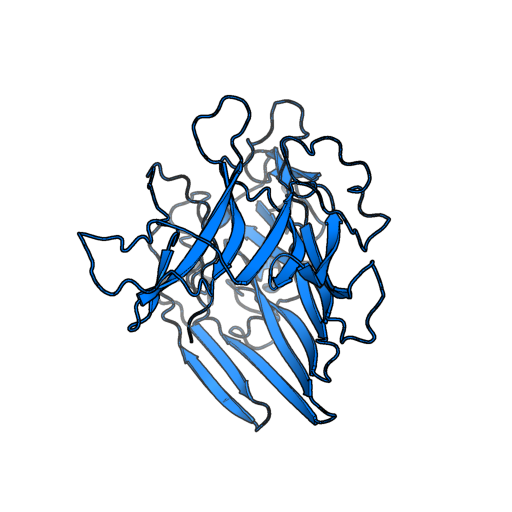 1.00 87.19 175 ALA A O 1
ATOM 1372 N N . GLY A 1 176 ? 5.203 10.918 1.400 1.00 89.62 176 GLY A N 1
ATOM 1373 C CA . GLY A 1 176 ? 5.832 9.942 2.285 1.00 89.62 176 GLY A CA 1
ATOM 1374 C C . GLY A 1 176 ? 5.148 8.570 2.212 1.00 89.62 176 GLY A C 1
ATOM 1375 O O . GLY A 1 176 ? 4.347 8.306 1.320 1.00 89.62 176 GLY A O 1
ATOM 1376 N N . TYR A 1 177 ? 5.421 7.706 3.190 1.00 91.25 177 TYR A N 1
ATOM 1377 C CA . TYR A 1 177 ? 4.589 6.526 3.453 1.00 91.25 177 TYR A CA 1
ATOM 1378 C C . TYR A 1 177 ? 4.031 6.570 4.872 1.00 91.25 177 TYR A C 1
ATOM 1380 O O . TYR A 1 177 ? 4.657 7.151 5.762 1.00 91.25 177 TYR A O 1
ATOM 1388 N N . LEU A 1 178 ? 2.894 5.904 5.080 1.00 93.06 178 LEU A N 1
ATOM 1389 C CA . LEU A 1 178 ? 2.345 5.552 6.385 1.00 93.06 178 LEU A CA 1
ATOM 1390 C C . LEU A 1 178 ? 1.941 4.076 6.363 1.00 93.06 178 LEU A C 1
ATOM 1392 O O . LEU A 1 178 ? 0.911 3.718 5.793 1.00 93.06 178 LEU A O 1
ATOM 1396 N N . ASP A 1 179 ? 2.700 3.254 7.076 1.00 95.50 179 ASP A N 1
ATOM 1397 C CA . ASP A 1 179 ? 2.520 1.808 7.097 1.00 95.50 179 ASP A CA 1
ATOM 1398 C C . ASP A 1 179 ? 2.075 1.365 8.492 1.00 95.50 179 ASP A C 1
ATOM 1400 O O . ASP A 1 179 ? 2.723 1.680 9.491 1.00 95.50 179 ASP A O 1
ATOM 1404 N N . LEU A 1 180 ? 0.968 0.624 8.588 1.00 97.19 180 LEU A N 1
ATOM 1405 C CA . LEU A 1 180 ? 0.544 -0.000 9.844 1.00 97.19 180 LEU A CA 1
ATOM 1406 C C . LEU A 1 180 ? 1.465 -1.180 10.141 1.00 97.19 180 LEU A C 1
ATOM 1408 O O . LEU A 1 180 ? 1.433 -2.151 9.395 1.00 97.19 180 LEU A O 1
ATOM 1412 N N . THR A 1 181 ? 2.224 -1.138 11.233 1.00 97.25 181 THR A N 1
ATOM 1413 C CA . THR A 1 181 ? 3.213 -2.174 11.583 1.00 97.25 181 THR A CA 1
ATOM 1414 C C . THR A 1 181 ? 2.763 -3.088 12.712 1.00 97.25 181 THR A C 1
ATOM 1416 O O . THR A 1 181 ? 3.269 -4.206 12.847 1.00 97.25 181 THR A O 1
ATOM 1419 N N . GLN A 1 182 ? 1.815 -2.642 13.541 1.00 96.75 182 GLN A N 1
ATOM 1420 C CA . GLN A 1 182 ? 1.333 -3.437 14.664 1.00 96.75 182 GLN A CA 1
ATOM 1421 C C . GLN A 1 182 ? -0.103 -3.104 15.060 1.00 96.75 182 GLN A C 1
ATOM 1423 O O . GLN A 1 182 ? -0.474 -1.933 15.133 1.00 96.75 182 GLN A O 1
ATOM 1428 N N . ILE A 1 183 ? -0.861 -4.138 15.432 1.00 96.00 183 ILE A N 1
ATOM 1429 C CA . ILE A 1 183 ? -2.100 -4.011 16.207 1.00 96.00 183 ILE A CA 1
ATOM 1430 C C . ILE A 1 183 ? -1.933 -4.819 17.492 1.00 96.00 183 ILE A C 1
ATOM 1432 O O . ILE A 1 183 ? -1.664 -6.021 17.446 1.00 96.00 183 ILE A O 1
ATOM 1436 N N . ARG A 1 184 ? -2.100 -4.171 18.647 1.00 93.75 184 ARG A N 1
ATOM 1437 C CA . ARG A 1 184 ? -2.055 -4.835 19.959 1.00 93.75 184 ARG A CA 1
ATOM 1438 C C . ARG A 1 184 ? -3.318 -4.563 20.759 1.00 93.75 184 ARG A C 1
ATOM 1440 O O . ARG A 1 184 ? -3.864 -3.464 20.708 1.00 93.75 184 ARG A O 1
ATOM 1447 N N . GLU A 1 185 ? -3.743 -5.545 21.539 1.00 92.56 185 GLU A N 1
ATOM 1448 C CA . GLU A 1 185 ? -4.849 -5.389 22.482 1.00 92.56 185 GLU A CA 1
ATOM 1449 C C . GLU A 1 185 ? -4.322 -4.965 23.859 1.00 92.56 185 GLU A C 1
ATOM 1451 O O . GLU A 1 185 ? -3.334 -5.497 24.374 1.00 92.56 185 GLU A O 1
ATOM 1456 N N . GLN A 1 186 ? -5.010 -4.014 24.481 1.00 90.38 186 GLN A N 1
ATOM 1457 C CA . GLN A 1 186 ? -4.758 -3.562 25.841 1.00 90.38 186 GLN A CA 1
ATOM 1458 C C . GLN A 1 186 ? -6.029 -3.701 26.678 1.00 90.38 186 GLN A C 1
ATOM 1460 O O . GLN A 1 186 ? -7.138 -3.426 26.216 1.00 90.38 186 GLN A O 1
ATOM 1465 N N . GLY A 1 187 ? -5.857 -4.152 27.917 1.00 84.50 187 GLY A N 1
ATOM 1466 C CA . GLY A 1 187 ? -6.937 -4.327 28.873 1.00 84.50 187 GLY A CA 1
ATOM 1467 C C . GLY A 1 187 ? -7.298 -3.019 29.563 1.00 84.50 187 GLY A C 1
ATOM 1468 O O . GLY A 1 187 ? -6.787 -1.940 29.251 1.00 84.50 187 GLY A O 1
ATOM 1469 N N . THR A 1 188 ? -8.168 -3.116 30.561 1.00 79.50 188 THR A N 1
ATOM 1470 C CA . THR A 1 188 ? -8.542 -1.968 31.389 1.00 79.50 188 THR A CA 1
ATOM 1471 C C . THR A 1 188 ? -7.337 -1.434 32.175 1.00 79.50 188 THR A C 1
ATOM 1473 O O . THR A 1 188 ? -6.399 -2.168 32.498 1.00 79.50 188 THR A O 1
ATOM 1476 N N . ASN A 1 189 ? -7.334 -0.130 32.476 1.00 71.62 189 ASN A N 1
ATOM 1477 C CA . ASN A 1 189 ? -6.278 0.545 33.250 1.00 71.62 189 ASN A CA 1
ATOM 1478 C C . ASN A 1 189 ? -4.861 0.394 32.674 1.00 71.62 189 ASN A C 1
ATOM 1480 O O . ASN A 1 189 ? -3.892 0.248 33.418 1.00 71.62 189 ASN A O 1
ATOM 1484 N N . ASN A 1 190 ? -4.741 0.410 31.348 1.00 68.69 190 ASN A N 1
ATOM 1485 C CA . ASN A 1 190 ? -3.478 0.252 30.634 1.00 68.69 190 ASN A CA 1
ATOM 1486 C C . ASN A 1 190 ? -2.747 -1.081 30.887 1.00 68.69 190 ASN A C 1
ATOM 1488 O O . ASN A 1 190 ? -1.556 -1.192 30.586 1.00 68.69 190 ASN A O 1
ATOM 1492 N N . THR A 1 191 ? -3.432 -2.103 31.404 1.00 78.12 191 THR A N 1
ATOM 1493 C CA . THR A 1 191 ? -2.816 -3.414 31.632 1.00 78.12 191 THR A CA 1
ATOM 1494 C C . THR A 1 191 ? -2.528 -4.110 30.303 1.00 78.12 191 THR A C 1
ATOM 1496 O O . THR A 1 191 ? -3.392 -4.219 29.431 1.00 78.12 191 THR A O 1
ATOM 1499 N N . THR A 1 192 ? -1.289 -4.565 30.122 1.00 71.12 192 THR A N 1
ATOM 1500 C CA . THR A 1 192 ? -0.914 -5.378 28.962 1.00 71.12 192 THR A CA 1
ATOM 1501 C C . THR A 1 192 ? -1.624 -6.723 29.061 1.00 71.12 192 THR A C 1
ATOM 1503 O O . THR A 1 192 ? -1.468 -7.440 30.049 1.00 71.12 192 THR A O 1
ATOM 1506 N N . LEU A 1 193 ? -2.410 -7.063 28.044 1.00 77.62 193 LEU A N 1
ATOM 1507 C CA . LEU A 1 193 ? -2.984 -8.396 27.918 1.00 77.62 193 LEU A CA 1
ATOM 1508 C C . LEU A 1 193 ? -1.929 -9.324 27.314 1.00 77.62 193 LEU A C 1
ATOM 1510 O O . LEU A 1 193 ? -1.159 -8.904 26.452 1.00 77.62 193 LEU A O 1
ATOM 1514 N N . ASN A 1 194 ? -1.932 -10.603 27.696 1.00 81.00 194 ASN A N 1
ATOM 1515 C CA . ASN A 1 194 ? -1.232 -11.640 26.928 1.00 81.00 194 ASN A CA 1
ATOM 1516 C C . ASN A 1 194 ? -2.064 -12.020 25.689 1.00 81.00 194 ASN A C 1
ATOM 1518 O O . ASN A 1 194 ? -2.428 -13.178 25.490 1.00 81.00 194 ASN A O 1
ATOM 1522 N N . ALA A 1 195 ? -2.477 -10.999 24.942 1.00 86.81 195 ALA A N 1
ATOM 1523 C CA . ALA A 1 195 ? -3.289 -11.128 23.754 1.00 86.81 195 ALA A CA 1
ATOM 1524 C C . ALA A 1 195 ? -2.380 -11.253 22.522 1.00 86.81 195 ALA A C 1
ATOM 1526 O O . ALA A 1 195 ? -1.279 -10.695 22.510 1.00 86.81 195 ALA A O 1
ATOM 1527 N N . PRO A 1 196 ? -2.836 -11.962 21.480 1.00 91.38 196 PRO A N 1
ATOM 1528 C CA . PRO A 1 196 ? -2.166 -11.997 20.189 1.00 91.38 196 PRO A CA 1
ATOM 1529 C C . PRO A 1 196 ? -1.873 -10.593 19.658 1.00 91.38 196 PRO A C 1
ATOM 1531 O O . PRO A 1 196 ? -2.740 -9.719 19.686 1.00 91.38 196 PRO A O 1
ATOM 1534 N N . VAL A 1 197 ? -0.656 -10.395 19.162 1.00 94.50 197 VAL A N 1
ATOM 1535 C CA . VAL A 1 197 ? -0.229 -9.149 18.523 1.00 94.50 197 VAL A CA 1
ATOM 1536 C C . VAL A 1 197 ? -0.168 -9.392 17.026 1.00 94.50 197 VAL A C 1
ATOM 1538 O O . VAL A 1 197 ? 0.482 -10.339 16.591 1.00 94.50 197 VAL A O 1
ATOM 1541 N N . VAL A 1 198 ? -0.827 -8.531 16.254 1.00 96.94 198 VAL A N 1
ATOM 1542 C CA . VAL A 1 198 ? -0.676 -8.521 14.799 1.00 96.94 198 VAL A CA 1
ATOM 1543 C C . VAL A 1 198 ? 0.582 -7.734 14.469 1.00 96.94 198 VAL A C 1
ATOM 1545 O O . VAL A 1 198 ? 0.718 -6.603 14.938 1.00 96.94 198 VAL A O 1
ATOM 1548 N N . THR A 1 199 ? 1.481 -8.293 13.668 1.00 97.75 199 THR A N 1
ATOM 1549 C CA . THR A 1 199 ? 2.658 -7.593 13.146 1.00 97.75 199 THR A CA 1
ATOM 1550 C C . THR A 1 199 ? 2.657 -7.619 11.627 1.00 97.75 199 THR A C 1
ATOM 1552 O O . THR A 1 199 ? 2.297 -8.612 10.995 1.00 97.75 199 THR A O 1
ATOM 1555 N N . ILE A 1 200 ? 3.039 -6.493 11.037 1.00 98.38 200 ILE A N 1
ATOM 1556 C CA . ILE A 1 200 ? 3.071 -6.305 9.590 1.00 98.38 200 ILE A CA 1
ATOM 1557 C C . ILE A 1 200 ? 4.403 -5.645 9.252 1.00 98.38 200 ILE A C 1
ATOM 1559 O O . ILE A 1 200 ? 4.805 -4.684 9.910 1.00 98.38 200 ILE A O 1
ATOM 1563 N N . SER A 1 201 ? 5.098 -6.176 8.254 1.00 97.06 201 SER A N 1
ATOM 1564 C CA . SER A 1 201 ? 6.299 -5.552 7.700 1.00 97.06 201 SER A CA 1
ATOM 1565 C C . SER A 1 201 ? 6.117 -5.306 6.214 1.00 97.06 201 SER A C 1
ATOM 1567 O O . SER A 1 201 ? 5.320 -5.982 5.558 1.00 97.06 201 SER A O 1
ATOM 1569 N N . TYR A 1 202 ? 6.861 -4.337 5.694 1.00 96.56 202 TYR A N 1
ATOM 1570 C CA . TYR A 1 202 ? 6.741 -3.886 4.319 1.00 96.56 202 TYR A CA 1
ATOM 1571 C C . TYR A 1 202 ? 8.109 -3.848 3.659 1.00 96.56 202 TYR A C 1
ATOM 1573 O O . TYR A 1 202 ? 9.117 -3.486 4.274 1.00 96.56 202 TYR A O 1
ATOM 1581 N N . GLN A 1 203 ? 8.116 -4.157 2.372 1.00 94.88 203 GLN A N 1
ATOM 1582 C CA . GLN A 1 203 ? 9.243 -3.913 1.492 1.00 94.88 203 GLN A CA 1
ATOM 1583 C C . GLN A 1 203 ? 8.929 -2.761 0.542 1.00 94.88 203 GLN A C 1
ATOM 1585 O O . GLN A 1 203 ? 7.769 -2.469 0.245 1.00 94.88 203 GLN A O 1
ATOM 1590 N N . THR A 1 204 ? 9.981 -2.104 0.067 1.00 92.19 204 THR A N 1
ATOM 1591 C CA . THR A 1 204 ? 9.859 -1.116 -1.003 1.00 92.19 204 THR A CA 1
ATOM 1592 C C . THR A 1 204 ? 9.890 -1.837 -2.341 1.00 92.19 204 THR A C 1
ATOM 1594 O O . THR A 1 204 ? 10.724 -2.718 -2.537 1.00 92.19 204 THR A O 1
ATOM 1597 N N . GLY A 1 205 ? 9.007 -1.440 -3.249 1.00 90.06 205 GLY A N 1
ATOM 1598 C CA . GLY A 1 205 ? 9.107 -1.766 -4.669 1.00 90.06 205 GLY A CA 1
ATOM 1599 C C . GLY A 1 205 ? 9.157 -0.473 -5.468 1.00 90.06 205 GLY A C 1
ATOM 1600 O O . GLY A 1 205 ? 8.520 0.506 -5.080 1.00 90.06 205 GLY A O 1
ATOM 1601 N N . THR A 1 206 ? 9.910 -0.458 -6.558 1.00 89.31 206 THR A N 1
ATOM 1602 C CA . THR A 1 206 ? 9.972 0.686 -7.468 1.00 89.31 206 THR A CA 1
ATOM 1603 C C . THR A 1 206 ? 9.354 0.259 -8.782 1.00 89.31 206 THR A C 1
ATOM 1605 O O . THR A 1 206 ? 9.728 -0.775 -9.316 1.00 89.31 206 THR A O 1
ATOM 1608 N N . GLN A 1 207 ? 8.371 1.024 -9.242 1.00 87.00 207 GLN A N 1
ATOM 1609 C CA . GLN A 1 207 ? 7.840 0.913 -10.594 1.00 87.00 207 GLN A CA 1
ATOM 1610 C C . GLN A 1 207 ? 8.583 1.907 -11.472 1.00 87.00 207 GLN A C 1
ATOM 1612 O O . GLN A 1 207 ? 8.837 3.026 -11.016 1.00 87.00 207 GLN A O 1
ATOM 1617 N N . HIS A 1 208 ? 8.880 1.530 -12.703 1.00 86.62 208 HIS A N 1
ATOM 1618 C CA . HIS A 1 208 ? 9.586 2.363 -13.660 1.00 86.62 208 HIS A CA 1
ATOM 1619 C C . HIS A 1 208 ? 8.673 2.769 -14.814 1.00 86.62 208 HIS A C 1
ATOM 1621 O O . HIS A 1 208 ? 7.740 2.058 -15.174 1.00 86.62 208 HIS A O 1
ATOM 1627 N N . TYR A 1 209 ? 8.944 3.946 -15.361 1.00 86.38 209 TYR A N 1
ATOM 1628 C CA . TYR A 1 209 ? 8.416 4.411 -16.635 1.00 86.38 209 TYR A CA 1
ATOM 1629 C C . TYR A 1 209 ? 9.577 4.912 -17.467 1.00 86.38 209 TYR A C 1
ATOM 1631 O O . TYR A 1 209 ? 10.446 5.630 -16.951 1.00 86.38 209 TYR A O 1
ATOM 1639 N N . GLU A 1 210 ? 9.550 4.606 -18.751 1.00 83.81 210 GLU A N 1
ATOM 1640 C CA . GLU A 1 210 ? 10.467 5.157 -19.733 1.00 83.81 210 GLU A CA 1
ATOM 1641 C C . GLU A 1 210 ? 9.714 5.532 -21.004 1.00 83.81 210 GLU A C 1
ATOM 1643 O O . GLU A 1 210 ? 8.651 5.005 -21.285 1.00 83.81 210 GLU A O 1
ATOM 1648 N N . ASP A 1 211 ? 10.239 6.500 -21.742 1.00 84.69 211 ASP A N 1
ATOM 1649 C CA . ASP A 1 211 ? 9.680 6.923 -23.023 1.00 84.69 211 ASP A CA 1
ATOM 1650 C C . ASP A 1 211 ? 10.828 7.405 -23.908 1.00 84.69 211 ASP A C 1
ATOM 1652 O O . ASP A 1 211 ? 11.474 8.436 -23.651 1.00 84.69 211 ASP A O 1
ATOM 1656 N N . LEU A 1 212 ? 11.109 6.601 -24.931 1.00 83.50 212 LEU A N 1
ATOM 1657 C CA . LEU A 1 212 ? 12.211 6.769 -25.866 1.00 83.50 212 LEU A CA 1
ATOM 1658 C C . LEU A 1 212 ? 11.947 7.865 -26.907 1.00 83.50 212 LEU A C 1
ATOM 1660 O O . LEU A 1 212 ? 12.881 8.315 -27.585 1.00 83.50 212 LEU A O 1
ATOM 1664 N N . GLN A 1 213 ? 10.705 8.331 -27.039 1.00 82.75 213 GLN A N 1
ATOM 1665 C CA . GLN A 1 213 ? 10.333 9.415 -27.946 1.00 82.75 213 GLN A CA 1
ATOM 1666 C C . GLN A 1 213 ? 10.472 10.791 -27.290 1.00 82.75 213 GLN A C 1
ATOM 1668 O O . GLN A 1 213 ? 10.721 11.792 -27.975 1.00 82.75 213 GLN A O 1
ATOM 1673 N N . GLN A 1 214 ? 10.371 10.852 -25.965 1.00 86.31 214 GLN A N 1
ATOM 1674 C CA . GLN A 1 214 ? 10.412 12.087 -25.197 1.00 86.31 214 GLN A CA 1
ATOM 1675 C C . GLN A 1 214 ? 11.731 12.277 -24.446 1.00 86.31 214 GLN A C 1
ATOM 1677 O O . GLN A 1 214 ? 12.599 11.408 -24.331 1.00 86.31 214 GLN A O 1
ATOM 1682 N N . ARG A 1 215 ? 11.914 13.500 -23.941 1.00 88.75 215 ARG A N 1
ATOM 1683 C CA . ARG A 1 215 ? 13.083 13.898 -23.152 1.00 88.75 215 ARG A CA 1
ATOM 1684 C C . ARG A 1 215 ? 12.645 14.630 -21.895 1.00 88.75 215 ARG A C 1
ATOM 1686 O O . ARG A 1 215 ? 11.707 15.429 -21.963 1.00 88.75 215 ARG A O 1
ATOM 1693 N N . PRO A 1 216 ? 13.358 14.441 -20.774 1.00 90.81 216 PRO A N 1
ATOM 1694 C CA . PRO A 1 216 ? 13.065 15.193 -19.577 1.00 90.81 216 PRO A CA 1
ATOM 1695 C C . PRO A 1 216 ? 13.461 16.665 -19.750 1.00 90.81 216 PRO A C 1
ATOM 1697 O O . PRO A 1 216 ? 14.250 17.034 -20.629 1.00 90.81 216 PRO A O 1
ATOM 1700 N N . LYS A 1 217 ? 12.930 17.526 -18.885 1.00 89.88 217 LYS A N 1
ATOM 1701 C CA . LYS A 1 217 ? 13.289 18.940 -18.779 1.00 89.88 217 LYS A CA 1
ATOM 1702 C C . LYS A 1 217 ? 14.012 19.196 -17.452 1.00 89.88 217 LYS A C 1
ATOM 1704 O O . LYS A 1 217 ? 13.473 18.881 -16.395 1.00 89.88 217 LYS A O 1
ATOM 1709 N N . PRO A 1 218 ? 15.214 19.805 -17.477 1.00 89.56 218 PRO A N 1
ATOM 1710 C CA . PRO A 1 218 ? 16.121 19.885 -18.631 1.00 89.56 218 PRO A CA 1
ATOM 1711 C C . PRO A 1 218 ? 16.505 18.484 -19.146 1.00 89.56 218 PRO A C 1
ATOM 1713 O O . PRO A 1 218 ? 16.383 17.512 -18.411 1.00 89.56 218 PRO A O 1
ATOM 1716 N N . THR A 1 219 ? 17.058 18.373 -20.359 1.00 88.12 219 THR A N 1
ATOM 1717 C CA . THR A 1 219 ? 17.476 17.076 -20.950 1.00 88.12 219 THR A CA 1
ATOM 1718 C C . THR A 1 219 ? 18.568 16.350 -20.156 1.00 88.12 219 THR A C 1
ATOM 1720 O O . THR A 1 219 ? 18.866 15.184 -20.404 1.00 88.12 219 THR A O 1
ATOM 1723 N N . THR A 1 220 ? 19.176 17.042 -19.192 1.00 85.94 220 THR A N 1
ATOM 1724 C CA . THR A 1 220 ? 20.144 16.512 -18.231 1.00 85.94 220 THR A CA 1
ATOM 1725 C C . THR A 1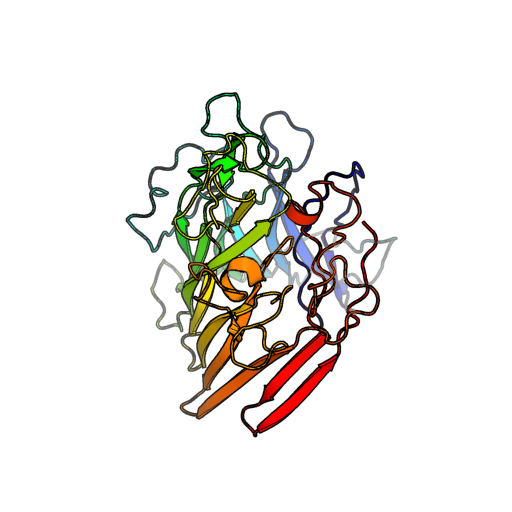 220 ? 19.505 15.980 -16.945 1.00 85.94 220 THR A C 1
ATOM 1727 O O . THR A 1 220 ? 20.215 15.389 -16.129 1.00 85.94 220 THR A O 1
ATOM 1730 N N . ASN A 1 221 ? 18.197 16.174 -16.737 1.00 88.94 221 ASN A N 1
ATOM 1731 C CA . ASN A 1 221 ? 17.451 15.608 -15.616 1.00 88.94 221 ASN A CA 1
ATOM 1732 C C . ASN A 1 221 ? 17.219 14.118 -15.864 1.00 88.94 221 ASN A C 1
ATOM 1734 O O . ASN A 1 221 ? 16.144 13.706 -16.274 1.00 88.94 221 ASN A O 1
ATOM 1738 N N . CYS A 1 222 ? 18.252 13.321 -15.629 1.00 86.50 222 CYS A N 1
ATOM 1739 C CA . CYS A 1 222 ? 18.234 11.883 -15.870 1.00 86.50 222 CYS A CA 1
ATOM 1740 C C . CYS A 1 222 ? 17.969 11.058 -14.622 1.00 86.50 222 CYS A C 1
ATOM 1742 O O . CYS A 1 222 ? 18.279 9.875 -14.628 1.00 86.50 222 CYS A O 1
ATOM 1744 N N . GLY A 1 223 ? 17.485 11.692 -13.551 1.00 82.94 223 GLY A N 1
ATOM 1745 C CA . GLY A 1 223 ? 17.092 10.993 -12.337 1.00 82.94 223 GLY A CA 1
ATOM 1746 C C . GLY A 1 223 ? 18.136 10.030 -11.808 1.00 82.94 223 GLY A C 1
ATOM 1747 O O . GLY A 1 223 ? 19.292 10.389 -11.567 1.00 82.94 223 GLY A O 1
ATOM 1748 N N . PHE A 1 224 ? 17.685 8.794 -11.625 1.00 79.75 224 PHE A N 1
ATOM 1749 C CA . PHE A 1 224 ? 18.477 7.684 -11.128 1.00 79.75 224 PHE A CA 1
ATOM 1750 C C . PHE A 1 224 ? 19.301 7.028 -12.244 1.00 79.75 224 PHE A C 1
ATOM 1752 O O . PHE A 1 224 ? 19.116 7.268 -13.434 1.00 79.75 224 PHE A O 1
ATOM 1759 N N . GLY A 1 225 ? 20.269 6.197 -11.852 1.00 78.75 225 GLY A N 1
ATOM 1760 C CA . GLY A 1 225 ? 21.242 5.615 -12.782 1.00 78.75 225 GLY A CA 1
ATOM 1761 C C . GLY A 1 225 ? 20.647 4.725 -13.879 1.00 78.75 225 GLY A C 1
ATOM 1762 O O . GLY A 1 225 ? 21.333 4.512 -14.872 1.00 78.75 225 GLY A O 1
ATOM 1763 N N . TRP A 1 226 ? 19.414 4.242 -13.700 1.00 82.25 226 TRP A N 1
ATOM 1764 C CA . TRP A 1 226 ? 18.725 3.320 -14.604 1.00 82.25 226 TRP A CA 1
ATOM 1765 C C . TRP A 1 226 ? 18.108 3.993 -15.830 1.00 82.25 226 TRP A C 1
ATOM 1767 O O . TRP A 1 226 ? 17.979 3.338 -16.854 1.00 82.25 226 TRP A O 1
ATOM 1777 N N . ALA A 1 227 ? 17.790 5.293 -15.776 1.00 82.81 227 ALA A N 1
ATOM 1778 C CA . ALA A 1 227 ? 17.167 5.970 -16.910 1.00 82.81 227 ALA A CA 1
ATOM 1779 C C . ALA A 1 227 ? 18.075 5.884 -18.144 1.00 82.81 227 ALA A C 1
ATOM 1781 O O . ALA A 1 227 ? 19.238 6.316 -18.103 1.00 82.81 227 ALA A O 1
ATOM 1782 N N . ARG A 1 228 ? 17.541 5.335 -19.240 1.00 82.94 228 ARG A N 1
ATOM 1783 C CA . ARG A 1 228 ? 18.304 5.078 -20.460 1.00 82.94 228 ARG A CA 1
ATOM 1784 C C . ARG A 1 228 ? 18.863 6.373 -21.047 1.00 82.94 228 ARG A C 1
ATOM 1786 O O . ARG A 1 228 ? 18.220 7.425 -21.050 1.00 82.94 228 ARG A O 1
ATOM 1793 N N . ARG A 1 229 ? 20.100 6.296 -21.545 1.00 85.00 229 ARG A N 1
ATOM 1794 C CA . ARG A 1 229 ? 20.869 7.438 -22.059 1.00 85.00 229 ARG A CA 1
AT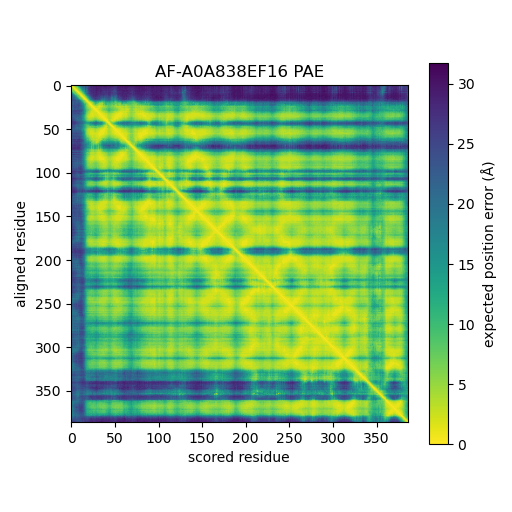OM 1795 C C . ARG A 1 229 ? 21.280 7.245 -23.501 1.00 85.00 229 ARG A C 1
ATOM 1797 O O . ARG A 1 229 ? 21.536 6.131 -23.948 1.00 85.00 229 ARG A O 1
ATOM 1804 N N . ASP A 1 230 ? 21.450 8.365 -24.180 1.00 81.88 230 ASP A N 1
ATOM 1805 C CA . ASP A 1 230 ? 22.072 8.445 -25.490 1.00 81.88 230 ASP A CA 1
ATOM 1806 C C . ASP A 1 230 ? 23.085 9.604 -25.542 1.00 81.88 230 ASP A C 1
ATOM 1808 O O . ASP A 1 230 ? 23.370 10.266 -24.542 1.00 81.88 230 ASP A O 1
ATOM 1812 N N . GLY A 1 231 ? 23.654 9.868 -26.721 1.00 77.50 231 GLY A N 1
ATOM 1813 C CA . GLY A 1 231 ? 24.646 10.934 -26.907 1.00 77.50 231 GLY A CA 1
ATOM 1814 C C . GLY A 1 231 ? 24.132 12.361 -26.660 1.00 77.50 231 GLY A C 1
ATOM 1815 O O . GLY A 1 231 ? 24.933 13.294 -26.703 1.00 77.50 231 GLY A O 1
ATOM 1816 N N . THR A 1 232 ? 22.830 12.551 -26.420 1.00 79.94 232 THR A N 1
ATOM 1817 C CA . THR A 1 232 ? 22.191 13.866 -26.234 1.00 79.94 232 THR A CA 1
ATOM 1818 C C . THR A 1 232 ? 21.591 14.072 -24.840 1.00 79.94 232 THR A C 1
ATOM 1820 O O . THR A 1 232 ? 21.256 15.204 -24.485 1.00 79.94 232 THR A O 1
ATOM 1823 N N . GLY A 1 233 ? 21.509 13.017 -24.023 1.00 85.81 233 GLY A N 1
ATOM 1824 C CA . GLY A 1 233 ? 20.978 13.067 -22.665 1.00 85.81 233 GLY A CA 1
ATOM 1825 C C . GLY A 1 233 ? 20.392 11.724 -22.243 1.00 85.81 233 GLY A C 1
ATOM 1826 O O . GLY A 1 233 ? 20.940 10.668 -22.542 1.00 85.81 233 GLY A O 1
ATOM 1827 N N . CYS A 1 234 ? 19.276 11.774 -21.532 1.00 88.25 234 CYS A N 1
ATOM 1828 C CA . CYS A 1 234 ? 18.442 10.621 -21.198 1.00 88.25 234 CYS A CA 1
ATOM 1829 C C . CYS A 1 234 ? 17.102 10.710 -21.911 1.00 88.25 234 CYS A C 1
ATOM 1831 O O . CYS A 1 234 ? 16.703 11.789 -22.357 1.00 88.25 234 CYS A O 1
ATOM 1833 N N . PHE A 1 235 ? 16.444 9.570 -22.030 1.00 88.94 235 PHE A N 1
ATOM 1834 C CA . PHE A 1 235 ? 15.040 9.489 -22.403 1.00 88.94 235 PHE A CA 1
ATOM 1835 C C . PHE A 1 235 ? 14.150 9.938 -21.245 1.00 88.94 235 PHE A C 1
ATOM 1837 O O . PHE A 1 235 ? 14.630 10.083 -20.111 1.00 88.94 235 PHE A O 1
ATOM 1844 N N . LEU A 1 236 ? 12.892 10.269 -21.542 1.00 88.81 236 LEU A N 1
ATOM 1845 C CA . LEU A 1 236 ? 11.944 10.616 -20.492 1.00 88.81 236 LEU A CA 1
ATOM 1846 C C . LEU A 1 236 ? 11.782 9.400 -19.578 1.00 88.81 236 LEU A C 1
ATOM 1848 O O . LEU A 1 236 ? 11.791 8.259 -20.024 1.00 88.81 236 LEU A O 1
ATOM 1852 N N . TRP A 1 237 ? 11.715 9.659 -18.280 1.00 89.19 237 TRP A N 1
ATOM 1853 C CA . TRP A 1 237 ? 11.683 8.621 -17.267 1.00 89.19 237 TRP A CA 1
ATOM 1854 C C . TRP A 1 237 ? 10.785 9.066 -16.123 1.00 89.19 237 TRP A C 1
ATOM 1856 O O . TRP A 1 237 ? 10.581 10.264 -15.904 1.00 89.19 237 TRP A O 1
ATOM 1866 N N . SER A 1 238 ? 10.277 8.104 -15.370 1.00 88.56 238 SER A N 1
ATOM 1867 C CA . SER A 1 238 ? 9.686 8.335 -14.058 1.00 88.56 238 SER A CA 1
ATOM 1868 C C . SER A 1 238 ? 9.835 7.090 -13.201 1.00 88.56 238 SER A C 1
ATOM 1870 O O . SER A 1 238 ? 10.157 6.012 -13.693 1.00 88.56 238 SER A O 1
ATOM 1872 N N . GLN A 1 239 ? 9.616 7.232 -11.904 1.00 88.06 239 GLN A N 1
ATOM 1873 C CA . GLN A 1 239 ? 9.493 6.075 -11.033 1.00 88.06 239 GLN A CA 1
ATOM 1874 C C . GLN A 1 239 ? 8.434 6.310 -9.974 1.00 88.06 239 GLN A C 1
ATOM 1876 O O . GLN A 1 239 ? 8.113 7.451 -9.631 1.00 88.06 239 GLN A O 1
ATOM 1881 N N . SER A 1 240 ? 7.936 5.223 -9.400 1.00 87.81 240 SER A N 1
ATOM 1882 C CA . SER A 1 240 ? 7.162 5.329 -8.180 1.00 87.81 240 SER A CA 1
ATOM 1883 C C . SER A 1 240 ? 8.068 5.711 -7.005 1.00 87.81 240 SER A C 1
ATOM 1885 O O . SER A 1 240 ? 9.249 5.358 -6.925 1.00 87.81 240 SER A O 1
ATOM 1887 N N . TYR A 1 241 ? 7.503 6.461 -6.064 1.00 86.88 241 TYR A N 1
ATOM 1888 C CA . TYR A 1 241 ? 8.201 6.932 -4.876 1.00 86.88 241 TYR A CA 1
ATOM 1889 C C . TYR A 1 241 ? 7.474 6.430 -3.636 1.00 86.88 241 TYR A C 1
ATOM 1891 O O . TYR A 1 241 ? 6.251 6.501 -3.563 1.00 86.88 241 TYR A O 1
ATOM 1899 N N . ASN A 1 242 ? 8.235 5.927 -2.659 1.00 87.25 242 ASN A N 1
ATOM 1900 C CA . ASN A 1 242 ? 7.700 5.410 -1.396 1.00 87.25 242 ASN A CA 1
ATOM 1901 C C . ASN A 1 242 ? 6.577 4.365 -1.567 1.00 87.25 242 ASN A C 1
ATOM 1903 O O . ASN A 1 242 ? 5.690 4.279 -0.724 1.00 87.25 242 ASN A O 1
ATOM 1907 N N . SER A 1 243 ? 6.607 3.542 -2.621 1.00 89.81 243 SER A N 1
ATOM 1908 C CA . SER A 1 243 ? 5.654 2.436 -2.759 1.00 89.81 243 SER A CA 1
ATOM 1909 C C . SER A 1 243 ? 6.013 1.310 -1.790 1.00 89.81 243 SER A C 1
ATOM 1911 O O . SER A 1 243 ? 7.118 0.757 -1.834 1.00 89.81 243 SER A O 1
ATOM 1913 N N . ARG A 1 244 ? 5.077 0.986 -0.897 1.00 92.56 244 ARG A N 1
ATOM 1914 C CA . ARG A 1 244 ? 5.249 0.017 0.187 1.00 92.56 244 ARG A CA 1
ATOM 1915 C C . ARG A 1 244 ? 4.302 -1.153 -0.013 1.00 92.56 244 ARG A C 1
ATOM 1917 O O . ARG A 1 244 ? 3.108 -0.964 -0.227 1.00 92.56 244 ARG A O 1
ATOM 1924 N N . TYR A 1 245 ? 4.844 -2.360 0.076 1.00 94.94 245 TYR A N 1
ATOM 1925 C CA . TYR A 1 245 ? 4.114 -3.603 -0.149 1.00 94.94 245 TYR A CA 1
ATOM 1926 C C . TYR A 1 245 ? 4.299 -4.512 1.056 1.00 94.94 245 TYR A C 1
ATOM 1928 O O . TYR A 1 245 ? 5.425 -4.671 1.528 1.00 94.94 245 TYR A O 1
ATOM 1936 N N . ILE A 1 246 ? 3.214 -5.108 1.557 1.00 96.75 246 ILE A N 1
ATOM 1937 C CA . ILE A 1 246 ? 3.279 -6.024 2.703 1.00 96.75 246 ILE A CA 1
ATOM 1938 C C . ILE A 1 246 ? 4.222 -7.174 2.350 1.00 96.75 246 ILE A C 1
ATOM 1940 O O . ILE A 1 246 ? 3.975 -7.922 1.408 1.00 96.75 246 ILE A O 1
ATOM 1944 N N . GLN A 1 247 ? 5.299 -7.313 3.113 1.00 97.00 247 GLN A N 1
ATOM 1945 C CA . GLN A 1 247 ? 6.269 -8.391 2.974 1.00 97.00 247 GLN A CA 1
ATOM 1946 C C . GLN A 1 247 ? 5.934 -9.540 3.919 1.00 97.00 247 GLN A C 1
ATOM 1948 O O . GLN A 1 247 ? 5.988 -10.703 3.522 1.00 97.00 247 GLN A O 1
ATOM 1953 N N . THR A 1 248 ? 5.564 -9.226 5.164 1.00 98.00 248 THR A N 1
ATOM 1954 C CA . THR A 1 248 ? 5.134 -10.233 6.137 1.00 98.00 248 THR A CA 1
ATOM 1955 C C . THR A 1 248 ? 3.894 -9.788 6.887 1.00 98.00 248 THR A C 1
ATOM 1957 O O . THR A 1 248 ? 3.775 -8.619 7.253 1.00 98.00 248 THR A O 1
ATOM 1960 N N . TYR A 1 249 ? 3.029 -10.743 7.209 1.00 97.69 249 TYR A N 1
ATOM 1961 C CA . TYR A 1 249 ? 1.866 -10.545 8.065 1.00 97.69 249 TYR A CA 1
ATOM 1962 C C . TYR A 1 249 ? 1.768 -11.689 9.075 1.00 97.69 249 TYR A C 1
ATOM 1964 O O . TYR A 1 249 ? 1.711 -12.855 8.695 1.00 97.69 249 TYR A O 1
ATOM 1972 N N . ASP A 1 250 ? 1.722 -11.369 10.362 1.00 97.12 250 ASP A N 1
ATOM 1973 C CA . ASP A 1 250 ? 1.514 -12.334 11.441 1.00 97.12 250 ASP A CA 1
ATOM 1974 C C . ASP A 1 250 ? 0.348 -11.858 12.302 1.00 97.12 250 ASP A C 1
ATOM 1976 O O . ASP A 1 250 ? 0.322 -10.700 12.711 1.00 97.12 250 ASP A O 1
ATOM 1980 N N . ASN A 1 251 ? -0.632 -12.719 12.579 1.00 94.62 251 ASN A N 1
ATOM 1981 C CA . ASN A 1 251 ? -1.783 -12.336 13.403 1.00 94.62 251 ASN A CA 1
ATOM 1982 C C . ASN A 1 251 ? -1.616 -12.658 14.899 1.00 94.62 251 ASN A C 1
ATOM 1984 O O . ASN A 1 251 ? -2.560 -12.479 15.674 1.00 94.62 251 ASN A O 1
ATOM 1988 N N . GLY A 1 252 ? -0.470 -13.217 15.300 1.00 92.94 252 GLY A N 1
ATOM 1989 C CA . GLY A 1 252 ? -0.187 -13.675 16.661 1.00 92.94 252 GLY A CA 1
ATOM 1990 C C . GLY A 1 252 ? -1.034 -14.871 17.114 1.00 92.94 252 GLY A C 1
ATOM 1991 O O . GLY A 1 252 ? -0.972 -15.270 18.277 1.00 92.94 252 GLY A O 1
ATOM 1992 N N . ARG A 1 253 ? -1.862 -15.436 16.226 1.00 92.12 253 ARG A N 1
ATOM 1993 C CA . ARG A 1 253 ? -2.802 -16.549 16.469 1.00 92.12 253 ARG A CA 1
ATOM 1994 C C . ARG A 1 253 ? -2.449 -17.789 15.649 1.00 92.12 253 ARG A C 1
ATOM 1996 O O . ARG A 1 253 ? -3.295 -18.654 15.445 1.00 92.12 253 ARG A O 1
ATOM 2003 N N . GLY A 1 254 ? -1.201 -17.876 15.192 1.00 91.12 254 GLY A N 1
ATOM 2004 C CA . GLY A 1 254 ? -0.685 -19.018 14.444 1.00 91.12 254 GLY A CA 1
ATOM 2005 C C . GLY A 1 254 ? -0.866 -18.929 12.931 1.00 91.12 254 GLY A C 1
ATOM 2006 O O . GLY A 1 254 ? -0.581 -19.927 12.276 1.00 91.12 254 GLY A O 1
ATOM 2007 N N . TRP A 1 255 ? -1.313 -17.785 12.392 1.00 95.00 255 TRP A N 1
ATOM 2008 C CA . TRP A 1 255 ? -1.187 -17.453 10.969 1.00 95.00 255 TRP A CA 1
ATOM 2009 C C . TRP A 1 255 ? 0.028 -16.552 10.767 1.00 95.00 255 TRP A C 1
ATOM 2011 O O . TRP A 1 255 ? 0.081 -15.458 11.330 1.00 95.00 255 TRP A O 1
ATOM 2021 N N . HIS A 1 256 ? 0.957 -17.002 9.933 1.00 97.00 256 HIS A N 1
ATOM 2022 C CA . HIS A 1 256 ? 2.130 -16.247 9.521 1.00 97.00 256 HIS A CA 1
ATOM 2023 C C . HIS A 1 256 ? 2.261 -16.301 8.004 1.00 97.00 256 HIS A C 1
ATOM 2025 O O . HIS A 1 256 ? 2.242 -17.382 7.424 1.00 97.00 256 HIS A O 1
ATOM 2031 N N . GLU A 1 257 ? 2.417 -15.159 7.357 1.00 97.38 257 GLU A N 1
ATOM 2032 C CA . GLU A 1 257 ? 2.438 -15.036 5.909 1.00 97.38 257 GLU A CA 1
ATOM 2033 C C . GLU A 1 257 ? 3.641 -14.228 5.441 1.00 97.38 257 GLU A C 1
ATOM 2035 O O . GLU A 1 257 ? 4.019 -13.232 6.055 1.00 97.38 257 GLU A O 1
ATOM 2040 N N . THR A 1 258 ? 4.241 -14.670 4.341 1.00 98.06 258 THR A N 1
ATOM 2041 C CA . THR A 1 258 ? 5.303 -13.970 3.622 1.00 98.06 258 THR A CA 1
ATOM 2042 C C . THR A 1 258 ? 4.903 -13.833 2.161 1.00 98.06 258 THR A C 1
ATOM 2044 O O . THR A 1 258 ? 4.457 -14.805 1.545 1.00 98.06 258 THR A O 1
ATOM 2047 N N . ILE A 1 259 ? 5.078 -12.637 1.610 1.00 98.19 259 ILE A N 1
ATOM 2048 C CA . ILE A 1 259 ? 4.714 -12.293 0.238 1.00 98.19 259 ILE A CA 1
ATOM 2049 C C . ILE A 1 259 ? 5.971 -11.796 -0.472 1.00 98.19 259 ILE A C 1
ATOM 2051 O O . ILE A 1 259 ? 6.643 -10.879 0.006 1.00 98.19 259 ILE A O 1
ATOM 2055 N N . SER A 1 260 ? 6.296 -12.409 -1.608 1.00 96.19 260 SER A N 1
ATOM 2056 C CA . SER A 1 260 ? 7.294 -11.889 -2.532 1.00 96.19 260 SER A CA 1
ATOM 2057 C C . SER A 1 260 ? 6.609 -11.094 -3.631 1.00 96.19 260 SER A C 1
ATOM 2059 O O . SER A 1 260 ? 5.553 -11.466 -4.152 1.00 96.19 260 SER A O 1
ATOM 2061 N N . TRP A 1 261 ? 7.252 -9.995 -3.988 1.00 94.69 261 TRP A N 1
ATOM 2062 C CA . TRP A 1 261 ? 6.812 -9.110 -5.048 1.00 94.69 261 TRP A CA 1
ATOM 2063 C C . TRP A 1 261 ? 7.931 -8.984 -6.072 1.00 94.69 261 TRP A C 1
ATOM 2065 O O . TRP A 1 261 ? 9.101 -9.028 -5.689 1.00 94.69 261 TRP A O 1
ATOM 2075 N N . GLY A 1 262 ? 7.558 -8.828 -7.335 1.00 92.31 262 GLY A N 1
ATOM 2076 C CA . GLY A 1 262 ? 8.464 -8.518 -8.440 1.00 92.31 262 GLY A CA 1
ATOM 2077 C C . GLY A 1 262 ? 7.867 -7.414 -9.299 1.00 92.31 262 GLY A C 1
ATOM 2078 O O . GLY A 1 262 ? 6.656 -7.167 -9.232 1.00 92.31 262 GLY A O 1
ATOM 2079 N N . GLU A 1 263 ? 8.701 -6.742 -10.081 1.00 90.81 263 GLU A N 1
ATOM 2080 C CA . GLU A 1 263 ? 8.232 -5.758 -11.046 1.00 90.81 263 GLU A CA 1
ATOM 2081 C C . GLU A 1 263 ? 7.879 -6.460 -12.358 1.00 90.81 263 GLU A C 1
ATOM 2083 O O . GLU A 1 263 ? 8.737 -6.905 -13.111 1.00 90.81 263 GLU A O 1
ATOM 2088 N N . ALA A 1 264 ? 6.584 -6.565 -12.633 1.00 89.75 264 ALA A N 1
ATOM 2089 C CA . ALA A 1 264 ? 6.088 -6.939 -13.940 1.00 89.75 264 ALA A CA 1
ATOM 2090 C C . ALA A 1 264 ? 6.389 -5.818 -14.941 1.00 89.75 264 ALA A C 1
ATOM 2092 O O . ALA A 1 264 ? 5.862 -4.711 -14.812 1.00 89.75 264 ALA A O 1
ATOM 2093 N N . ARG A 1 265 ? 7.216 -6.133 -15.933 1.00 87.94 265 ARG A N 1
ATOM 2094 C CA . ARG A 1 265 ? 7.601 -5.266 -17.048 1.00 87.94 265 ARG A CA 1
ATOM 2095 C C . ARG A 1 265 ? 6.684 -5.513 -18.244 1.00 87.94 265 ARG A C 1
ATOM 2097 O O . ARG A 1 265 ? 6.165 -6.625 -18.399 1.00 87.94 265 ARG A O 1
ATOM 2104 N N . SER A 1 266 ? 6.478 -4.509 -19.093 1.00 82.81 266 SER A N 1
ATOM 2105 C CA . SER A 1 266 ? 5.622 -4.654 -20.285 1.00 82.81 266 SER A CA 1
ATOM 2106 C C . SER A 1 266 ? 6.338 -5.304 -21.474 1.00 82.81 266 SER A C 1
ATOM 2108 O O . SER A 1 266 ? 5.675 -5.735 -22.419 1.00 82.81 266 SER A O 1
ATOM 2110 N N . ASN A 1 267 ? 7.669 -5.444 -21.407 1.00 86.62 267 ASN A N 1
ATOM 2111 C CA . ASN A 1 267 ? 8.530 -6.036 -22.436 1.00 86.62 267 ASN A CA 1
ATOM 2112 C C . ASN A 1 267 ? 8.182 -5.541 -23.854 1.00 86.62 267 ASN A C 1
ATOM 2114 O O . ASN A 1 267 ? 8.147 -6.348 -24.782 1.00 86.62 267 ASN A O 1
ATOM 2118 N N . VAL A 1 268 ? 7.883 -4.248 -24.031 1.00 82.12 268 VAL A N 1
ATOM 2119 C CA . VAL A 1 268 ? 7.267 -3.690 -25.255 1.00 82.12 268 VAL A CA 1
ATOM 2120 C C . VAL A 1 268 ? 8.008 -4.117 -26.525 1.00 82.12 268 VAL A C 1
ATOM 2122 O O . VAL A 1 268 ? 7.401 -4.585 -27.496 1.00 82.12 268 VAL A O 1
ATOM 2125 N N . HIS A 1 269 ? 9.339 -4.032 -26.503 1.00 83.44 269 HIS A N 1
ATOM 2126 C CA . HIS A 1 269 ? 10.201 -4.406 -27.629 1.00 83.44 269 HIS A CA 1
ATOM 2127 C C . HIS A 1 269 ? 10.662 -5.871 -27.626 1.00 83.44 269 HIS A C 1
ATOM 2129 O O . HIS A 1 269 ? 11.381 -6.317 -28.525 1.00 83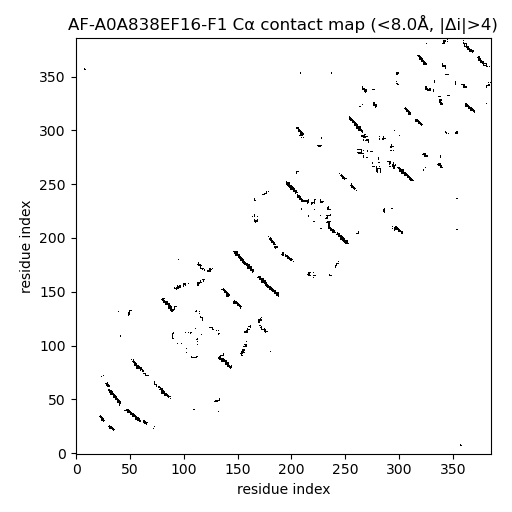.44 269 HIS A O 1
ATOM 2135 N N . GLY A 1 270 ? 10.229 -6.639 -26.632 1.00 85.81 270 GLY A N 1
ATOM 2136 C CA . GLY A 1 270 ? 10.582 -8.028 -26.411 1.00 85.81 270 GLY A CA 1
ATOM 2137 C C . GLY A 1 270 ? 11.739 -8.222 -25.441 1.00 85.81 270 GLY A C 1
ATOM 2138 O O . GLY A 1 270 ? 12.011 -7.396 -24.578 1.00 85.81 270 GLY A O 1
ATOM 2139 N N . VAL A 1 271 ? 12.389 -9.382 -25.546 1.00 88.00 271 VAL A N 1
ATOM 2140 C CA . VAL A 1 271 ? 13.432 -9.832 -24.617 1.00 88.00 271 VAL A CA 1
ATOM 2141 C C . VAL A 1 271 ? 14.542 -10.537 -25.391 1.00 88.00 271 VAL A C 1
ATOM 2143 O O . VAL A 1 271 ? 14.270 -11.271 -26.343 1.00 88.00 271 VAL A O 1
ATOM 2146 N N . ASP A 1 272 ? 15.794 -10.355 -24.975 1.00 84.50 272 ASP A N 1
ATOM 2147 C CA . ASP A 1 272 ? 16.939 -11.008 -25.629 1.00 84.50 272 ASP A CA 1
ATOM 2148 C C . ASP A 1 272 ? 16.967 -12.525 -25.387 1.00 84.50 272 ASP A C 1
ATOM 2150 O O . ASP A 1 272 ? 17.336 -13.312 -26.263 1.00 84.50 272 ASP A O 1
ATOM 2154 N N . THR A 1 273 ? 16.608 -12.947 -24.171 1.00 84.56 273 THR A N 1
ATOM 2155 C CA . THR A 1 273 ? 16.566 -14.354 -23.750 1.00 84.56 273 THR A CA 1
ATOM 2156 C C . THR A 1 273 ? 15.381 -14.575 -22.828 1.00 84.56 273 THR A C 1
ATOM 2158 O O . THR A 1 273 ? 15.116 -13.723 -21.992 1.00 84.56 273 THR A O 1
ATOM 2161 N N . GLY A 1 274 ? 14.728 -15.734 -22.918 1.00 86.69 274 GLY A N 1
ATOM 2162 C CA . GLY A 1 274 ? 13.582 -16.086 -22.074 1.00 86.69 274 GLY A CA 1
ATOM 2163 C C . GLY A 1 274 ? 12.238 -15.982 -22.795 1.00 86.69 274 GLY A C 1
ATOM 2164 O O . GLY A 1 274 ? 12.177 -15.871 -24.021 1.00 86.69 274 GLY A O 1
ATOM 2165 N N . ALA A 1 275 ? 11.153 -16.103 -22.032 1.00 87.44 275 ALA A N 1
ATOM 2166 C CA . ALA A 1 275 ? 9.799 -16.027 -22.562 1.00 87.44 275 ALA A CA 1
ATOM 2167 C C . ALA A 1 275 ? 9.363 -14.564 -22.644 1.00 87.44 275 ALA A C 1
ATOM 2169 O O . ALA A 1 275 ? 9.306 -13.860 -21.645 1.00 87.44 275 ALA A O 1
ATOM 2170 N N . VAL A 1 276 ? 9.033 -14.112 -23.849 1.00 85.88 276 VAL A N 1
ATOM 2171 C CA . VAL A 1 276 ? 8.725 -12.701 -24.098 1.00 85.88 276 VAL A CA 1
ATOM 2172 C C . VAL A 1 276 ? 7.441 -12.220 -23.411 1.00 85.88 276 VAL A C 1
ATOM 2174 O O . VAL A 1 276 ? 7.300 -11.049 -23.079 1.00 85.88 276 VAL A O 1
ATOM 2177 N N . ASN A 1 277 ? 6.507 -13.138 -23.165 1.00 86.50 277 ASN A N 1
ATOM 2178 C CA . ASN A 1 277 ? 5.256 -12.872 -22.467 1.00 86.50 277 ASN A CA 1
ATOM 2179 C C . ASN A 1 277 ? 5.350 -13.067 -20.946 1.00 86.50 277 ASN A C 1
ATOM 2181 O O . ASN A 1 277 ? 4.329 -12.921 -20.277 1.00 86.50 277 ASN A O 1
ATOM 2185 N N . ASP A 1 278 ? 6.521 -13.434 -20.417 1.00 88.81 278 ASP A N 1
ATOM 2186 C CA . ASP A 1 278 ? 6.779 -13.488 -18.979 1.00 88.81 278 ASP A CA 1
ATOM 2187 C C . ASP A 1 278 ? 7.174 -12.096 -18.482 1.00 88.81 278 ASP A C 1
ATOM 2189 O O . ASP A 1 278 ? 8.209 -11.542 -18.866 1.00 88.81 278 ASP A O 1
ATOM 2193 N N . VAL A 1 279 ? 6.327 -11.533 -17.626 1.00 88.81 279 VAL A N 1
ATOM 2194 C CA . VAL A 1 279 ? 6.462 -10.162 -17.126 1.00 88.81 279 VAL A CA 1
ATOM 2195 C C . VAL A 1 279 ? 7.713 -9.940 -16.277 1.00 88.81 279 VAL A C 1
ATOM 2197 O O . VAL A 1 279 ? 8.152 -8.805 -16.141 1.00 88.81 279 VAL A O 1
ATOM 2200 N N . PHE A 1 280 ? 8.303 -10.990 -15.701 1.00 91.50 280 PHE A N 1
ATOM 2201 C CA . PHE A 1 280 ? 9.476 -10.852 -14.829 1.00 91.50 280 PHE A CA 1
ATOM 2202 C C . PHE A 1 280 ? 10.800 -11.005 -15.578 1.00 91.50 280 PHE A C 1
ATOM 2204 O O . PHE A 1 280 ? 11.867 -10.915 -14.978 1.00 91.50 280 PHE A O 1
ATOM 2211 N N . ASN A 1 281 ? 10.764 -11.261 -16.885 1.00 90.81 281 ASN A N 1
ATOM 2212 C CA . ASN A 1 281 ? 11.968 -11.605 -17.632 1.00 90.81 281 ASN A CA 1
ATOM 2213 C C . ASN A 1 281 ? 12.950 -10.424 -17.783 1.00 90.81 281 ASN A C 1
ATOM 2215 O O . ASN A 1 281 ? 14.150 -10.647 -17.923 1.00 90.81 281 ASN A O 1
ATOM 2219 N N . CYS A 1 282 ? 12.450 -9.185 -17.723 1.00 89.88 282 CYS A N 1
ATOM 2220 C CA . CYS A 1 282 ? 13.267 -7.968 -17.710 1.00 89.88 282 CYS A CA 1
ATOM 2221 C C . CYS A 1 282 ? 13.353 -7.283 -16.331 1.00 89.88 282 CYS A C 1
ATOM 2223 O O . CYS A 1 282 ? 13.994 -6.239 -16.224 1.00 89.88 282 CYS A O 1
ATOM 2225 N N . ASP A 1 283 ? 12.759 -7.861 -15.280 1.00 89.94 283 ASP A N 1
ATOM 2226 C CA . ASP A 1 283 ? 12.874 -7.352 -13.904 1.00 89.94 283 ASP A CA 1
ATOM 2227 C C . ASP A 1 283 ? 14.347 -7.406 -13.442 1.00 89.94 283 ASP A C 1
ATOM 2229 O O . ASP A 1 283 ? 15.012 -8.441 -13.569 1.00 89.94 283 ASP A O 1
ATOM 2233 N N . GLY A 1 284 ? 14.893 -6.287 -12.956 1.00 87.31 284 GLY A N 1
ATOM 2234 C CA . GLY A 1 284 ? 16.297 -6.158 -12.547 1.00 87.31 284 GLY A CA 1
ATOM 2235 C C . GLY A 1 284 ? 17.295 -5.945 -13.694 1.00 87.31 284 GLY A C 1
ATOM 2236 O O . GLY A 1 284 ? 18.514 -5.991 -13.474 1.00 87.31 284 GLY A O 1
ATOM 2237 N N . HIS A 1 285 ? 16.808 -5.733 -14.921 1.00 86.12 285 HIS A N 1
ATOM 2238 C CA . HIS A 1 285 ? 17.619 -5.493 -16.118 1.00 86.12 285 HIS A CA 1
ATOM 2239 C C . HIS A 1 285 ? 17.496 -4.060 -16.665 1.00 86.12 285 HIS A C 1
ATOM 2241 O O . HIS A 1 285 ? 17.903 -3.796 -17.796 1.00 86.12 285 HIS A O 1
ATOM 2247 N N . GLU A 1 286 ? 17.046 -3.105 -15.853 1.00 81.94 286 GLU A N 1
ATOM 2248 C CA . GLU A 1 286 ? 16.754 -1.715 -16.250 1.00 81.94 286 GLU A CA 1
ATOM 2249 C C . GLU A 1 286 ? 17.995 -0.963 -16.751 1.00 81.94 286 GLU A C 1
ATOM 2251 O O . GLU A 1 286 ? 17.915 -0.051 -17.563 1.00 81.94 286 GLU A O 1
ATOM 2256 N N . LEU A 1 287 ? 19.181 -1.355 -16.275 1.00 81.44 287 LEU A N 1
ATOM 2257 C CA . LEU A 1 287 ? 20.468 -0.767 -16.670 1.00 81.44 287 LEU A CA 1
ATOM 2258 C C . LEU A 1 287 ? 21.061 -1.373 -17.947 1.00 81.44 287 LEU A C 1
ATOM 2260 O O . LEU A 1 287 ? 22.153 -0.979 -18.374 1.00 81.44 287 LEU A O 1
ATOM 2264 N N . SER A 1 288 ? 20.423 -2.398 -18.505 1.00 83.06 288 SER A N 1
ATOM 2265 C CA . SER A 1 288 ? 20.944 -3.087 -19.678 1.00 83.06 288 SER A CA 1
ATOM 2266 C C . SER A 1 288 ? 20.836 -2.202 -20.924 1.00 83.06 288 SER A C 1
ATOM 2268 O O . SER A 1 288 ? 20.006 -1.310 -21.026 1.00 83.06 288 SER A O 1
ATOM 2270 N N . SER A 1 289 ? 21.720 -2.412 -21.898 1.00 82.44 289 SER A N 1
ATOM 2271 C CA . SER A 1 289 ? 21.671 -1.686 -23.175 1.00 82.44 289 SER A CA 1
ATOM 2272 C C . SER A 1 289 ? 20.881 -2.438 -24.252 1.00 82.44 289 SER A C 1
ATOM 2274 O O . SER A 1 289 ? 21.033 -2.130 -25.434 1.00 82.44 289 SER A O 1
ATOM 2276 N N . ASN A 1 290 ? 20.147 -3.481 -23.864 1.00 86.38 290 ASN A N 1
ATOM 2277 C CA . ASN A 1 290 ? 19.408 -4.365 -24.759 1.00 86.38 290 ASN A CA 1
ATOM 2278 C C . ASN A 1 290 ? 17.894 -4.130 -24.647 1.00 86.38 290 ASN A C 1
ATOM 2280 O O . ASN A 1 290 ? 17.489 -3.128 -24.065 1.00 86.38 290 ASN A O 1
ATOM 2284 N N . LEU A 1 291 ? 17.082 -5.053 -25.178 1.00 87.69 291 LEU A N 1
ATOM 2285 C CA . LEU A 1 291 ? 15.618 -4.953 -25.161 1.00 87.69 291 LEU A CA 1
ATOM 2286 C C . LEU A 1 291 ? 15.029 -4.817 -23.744 1.00 87.69 291 LEU A C 1
ATOM 2288 O O . LEU A 1 291 ? 13.995 -4.189 -23.570 1.00 87.69 291 LEU A O 1
ATOM 2292 N N . CYS A 1 292 ? 15.693 -5.349 -22.711 1.00 87.50 292 CYS A N 1
ATOM 2293 C CA . CYS A 1 292 ? 15.215 -5.205 -21.335 1.00 87.50 292 CYS A CA 1
ATOM 2294 C C . CYS A 1 292 ? 15.488 -3.829 -20.716 1.00 87.50 292 CYS A C 1
ATOM 2296 O O . CYS A 1 292 ? 14.838 -3.467 -19.741 1.00 87.50 292 CYS A O 1
ATOM 2298 N N . GLY A 1 293 ? 16.424 -3.057 -21.269 1.00 85.00 293 GLY A N 1
ATOM 2299 C CA . GLY A 1 293 ? 16.639 -1.656 -20.894 1.00 85.00 293 GLY A CA 1
ATOM 2300 C C . GLY A 1 293 ? 15.729 -0.686 -21.646 1.00 85.00 293 GLY A C 1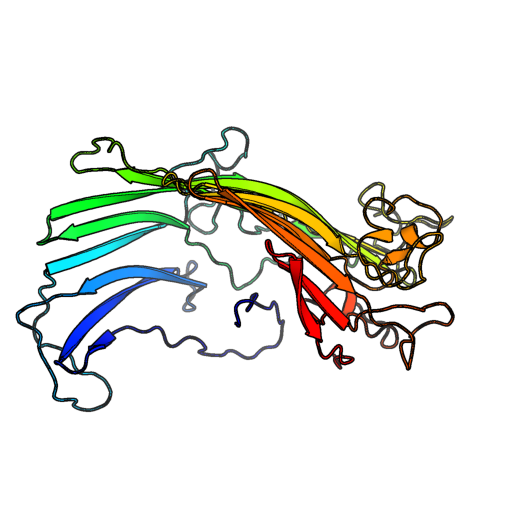
ATOM 2301 O O . GLY A 1 293 ? 15.987 0.512 -21.633 1.00 85.00 293 GLY A O 1
ATOM 2302 N N . GLU A 1 294 ? 14.762 -1.229 -22.383 1.00 85.19 294 GLU A N 1
ATOM 2303 C CA . GLU A 1 294 ? 13.660 -0.539 -23.055 1.00 85.19 294 GLU A CA 1
ATOM 2304 C C . GLU A 1 294 ? 12.348 -1.326 -22.855 1.00 85.19 294 GLU A C 1
ATOM 2306 O O . GLU A 1 294 ? 11.453 -1.321 -23.699 1.00 85.19 294 GLU A O 1
ATOM 2311 N N . ALA A 1 295 ? 12.266 -2.090 -21.761 1.00 86.94 295 ALA A N 1
ATOM 2312 C CA . ALA A 1 295 ? 11.153 -2.994 -21.514 1.00 86.94 295 ALA A CA 1
ATOM 2313 C C . ALA A 1 295 ? 9.826 -2.253 -21.321 1.00 86.94 295 ALA A C 1
ATOM 2315 O O . ALA A 1 295 ? 8.801 -2.811 -21.702 1.00 86.94 295 ALA A O 1
ATOM 2316 N N . ASP A 1 296 ? 9.847 -1.039 -20.765 1.00 83.88 296 ASP A N 1
ATOM 2317 C CA . ASP A 1 296 ? 8.654 -0.249 -20.456 1.00 83.88 296 ASP A CA 1
ATOM 2318 C C . ASP A 1 296 ? 8.538 1.013 -21.323 1.00 83.88 296 ASP A C 1
ATOM 2320 O O . ASP A 1 296 ? 8.023 2.025 -20.856 1.00 83.88 296 ASP A O 1
ATOM 2324 N N . ASP A 1 297 ? 9.023 0.986 -22.570 1.00 83.06 297 ASP A N 1
ATOM 2325 C CA . ASP A 1 297 ? 8.887 2.133 -23.479 1.00 83.06 297 ASP A CA 1
ATOM 2326 C C . ASP A 1 297 ? 7.420 2.560 -23.639 1.00 83.06 297 ASP A C 1
ATOM 2328 O O . ASP A 1 297 ? 6.570 1.795 -24.102 1.00 83.06 297 ASP A O 1
ATOM 2332 N N . GLU A 1 298 ? 7.145 3.794 -23.218 1.00 78.50 298 GLU A N 1
ATOM 2333 C CA . GLU A 1 298 ? 5.830 4.431 -23.144 1.00 78.50 298 GLU A CA 1
ATOM 2334 C C . GLU A 1 298 ? 4.832 3.659 -22.263 1.00 78.50 298 GLU A C 1
ATOM 2336 O O . GLU A 1 298 ? 3.621 3.719 -22.459 1.00 78.50 298 GLU A O 1
ATOM 2341 N N . ALA A 1 299 ? 5.331 2.929 -21.263 1.00 77.69 299 ALA A N 1
ATOM 2342 C CA . ALA A 1 299 ? 4.531 2.144 -20.334 1.00 77.69 299 ALA A CA 1
ATOM 2343 C C . ALA A 1 299 ? 5.075 2.229 -18.899 1.00 77.69 299 ALA A C 1
ATOM 2345 O O . ALA A 1 299 ? 6.223 2.576 -18.641 1.00 77.69 299 ALA A O 1
ATOM 2346 N N . TRP A 1 300 ? 4.226 1.901 -17.925 1.00 80.19 300 TRP A N 1
ATOM 2347 C CA . TRP A 1 300 ? 4.643 1.763 -16.530 1.00 80.19 300 TRP A CA 1
ATOM 2348 C C . TRP A 1 300 ? 4.803 0.290 -16.158 1.00 80.19 300 TRP A C 1
ATOM 2350 O O . TRP A 1 300 ? 3.840 -0.475 -16.248 1.00 80.19 300 TRP A O 1
ATOM 2360 N N . GLY A 1 301 ? 5.955 -0.068 -15.595 1.00 82.31 301 GLY A N 1
ATOM 2361 C CA . GLY A 1 301 ? 6.130 -1.307 -14.847 1.00 82.31 301 GLY A CA 1
ATOM 2362 C C . GLY A 1 301 ? 5.191 -1.381 -13.634 1.00 82.31 301 GLY A C 1
ATOM 2363 O O . GLY A 1 301 ? 4.708 -0.369 -13.100 1.00 82.31 301 GLY A O 1
ATOM 2364 N N . ARG A 1 302 ? 4.889 -2.602 -13.175 1.00 85.25 302 ARG A N 1
ATOM 2365 C CA . ARG A 1 302 ? 3.939 -2.848 -12.079 1.00 85.25 302 ARG A CA 1
ATOM 2366 C C . ARG A 1 302 ? 4.475 -3.836 -11.059 1.00 85.25 302 ARG A C 1
ATOM 2368 O O . ARG A 1 302 ? 4.734 -4.985 -11.372 1.00 85.25 302 ARG A O 1
ATOM 2375 N N . ILE A 1 303 ? 4.535 -3.436 -9.791 1.00 89.44 303 ILE A N 1
ATOM 2376 C CA . ILE A 1 303 ? 4.835 -4.385 -8.720 1.00 89.44 303 ILE A CA 1
ATOM 2377 C C . ILE A 1 303 ? 3.632 -5.304 -8.506 1.00 89.44 303 ILE A C 1
ATOM 2379 O O . ILE A 1 303 ? 2.527 -4.847 -8.206 1.00 89.44 303 ILE A O 1
ATOM 2383 N N . VAL A 1 304 ? 3.861 -6.604 -8.637 1.00 91.19 304 VAL A N 1
ATOM 2384 C CA . VAL A 1 304 ? 2.844 -7.647 -8.489 1.00 91.19 304 VAL A CA 1
ATOM 2385 C C . VAL A 1 304 ? 3.330 -8.757 -7.569 1.00 91.19 304 VAL A C 1
ATOM 2387 O O . VAL A 1 304 ? 4.531 -8.960 -7.385 1.00 91.19 304 VAL A O 1
ATOM 2390 N N . VAL A 1 305 ? 2.388 -9.480 -6.962 1.00 93.38 305 VAL A N 1
ATOM 2391 C CA . VAL A 1 305 ? 2.709 -10.626 -6.102 1.00 93.38 305 VAL A CA 1
ATOM 2392 C C . VAL A 1 305 ? 3.266 -11.738 -6.975 1.00 93.38 305 VAL A C 1
ATOM 2394 O O . VAL A 1 305 ? 2.549 -12.187 -7.858 1.00 93.38 305 VAL A O 1
ATOM 2397 N N . GLY A 1 306 ? 4.484 -12.211 -6.720 1.00 94.06 306 GLY A N 1
ATOM 2398 C CA . GLY A 1 306 ? 5.050 -13.384 -7.400 1.00 94.06 306 GLY A CA 1
ATOM 2399 C C . GLY A 1 306 ? 4.774 -14.683 -6.640 1.00 94.06 306 GLY A C 1
ATOM 2400 O O . GLY A 1 306 ? 4.419 -15.709 -7.219 1.00 94.06 306 GLY A O 1
ATOM 2401 N N . GLN A 1 307 ? 4.881 -14.644 -5.313 1.00 96.81 307 GLN A N 1
ATOM 2402 C CA . GLN A 1 307 ? 4.611 -15.795 -4.461 1.00 96.81 307 GLN A CA 1
ATOM 2403 C C . GLN A 1 307 ? 4.065 -15.342 -3.113 1.00 96.81 307 GLN A C 1
ATOM 2405 O O . GLN A 1 307 ? 4.454 -14.320 -2.554 1.00 96.81 307 GLN A O 1
ATOM 2410 N N . ARG A 1 308 ? 3.197 -16.169 -2.549 1.00 97.00 308 ARG A N 1
ATOM 2411 C CA . ARG A 1 308 ? 2.690 -16.029 -1.192 1.00 97.00 308 ARG A CA 1
ATOM 2412 C C . ARG A 1 308 ? 2.868 -17.351 -0.474 1.00 97.00 308 ARG A C 1
ATOM 2414 O O . ARG A 1 308 ? 2.506 -18.399 -0.999 1.00 97.00 308 ARG A O 1
ATOM 2421 N N . THR A 1 309 ? 3.407 -17.314 0.733 1.00 97.88 309 THR A N 1
ATOM 2422 C CA . THR A 1 309 ? 3.514 -18.491 1.595 1.00 97.88 309 THR A CA 1
ATOM 2423 C C . THR A 1 309 ? 2.862 -18.181 2.927 1.00 97.88 309 THR A C 1
ATOM 2425 O O . THR A 1 309 ? 3.265 -17.235 3.593 1.00 97.88 309 THR A O 1
ATOM 2428 N N 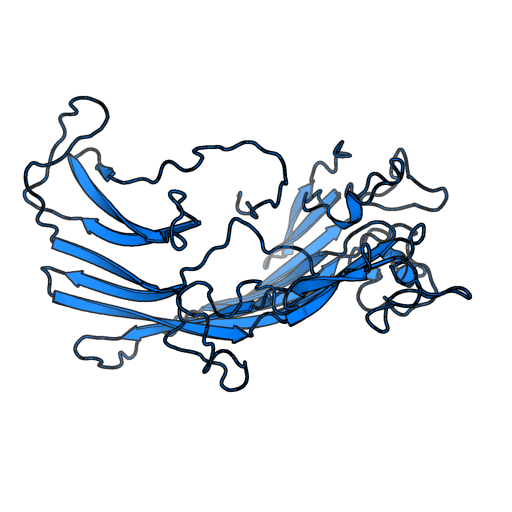. ALA A 1 310 ? 1.878 -18.985 3.321 1.00 97.00 310 ALA A N 1
ATOM 2429 C CA . ALA A 1 310 ? 1.245 -18.902 4.628 1.00 97.00 310 ALA A CA 1
ATOM 2430 C C . ALA A 1 310 ? 1.527 -20.170 5.435 1.00 97.00 310 ALA A C 1
ATOM 2432 O O . ALA A 1 310 ? 1.402 -21.287 4.935 1.00 97.00 310 ALA A O 1
ATOM 2433 N N . VAL A 1 311 ? 1.873 -19.997 6.702 1.00 96.75 311 VAL A N 1
ATOM 2434 C CA . VAL A 1 311 ? 2.002 -21.056 7.693 1.00 96.75 311 VAL A CA 1
ATOM 2435 C C . VAL A 1 311 ? 0.855 -20.903 8.676 1.00 96.75 311 VAL A C 1
ATOM 2437 O O . VAL A 1 311 ? 0.727 -19.875 9.336 1.00 96.75 311 VAL A O 1
ATOM 2440 N N . THR A 1 312 ? 0.019 -21.934 8.775 1.00 94.69 312 THR A N 1
ATOM 2441 C CA . THR A 1 312 ? -1.075 -21.994 9.749 1.00 94.69 312 THR A CA 1
ATOM 2442 C C . THR A 1 312 ? -0.944 -23.245 10.588 1.00 94.69 312 THR A C 1
ATOM 2444 O O . THR A 1 312 ? -0.979 -24.351 10.052 1.00 94.69 312 THR A O 1
ATOM 2447 N N . ASN A 1 313 ? -0.798 -23.094 11.906 1.00 87.31 313 ASN A N 1
ATOM 2448 C CA . ASN A 1 313 ? -0.672 -24.229 12.834 1.00 87.31 313 ASN A CA 1
ATOM 2449 C C . ASN A 1 313 ? 0.406 -25.255 12.410 1.00 87.31 313 ASN A C 1
ATOM 2451 O O . ASN A 1 313 ? 0.221 -26.462 12.558 1.00 87.31 313 ASN A O 1
ATOM 2455 N N . GLY A 1 314 ? 1.523 -24.778 11.851 1.00 87.62 314 GLY A N 1
ATOM 2456 C CA . GLY A 1 314 ? 2.633 -25.617 11.380 1.00 87.62 314 GLY A CA 1
ATOM 2457 C C . GLY A 1 314 ? 2.452 -26.234 9.988 1.00 87.62 314 GLY A C 1
ATOM 2458 O O . GLY A 1 314 ? 3.344 -26.946 9.534 1.00 87.62 314 GLY A O 1
ATOM 2459 N N . VAL A 1 315 ? 1.341 -25.962 9.298 1.00 94.31 315 VAL A N 1
ATOM 2460 C CA . VAL A 1 315 ? 1.115 -26.376 7.906 1.00 94.31 315 VAL A CA 1
ATOM 2461 C C . VAL A 1 315 ? 1.439 -25.216 6.974 1.00 94.31 315 VAL A C 1
ATOM 2463 O O . VAL A 1 315 ? 0.864 -24.137 7.113 1.00 94.31 315 VAL A O 1
ATOM 2466 N N . THR A 1 316 ? 2.329 -25.449 6.013 1.00 96.75 316 THR A N 1
ATOM 2467 C CA . THR A 1 316 ? 2.705 -24.467 4.990 1.00 96.75 316 THR A CA 1
ATOM 2468 C C . THR A 1 316 ? 1.832 -24.623 3.749 1.00 96.75 316 THR A C 1
ATOM 2470 O O . THR A 1 316 ? 1.650 -25.727 3.244 1.00 96.75 316 THR A O 1
ATOM 2473 N N . SER A 1 317 ? 1.310 -23.510 3.251 1.00 97.56 317 SER A N 1
ATOM 2474 C CA . SER A 1 317 ? 0.592 -23.383 1.985 1.00 97.56 317 SER A CA 1
ATOM 2475 C C . SER A 1 317 ? 1.287 -22.331 1.132 1.00 97.56 317 SER A C 1
ATOM 2477 O O . SER A 1 317 ? 1.572 -21.238 1.621 1.00 97.56 317 SER A O 1
ATOM 2479 N N . THR A 1 318 ? 1.564 -22.658 -0.126 1.00 98.00 318 THR A N 1
ATOM 2480 C CA . THR A 1 318 ? 2.240 -21.757 -1.061 1.00 98.00 318 THR A CA 1
ATOM 2481 C C . THR A 1 318 ? 1.363 -21.534 -2.281 1.00 98.00 318 THR A C 1
ATOM 2483 O O . THR A 1 318 ? 0.868 -22.492 -2.866 1.00 98.00 318 THR A O 1
ATOM 2486 N N . TRP A 1 319 ? 1.197 -20.267 -2.647 1.00 97.75 319 TRP A N 1
ATOM 2487 C CA . TRP A 1 319 ? 0.599 -19.831 -3.899 1.00 97.75 319 TRP A CA 1
ATOM 2488 C C . TRP A 1 319 ? 1.683 -19.191 -4.752 1.00 97.75 319 TRP A C 1
ATOM 2490 O O . TRP A 1 319 ? 2.437 -18.348 -4.256 1.00 97.75 319 TRP A O 1
ATOM 2500 N N . THR A 1 320 ? 1.733 -19.558 -6.024 1.00 97.38 320 THR A N 1
ATOM 2501 C CA . THR A 1 320 ? 2.619 -18.930 -7.009 1.00 97.38 320 THR A CA 1
ATOM 2502 C C . THR A 1 320 ? 1.771 -18.251 -8.065 1.00 97.38 320 THR A C 1
ATOM 2504 O O . THR A 1 320 ? 0.783 -18.816 -8.530 1.00 97.38 320 THR A O 1
ATOM 2507 N N . TYR A 1 321 ? 2.156 -17.034 -8.422 1.00 94.12 321 TYR A N 1
ATOM 2508 C CA . TYR A 1 321 ? 1.417 -16.179 -9.331 1.00 94.12 321 TYR A CA 1
ATOM 2509 C C . TYR A 1 321 ? 2.257 -15.952 -10.580 1.00 94.12 321 TYR A C 1
ATOM 2511 O O . TYR A 1 321 ? 3.413 -15.536 -10.501 1.00 94.12 321 TYR A O 1
ATOM 2519 N N . HIS A 1 322 ? 1.655 -16.215 -11.732 1.00 92.81 322 HIS A N 1
ATOM 2520 C CA . HIS A 1 322 ? 2.233 -15.906 -13.029 1.00 92.81 322 HIS A CA 1
ATOM 2521 C C . HIS A 1 322 ? 1.318 -14.937 -13.758 1.00 92.81 322 HIS A C 1
ATOM 2523 O O . HIS A 1 322 ? 0.101 -15.126 -13.782 1.00 92.81 322 HIS A O 1
ATOM 2529 N N . TYR A 1 323 ? 1.907 -13.924 -14.375 1.00 89.19 323 TYR A N 1
ATOM 2530 C CA . TYR A 1 323 ? 1.186 -12.952 -15.180 1.00 89.19 323 TYR A CA 1
ATOM 2531 C C . TYR A 1 323 ? 1.749 -12.987 -16.586 1.00 89.19 323 TYR A C 1
ATOM 2533 O O . TYR A 1 323 ? 2.961 -13.100 -16.770 1.00 89.19 323 TYR A O 1
ATOM 2541 N N . TYR A 1 324 ? 0.856 -12.913 -17.563 1.00 87.31 324 TYR A N 1
ATOM 2542 C CA . TYR A 1 324 ? 1.227 -13.029 -18.960 1.00 87.31 324 TYR A CA 1
ATOM 2543 C C . TYR A 1 324 ? 0.789 -11.802 -19.734 1.00 87.31 324 TYR A C 1
ATOM 2545 O O . TYR A 1 324 ? -0.373 -11.389 -19.675 1.00 87.31 324 TYR A O 1
ATOM 2553 N N . LEU A 1 325 ? 1.733 -11.258 -20.492 1.00 83.94 325 LEU A N 1
ATOM 2554 C CA . LEU A 1 325 ? 1.472 -10.206 -21.461 1.00 83.94 325 LEU A CA 1
ATOM 2555 C C . LEU A 1 325 ? 0.749 -10.779 -22.676 1.00 83.94 325 LEU A C 1
ATOM 2557 O O . LEU A 1 325 ? 0.907 -11.956 -23.030 1.00 83.94 325 LEU A O 1
ATOM 2561 N N . ARG A 1 326 ? -0.007 -9.919 -23.355 1.00 78.88 326 ARG A N 1
ATOM 2562 C CA . ARG A 1 326 ? -0.630 -10.288 -24.619 1.00 78.88 326 ARG A CA 1
ATOM 2563 C C . ARG A 1 326 ? 0.453 -10.502 -25.671 1.00 78.88 326 ARG A C 1
ATOM 2565 O O . ARG A 1 326 ? 1.388 -9.718 -25.809 1.00 78.88 326 ARG A O 1
ATOM 2572 N N . THR A 1 327 ? 0.307 -11.572 -26.444 1.00 75.94 327 THR A N 1
ATOM 2573 C CA . THR A 1 327 ? 1.169 -11.845 -27.602 1.00 75.94 327 THR A CA 1
ATOM 2574 C C . THR A 1 327 ? 0.440 -11.501 -28.895 1.00 75.94 327 THR A C 1
ATOM 2576 O O . THR A 1 327 ? -0.782 -11.630 -28.973 1.00 75.94 327 THR A O 1
ATOM 2579 N N . ASN A 1 328 ? 1.190 -11.099 -29.927 1.00 69.19 328 ASN A N 1
ATOM 2580 C CA . ASN A 1 328 ? 0.650 -10.713 -31.237 1.00 69.19 328 ASN A CA 1
ATOM 2581 C C . ASN A 1 328 ? -0.355 -9.554 -31.143 1.00 69.19 328 ASN A C 1
ATOM 2583 O O . ASN A 1 328 ? -1.511 -9.685 -31.559 1.00 69.19 328 ASN A O 1
ATOM 2587 N N . TRP A 1 329 ? 0.085 -8.430 -30.573 1.00 69.19 329 TRP A N 1
ATOM 2588 C CA . TRP A 1 329 ? -0.698 -7.195 -30.509 1.00 69.19 329 TRP A CA 1
ATOM 2589 C C . TRP A 1 329 ? -1.236 -6.847 -31.914 1.00 69.19 329 TRP A C 1
ATOM 2591 O O . TRP A 1 329 ? -0.435 -6.700 -32.836 1.00 69.19 329 TRP A O 1
ATOM 2601 N N . PRO A 1 330 ? -2.569 -6.779 -32.139 1.00 61.84 330 PRO A N 1
ATOM 2602 C CA . PRO A 1 330 ? -3.117 -6.642 -33.496 1.00 61.84 330 PRO A CA 1
ATOM 2603 C C . PRO A 1 330 ? -2.785 -5.330 -34.217 1.00 61.84 330 PRO A C 1
ATOM 2605 O O . PRO A 1 330 ? -2.850 -5.284 -35.445 1.00 61.84 330 PRO A O 1
ATOM 2608 N N . ALA A 1 331 ? -2.458 -4.277 -33.472 1.00 65.06 331 ALA A N 1
ATOM 2609 C CA . ALA A 1 331 ? -2.070 -2.973 -33.993 1.00 65.06 331 ALA A CA 1
ATOM 2610 C C . ALA A 1 331 ? -0.942 -2.417 -33.112 1.00 65.06 331 ALA A C 1
ATOM 2612 O O . ALA A 1 331 ? -1.193 -1.528 -32.301 1.00 65.06 331 ALA A O 1
ATOM 2613 N N . PRO A 1 332 ? 0.275 -2.984 -33.212 1.00 66.00 332 PRO A N 1
ATOM 2614 C CA . PRO A 1 332 ? 1.367 -2.537 -32.377 1.00 66.00 332 PRO A CA 1
ATOM 2615 C C . PRO A 1 332 ? 1.723 -1.097 -32.766 1.00 66.00 332 PRO A C 1
ATOM 2617 O O . PRO A 1 332 ? 1.740 -0.765 -33.959 1.00 66.00 332 PRO A O 1
ATOM 2620 N N . PRO A 1 333 ? 2.000 -0.239 -31.785 1.00 62.66 333 PRO A N 1
ATOM 2621 C CA . PRO A 1 333 ? 2.245 1.174 -32.031 1.00 62.66 333 PRO A CA 1
ATOM 2622 C C . PRO A 1 333 ? 3.563 1.450 -32.769 1.00 62.66 333 PRO A C 1
ATOM 2624 O O . PRO A 1 333 ? 3.670 2.429 -33.505 1.00 62.66 333 PRO A O 1
ATOM 2627 N N . CYS A 1 334 ? 4.537 0.543 -32.660 1.00 70.06 334 CYS A N 1
ATOM 2628 C CA . CYS A 1 334 ? 5.817 0.633 -33.348 1.00 70.06 334 CYS A CA 1
ATOM 2629 C C . CYS A 1 334 ? 6.194 -0.677 -34.063 1.00 70.06 334 CYS A C 1
ATOM 2631 O O . CYS A 1 334 ? 5.694 -1.759 -33.754 1.00 70.06 334 CYS A O 1
ATOM 2633 N N . ALA A 1 335 ? 7.098 -0.598 -35.047 1.00 74.12 335 ALA A N 1
ATOM 2634 C CA . ALA A 1 335 ? 7.452 -1.737 -35.905 1.00 74.12 335 ALA A CA 1
ATOM 2635 C C . ALA A 1 335 ? 8.139 -2.900 -35.159 1.00 74.12 335 ALA A C 1
ATOM 2637 O O . ALA A 1 335 ? 8.112 -4.033 -35.639 1.00 74.12 335 ALA A O 1
ATOM 2638 N N . ASN A 1 336 ? 8.761 -2.621 -34.013 1.00 77.81 336 ASN A N 1
ATOM 2639 C CA . ASN A 1 336 ? 9.390 -3.595 -33.121 1.00 77.81 336 ASN A CA 1
ATOM 2640 C C . ASN A 1 336 ? 8.644 -3.747 -31.786 1.00 77.81 336 ASN A C 1
ATOM 2642 O O . ASN A 1 336 ? 9.189 -4.359 -30.877 1.00 77.81 336 ASN A O 1
ATOM 2646 N N . CYS A 1 337 ? 7.423 -3.222 -31.659 1.00 77.44 337 CYS A N 1
ATOM 2647 C CA . CYS A 1 337 ? 6.576 -3.424 -30.488 1.00 77.44 337 CYS A CA 1
ATOM 2648 C C . CYS A 1 337 ? 5.887 -4.783 -30.646 1.00 77.44 337 CYS A C 1
ATOM 2650 O O . CYS A 1 337 ? 4.965 -4.941 -31.448 1.00 77.44 337 CYS A O 1
ATOM 2652 N N . LEU A 1 338 ? 6.405 -5.806 -29.973 1.00 74.44 338 LEU A N 1
ATOM 2653 C CA . LEU A 1 338 ? 5.987 -7.197 -30.179 1.00 74.44 338 LEU A CA 1
ATOM 2654 C C . LEU A 1 338 ? 5.071 -7.697 -29.055 1.00 74.44 338 LEU A C 1
ATOM 2656 O O . LEU A 1 338 ? 4.331 -8.675 -29.238 1.00 74.44 338 LEU A O 1
ATOM 2660 N N . GLN A 1 339 ? 5.134 -7.037 -27.902 1.00 72.94 339 GLN A N 1
ATOM 2661 C CA . GLN A 1 339 ? 4.347 -7.311 -26.714 1.00 72.94 339 GLN A CA 1
ATOM 2662 C C . GLN A 1 339 ? 3.814 -5.996 -26.177 1.00 72.94 339 GLN A C 1
ATOM 2664 O O . GLN A 1 339 ? 4.273 -4.911 -26.519 1.00 72.94 339 GLN A O 1
ATOM 2669 N N . GLY A 1 340 ? 2.783 -6.127 -25.375 1.00 59.53 340 GLY A N 1
ATOM 2670 C CA . GLY A 1 340 ? 2.140 -5.007 -24.745 1.00 59.53 340 GLY A CA 1
ATOM 2671 C C . GLY A 1 340 ? 0.946 -5.555 -24.018 1.00 59.53 340 GLY A C 1
ATOM 2672 O O . GLY A 1 340 ? 0.208 -6.417 -24.505 1.00 59.53 340 GLY A O 1
ATOM 2673 N N . ASP A 1 341 ? 0.791 -5.099 -22.806 1.00 54.50 341 ASP A N 1
ATOM 2674 C CA . ASP A 1 341 ? -0.524 -4.963 -22.247 1.00 54.50 341 ASP A CA 1
ATOM 2675 C C . ASP A 1 341 ? -1.173 -3.702 -22.904 1.00 54.50 341 ASP A C 1
ATOM 2677 O O . ASP A 1 341 ? -0.575 -3.007 -23.725 1.00 54.50 341 ASP A O 1
ATOM 2681 N N . THR A 1 342 ? -2.421 -3.401 -22.592 1.00 51.81 342 THR A N 1
ATOM 2682 C CA . THR A 1 342 ? -3.152 -2.267 -23.177 1.00 51.81 342 THR A CA 1
ATOM 2683 C C . THR A 1 342 ? -2.858 -0.911 -22.489 1.00 51.81 342 THR A C 1
ATOM 2685 O O . THR A 1 342 ? -3.763 -0.077 -22.421 1.00 51.81 342 THR A O 1
ATOM 2688 N N . TRP A 1 343 ? -1.673 -0.706 -21.883 1.00 51.12 343 TRP A N 1
ATOM 2689 C CA . TRP A 1 343 ? -1.317 0.462 -21.038 1.00 51.12 343 TRP A CA 1
ATOM 2690 C C . TRP A 1 343 ? -0.982 1.747 -21.796 1.00 51.12 343 TRP A C 1
ATOM 2692 O O . TRP A 1 343 ? -0.855 2.773 -21.133 1.00 51.12 343 TRP A O 1
ATOM 2702 N N . ALA A 1 344 ? -0.875 1.722 -23.126 1.00 48.25 344 ALA A N 1
ATOM 2703 C CA . ALA A 1 344 ? -0.408 2.874 -23.893 1.00 48.25 344 ALA A CA 1
ATOM 2704 C C . ALA A 1 344 ? -1.243 3.138 -25.150 1.00 48.25 344 ALA A C 1
ATOM 2706 O O . ALA A 1 344 ? -1.647 2.204 -25.855 1.00 48.25 344 ALA A O 1
ATOM 2707 N N . HIS A 1 345 ? -1.430 4.418 -25.475 1.00 48.53 345 HIS A N 1
ATOM 2708 C CA . HIS A 1 345 ? -1.858 4.864 -26.798 1.00 48.53 345 HIS A CA 1
ATOM 2709 C C . HIS A 1 345 ? -0.755 5.741 -27.412 1.00 48.53 345 HIS A C 1
ATOM 2711 O O . HIS A 1 345 ? -0.916 6.928 -27.654 1.00 48.53 345 HIS A O 1
ATOM 2717 N N . GLN A 1 346 ? 0.354 5.101 -27.782 1.00 47.47 346 GLN A N 1
ATOM 2718 C CA . GLN A 1 346 ? 1.576 5.712 -28.341 1.00 47.47 346 GLN A CA 1
ATOM 2719 C C . GLN A 1 346 ? 1.394 6.615 -29.595 1.00 47.47 346 GLN A C 1
ATOM 2721 O O . GLN A 1 346 ? 2.352 7.179 -30.117 1.00 47.47 346 GLN A O 1
ATOM 2726 N N . ASN A 1 347 ? 0.183 6.728 -30.158 1.00 51.69 347 ASN A N 1
ATOM 2727 C CA . ASN A 1 347 ? -0.092 7.458 -31.402 1.00 51.69 347 ASN A CA 1
ATOM 2728 C C . ASN A 1 347 ? -0.711 8.855 -31.214 1.00 51.69 347 ASN A C 1
ATOM 2730 O O . ASN A 1 347 ? -1.002 9.513 -32.218 1.00 51.69 347 ASN A O 1
ATOM 2734 N N . ASP A 1 348 ? -0.955 9.323 -29.990 1.00 47.41 348 ASP A N 1
ATOM 2735 C CA . ASP A 1 348 ? -1.516 10.668 -29.755 1.00 47.41 348 ASP A CA 1
ATOM 2736 C C . ASP A 1 348 ? -0.467 11.730 -29.385 1.00 47.41 348 ASP A C 1
ATOM 2738 O O . ASP A 1 348 ? -0.736 12.926 -29.543 1.00 47.41 348 ASP A O 1
ATOM 2742 N N . GLY A 1 349 ? 0.751 11.312 -29.022 1.00 48.38 349 GLY A N 1
ATOM 2743 C CA . GLY A 1 349 ? 1.891 12.198 -28.792 1.00 48.38 349 GLY A CA 1
ATOM 2744 C C . GLY A 1 349 ? 1.698 13.144 -27.608 1.00 48.38 349 GLY A C 1
ATOM 2745 O O . GLY A 1 349 ? 2.288 14.234 -27.593 1.00 48.38 349 GLY A O 1
ATOM 2746 N N . ASP A 1 350 ? 0.848 12.770 -26.654 1.00 52.19 350 ASP A N 1
ATOM 2747 C CA . ASP A 1 350 ? 0.663 13.510 -25.418 1.00 52.19 350 ASP A CA 1
ATOM 2748 C C . ASP A 1 350 ? 1.431 12.867 -24.244 1.00 52.19 350 ASP A C 1
ATOM 2750 O O . ASP A 1 350 ? 2.235 11.957 -24.412 1.00 52.19 350 ASP A O 1
ATOM 2754 N N . PHE A 1 351 ? 1.285 13.441 -23.048 1.00 55.97 351 PHE A N 1
ATOM 2755 C CA . PHE A 1 351 ? 1.880 12.902 -21.819 1.00 55.97 351 PHE A CA 1
ATOM 2756 C C . PHE A 1 351 ? 0.862 12.058 -21.038 1.00 55.97 351 PHE A C 1
ATOM 2758 O O . PHE A 1 351 ? 1.036 11.868 -19.832 1.00 55.97 351 PHE A O 1
ATOM 2765 N N . ALA A 1 352 ? -0.245 11.635 -21.658 1.00 51.50 352 ALA A N 1
ATOM 2766 C CA . ALA A 1 352 ? -1.297 10.912 -20.963 1.00 51.50 352 ALA A CA 1
ATOM 2767 C C . ALA A 1 352 ? -0.729 9.624 -20.389 1.00 51.50 352 ALA A C 1
ATOM 2769 O O . ALA A 1 352 ? -0.887 9.439 -19.193 1.00 51.50 352 ALA A O 1
ATOM 2770 N N . ASP A 1 353 ? 0.033 8.841 -21.156 1.00 52.12 353 ASP A N 1
ATOM 2771 C CA . ASP A 1 353 ? 0.659 7.588 -20.702 1.00 52.12 353 ASP A CA 1
ATOM 2772 C C . ASP A 1 353 ? 1.638 7.796 -19.527 1.00 52.12 353 ASP A C 1
ATOM 2774 O O . ASP A 1 353 ? 1.654 7.015 -18.572 1.00 52.12 353 ASP A O 1
ATOM 2778 N N . TYR A 1 354 ? 2.346 8.931 -19.499 1.00 51.97 354 TYR A N 1
ATOM 2779 C CA . TYR A 1 354 ? 3.188 9.342 -18.368 1.00 51.97 354 TYR A CA 1
ATOM 2780 C C . TYR A 1 354 ? 2.377 9.568 -17.078 1.00 51.97 354 TYR A C 1
ATOM 2782 O O . TYR A 1 354 ? 2.801 9.166 -15.990 1.00 51.97 354 TYR A O 1
ATOM 2790 N N . TYR A 1 355 ? 1.205 10.207 -17.189 1.00 50.16 355 TYR A N 1
ATOM 2791 C CA . TYR A 1 355 ? 0.316 10.526 -16.063 1.00 50.16 355 TYR A CA 1
ATOM 2792 C C . TYR A 1 355 ? -0.813 9.496 -15.850 1.00 50.16 355 TYR A C 1
ATOM 2794 O O . TYR A 1 355 ? -1.612 9.664 -14.921 1.00 50.16 355 TYR A O 1
ATOM 2802 N N . ASN A 1 356 ? -0.913 8.455 -16.687 1.00 47.16 356 ASN A N 1
ATOM 2803 C CA . ASN A 1 356 ? -2.081 7.583 -16.751 1.00 47.16 356 ASN A CA 1
ATOM 2804 C C . ASN A 1 356 ? -2.151 6.701 -15.503 1.00 47.16 356 ASN A C 1
ATOM 2806 O O . ASN A 1 356 ? -1.298 5.851 -15.241 1.00 47.16 356 ASN A O 1
ATOM 2810 N N . ALA A 1 357 ? -3.213 6.904 -14.728 1.00 37.06 357 ALA A N 1
ATOM 2811 C CA . ALA A 1 357 ? -3.543 6.110 -13.552 1.00 37.06 357 ALA A CA 1
ATOM 2812 C C . ALA A 1 357 ? -4.484 4.935 -13.879 1.00 37.06 357 ALA A C 1
ATOM 2814 O O . ALA A 1 357 ? -4.860 4.184 -12.976 1.00 37.06 357 ALA A O 1
ATOM 2815 N N . THR A 1 358 ? -4.908 4.785 -15.139 1.00 38.94 358 THR A N 1
ATOM 2816 C CA . THR A 1 358 ? -5.895 3.776 -15.522 1.00 38.94 358 THR A CA 1
ATOM 2817 C C . THR A 1 358 ? -5.206 2.431 -15.719 1.00 38.94 358 THR A C 1
ATOM 2819 O O . THR A 1 358 ? -4.456 2.213 -16.665 1.00 38.94 358 THR A O 1
ATOM 2822 N N . ILE A 1 359 ? -5.459 1.519 -14.781 1.00 45.06 359 ILE A N 1
ATOM 2823 C CA . ILE A 1 359 ? -5.000 0.132 -14.828 1.00 45.06 359 ILE A CA 1
ATOM 2824 C C . ILE A 1 359 ? -5.696 -0.548 -16.007 1.00 45.06 359 ILE A C 1
ATOM 2826 O O . ILE A 1 359 ? -6.893 -0.829 -15.938 1.00 45.06 359 ILE A O 1
ATOM 2830 N N . THR A 1 360 ? -4.961 -0.864 -17.066 1.00 54.25 360 THR A N 1
ATOM 2831 C CA . THR A 1 360 ? -5.369 -1.966 -17.947 1.00 54.25 360 THR A CA 1
ATOM 2832 C C . THR A 1 360 ? -4.624 -3.246 -17.525 1.00 54.25 360 THR A C 1
ATOM 2834 O O . THR A 1 360 ? -3.840 -3.223 -16.580 1.00 54.25 360 THR A O 1
ATOM 2837 N N . GLY A 1 361 ? -5.017 -4.428 -17.980 1.00 60.06 361 GLY A N 1
ATOM 2838 C CA . GLY A 1 361 ? -4.623 -5.686 -17.325 1.00 60.06 361 GLY A CA 1
ATOM 2839 C C . GLY A 1 361 ? -3.548 -6.463 -18.077 1.00 60.06 361 GLY A C 1
ATOM 2840 O O . GLY A 1 361 ? -3.360 -6.277 -19.273 1.00 60.06 361 GLY A O 1
ATOM 2841 N N . PHE A 1 362 ? -2.949 -7.442 -17.395 1.00 76.19 362 PHE A N 1
ATOM 2842 C CA . PHE A 1 362 ? -2.330 -8.605 -18.044 1.00 76.19 362 PHE A CA 1
ATOM 2843 C C . PHE A 1 362 ? -3.332 -9.301 -18.977 1.00 76.19 362 PHE A C 1
ATOM 2845 O O . PHE A 1 362 ? -4.531 -9.222 -18.743 1.00 76.19 362 PHE A O 1
ATOM 2852 N N . ASP A 1 363 ? -2.885 -10.044 -19.988 1.00 80.25 363 ASP A N 1
ATOM 2853 C CA . ASP A 1 363 ? -3.787 -10.881 -20.801 1.00 80.25 363 ASP A CA 1
ATOM 2854 C C . ASP A 1 363 ? -4.383 -12.019 -19.961 1.00 80.25 363 ASP A C 1
ATOM 2856 O O . ASP A 1 363 ? -5.571 -12.347 -20.025 1.00 80.25 363 ASP A O 1
ATOM 2860 N N . SER A 1 364 ? -3.552 -12.590 -19.089 1.00 85.31 364 SER A N 1
ATOM 2861 C CA . SER A 1 364 ? -4.009 -13.531 -18.078 1.00 85.31 364 SER A CA 1
ATOM 2862 C C . SER A 1 364 ? -3.148 -13.501 -16.823 1.00 85.31 364 SER A C 1
ATOM 2864 O O . SER A 1 364 ? -1.967 -13.152 -16.853 1.00 85.31 364 SER A O 1
ATOM 2866 N N . ALA A 1 365 ? -3.759 -13.913 -15.718 1.00 89.50 365 ALA A N 1
ATOM 2867 C CA . ALA A 1 365 ? -3.084 -14.240 -14.475 1.00 89.50 365 ALA A CA 1
ATOM 2868 C C . ALA A 1 365 ? -3.387 -15.698 -14.115 1.00 89.50 365 ALA A C 1
ATOM 2870 O O . ALA A 1 365 ? -4.535 -16.145 -14.193 1.00 89.50 365 ALA A O 1
ATOM 2871 N N . GLN A 1 366 ? -2.357 -16.438 -13.724 1.00 93.62 366 GLN A N 1
ATOM 2872 C CA . GLN A 1 366 ? -2.462 -17.813 -13.256 1.00 93.62 366 GLN A CA 1
ATOM 2873 C C . GLN A 1 366 ? -2.032 -17.887 -11.798 1.00 93.62 366 GLN A C 1
ATOM 2875 O O . GLN A 1 366 ? -0.993 -17.344 -11.422 1.00 93.62 366 GLN A O 1
ATOM 2880 N N . VAL A 1 367 ? -2.817 -18.593 -10.993 1.00 95.56 367 VAL A N 1
ATOM 2881 C CA . VAL A 1 367 ? -2.506 -18.878 -9.595 1.00 95.56 367 VAL A CA 1
ATOM 2882 C C . VAL A 1 367 ? -2.345 -20.380 -9.446 1.00 95.56 367 VAL A C 1
ATOM 2884 O O . VAL A 1 367 ? -3.295 -21.133 -9.643 1.00 95.56 367 VAL A O 1
ATOM 2887 N N . ILE A 1 368 ? -1.139 -20.815 -9.097 1.00 97.69 368 ILE A N 1
ATOM 2888 C CA . ILE A 1 368 ? -0.866 -22.193 -8.694 1.00 97.69 368 ILE A CA 1
ATOM 2889 C C . ILE A 1 368 ? -1.166 -22.283 -7.200 1.00 97.69 368 ILE A C 1
ATOM 2891 O O . ILE A 1 368 ? -0.495 -21.643 -6.391 1.00 97.69 368 ILE A O 1
ATOM 2895 N N . ASN A 1 369 ? -2.190 -23.052 -6.844 1.00 97.19 369 ASN A N 1
ATOM 2896 C CA . ASN A 1 369 ? -2.631 -23.265 -5.471 1.00 97.19 369 ASN A CA 1
ATOM 2897 C C . ASN A 1 369 ? -1.715 -24.253 -4.719 1.00 97.19 369 ASN A C 1
ATOM 2899 O O . ASN A 1 369 ? -0.990 -25.029 -5.346 1.00 97.19 369 ASN A O 1
ATOM 2903 N N . PRO A 1 370 ? -1.794 -24.314 -3.374 1.00 96.56 370 PRO A N 1
ATOM 2904 C CA . PRO A 1 370 ? -0.986 -25.228 -2.559 1.00 96.56 370 PRO A CA 1
ATOM 2905 C C . PRO A 1 370 ? -1.154 -26.718 -2.893 1.00 96.56 370 PRO A C 1
ATOM 2907 O O . PRO A 1 370 ? -0.282 -27.525 -2.582 1.00 96.56 370 PRO A O 1
ATOM 2910 N N . ASP A 1 371 ? -2.277 -27.096 -3.504 1.00 96.06 371 ASP A N 1
ATOM 2911 C CA . ASP A 1 371 ? -2.571 -28.455 -3.966 1.00 96.06 371 ASP A CA 1
ATOM 2912 C C . ASP A 1 371 ? -2.139 -28.711 -5.426 1.00 96.06 371 ASP A C 1
ATOM 2914 O O . ASP A 1 371 ? -2.411 -29.781 -5.974 1.00 96.06 371 ASP A O 1
ATOM 2918 N N . ASN A 1 372 ? -1.424 -27.758 -6.035 1.00 94.94 372 ASN A N 1
ATOM 2919 C CA . ASN A 1 372 ? -1.016 -27.706 -7.441 1.00 94.94 372 ASN A CA 1
ATOM 2920 C C . ASN A 1 372 ? -2.172 -27.596 -8.448 1.00 94.94 372 ASN A C 1
ATOM 2922 O O . ASN A 1 372 ? -1.960 -27.805 -9.645 1.00 94.94 372 ASN A O 1
ATOM 2926 N N . THR A 1 373 ? -3.388 -27.268 -8.004 1.00 97.38 373 THR A N 1
ATOM 2927 C CA . THR A 1 373 ? -4.430 -26.824 -8.936 1.00 97.38 373 THR A CA 1
ATOM 2928 C C . THR A 1 373 ? -4.085 -25.440 -9.478 1.00 97.38 373 THR A C 1
ATOM 2930 O O . THR A 1 373 ? -3.361 -24.677 -8.840 1.00 97.38 373 THR A O 1
ATOM 2933 N N . ILE A 1 374 ? -4.566 -25.129 -10.681 1.00 97.19 374 ILE A N 1
ATOM 2934 C CA . ILE A 1 374 ? -4.282 -23.858 -11.348 1.00 97.19 374 ILE A CA 1
ATOM 2935 C C . ILE A 1 374 ? -5.601 -23.142 -11.596 1.00 97.19 374 ILE A C 1
ATOM 2937 O O . ILE A 1 374 ? -6.456 -23.656 -12.321 1.00 97.19 374 ILE A O 1
ATOM 2941 N N . ASP A 1 375 ? -5.726 -21.947 -11.032 1.00 95.19 375 ASP A N 1
ATOM 2942 C CA . ASP A 1 375 ? -6.790 -21.008 -11.362 1.00 95.19 375 ASP A CA 1
ATOM 2943 C C . ASP A 1 375 ? -6.282 -20.036 -12.424 1.00 95.19 375 ASP A C 1
ATOM 2945 O O . ASP A 1 375 ? -5.229 -19.419 -12.264 1.00 95.19 375 ASP A O 1
ATOM 2949 N N . ILE A 1 376 ? -7.027 -19.896 -13.520 1.00 92.38 376 ILE A N 1
ATOM 2950 C CA . ILE A 1 376 ? -6.669 -19.011 -14.632 1.00 92.38 376 ILE A CA 1
ATOM 2951 C C . ILE A 1 376 ? -7.739 -17.934 -14.758 1.00 92.38 376 ILE A C 1
ATOM 2953 O O . ILE A 1 376 ? -8.906 -18.230 -15.021 1.00 92.38 376 ILE A O 1
ATOM 2957 N N . ALA A 1 377 ? -7.325 -16.680 -14.610 1.00 86.12 377 ALA A N 1
ATOM 2958 C CA . ALA A 1 377 ? -8.133 -15.515 -14.921 1.00 86.12 377 ALA A CA 1
ATOM 2959 C C . ALA A 1 377 ? -7.655 -14.928 -16.251 1.00 86.12 377 ALA A C 1
ATOM 2961 O O . ALA A 1 377 ? -6.544 -14.412 -16.340 1.00 86.12 377 ALA A O 1
ATOM 2962 N N . VAL A 1 378 ? -8.494 -15.013 -17.283 1.00 81.81 378 VAL A N 1
ATOM 2963 C CA . VAL A 1 378 ? -8.282 -14.281 -18.538 1.00 81.81 378 VAL A CA 1
ATOM 2964 C C . VAL A 1 378 ? -8.916 -12.912 -18.372 1.00 81.81 378 VAL A C 1
ATOM 2966 O O . VAL A 1 378 ? -10.098 -12.815 -18.027 1.00 81.81 378 VAL A O 1
ATOM 2969 N N . LEU A 1 379 ? -8.133 -11.864 -18.585 1.00 72.38 379 LEU A N 1
ATOM 2970 C CA . LEU A 1 379 ? -8.607 -10.495 -18.470 1.00 72.38 379 LEU A CA 1
ATOM 2971 C C . LEU A 1 379 ? -8.832 -9.958 -19.881 1.00 72.38 379 LEU A C 1
ATOM 2973 O O . LEU A 1 379 ? -8.062 -10.225 -20.800 1.00 72.38 379 LEU A O 1
ATOM 2977 N N . ALA A 1 380 ? -9.914 -9.209 -20.071 1.00 57.44 380 ALA A N 1
ATOM 2978 C CA . ALA A 1 380 ? -10.111 -8.488 -21.317 1.00 57.44 380 ALA A CA 1
ATOM 2979 C C . ALA A 1 380 ? -9.121 -7.314 -21.347 1.00 57.44 380 ALA A C 1
ATOM 2981 O O . ALA A 1 380 ? -9.438 -6.228 -20.869 1.00 57.44 380 ALA A O 1
ATOM 2982 N N . SER A 1 381 ? -7.917 -7.541 -21.873 1.00 51.78 381 SER A N 1
ATOM 2983 C CA . SER A 1 381 ? -7.003 -6.466 -22.259 1.00 51.78 381 SER A CA 1
ATOM 2984 C C . SER A 1 381 ? -7.591 -5.790 -23.505 1.00 51.78 381 SER A C 1
ATOM 2986 O O . SER A 1 381 ? -7.412 -6.229 -24.643 1.00 51.78 381 SER A O 1
ATOM 2988 N N . SER A 1 382 ? -8.434 -4.778 -23.298 1.00 40.75 382 SER A N 1
ATOM 2989 C CA . SER A 1 382 ? -8.931 -3.927 -24.382 1.00 40.75 382 SER A CA 1
ATOM 2990 C C . SER A 1 382 ? -8.123 -2.646 -24.432 1.00 40.75 382 SER A C 1
ATOM 2992 O O . SER A 1 382 ? -7.894 -2.056 -23.378 1.00 40.75 382 SER A O 1
ATOM 2994 N N . ASP A 1 383 ? -7.766 -2.208 -25.640 1.00 41.94 383 ASP A N 1
ATOM 2995 C CA . ASP A 1 383 ? -7.216 -0.878 -25.884 1.00 41.94 383 ASP A CA 1
ATOM 2996 C C . ASP A 1 383 ? -8.223 0.139 -25.317 1.00 41.94 383 ASP A C 1
ATOM 2998 O O . ASP A 1 383 ? -9.319 0.332 -25.859 1.00 41.94 383 ASP A O 1
ATOM 3002 N N . GLY A 1 384 ? -7.921 0.698 -24.146 1.00 33.72 384 GLY A N 1
ATOM 3003 C CA . GLY A 1 384 ? -8.702 1.790 -23.593 1.00 33.72 384 GLY A CA 1
ATOM 3004 C C . GLY A 1 384 ? -8.491 3.001 -24.489 1.00 33.72 384 GLY A C 1
ATOM 3005 O O . GLY A 1 384 ? -7.356 3.374 -24.753 1.00 33.72 384 GLY A O 1
ATOM 3006 N N . TRP A 1 385 ? -9.570 3.598 -24.985 1.00 23.98 385 TRP A N 1
ATOM 3007 C CA . TRP A 1 385 ? -9.494 4.934 -25.568 1.00 23.98 385 TRP A CA 1
ATOM 3008 C C . TRP A 1 385 ? -9.423 5.944 -24.420 1.00 23.98 385 TRP A C 1
ATOM 3010 O O . TRP A 1 385 ? -10.371 6.015 -23.630 1.00 23.98 385 TRP A O 1
ATOM 3020 N N . GLY A 1 386 ? -8.307 6.671 -24.330 1.00 30.86 386 GLY A N 1
ATOM 3021 C CA . GLY A 1 386 ? -8.199 7.934 -23.594 1.00 30.86 386 GLY A CA 1
ATOM 3022 C C . GLY A 1 386 ? -8.894 9.063 -24.341 1.00 30.86 386 GLY A C 1
ATOM 3023 O O . GLY A 1 386 ? -8.726 9.129 -25.580 1.00 30.86 386 GLY A O 1
#

Solvent-accessible surface area (backbone atoms only — not comparable to full-atom values): 21664 Å² total; per-residue (Å²): 139,90,86,83,89,74,88,80,91,68,98,61,97,68,91,65,91,78,75,86,72,76,48,69,48,71,52,99,74,12,42,50,37,41,45,40,68,45,74,43,57,54,92,92,47,96,51,77,47,34,76,46,68,35,33,43,36,26,66,28,92,88,29,64,49,80,68,64,76,72,98,56,64,75,61,97,62,89,64,50,36,35,38,39,36,37,49,55,36,37,58,84,82,39,67,74,52,91,81,38,68,43,92,74,56,81,54,49,92,83,39,28,55,27,46,47,52,71,83,74,82,81,77,44,56,79,58,72,89,67,58,85,41,70,40,73,34,33,37,40,36,23,49,76,84,38,74,60,38,32,42,41,40,28,27,35,48,27,47,40,48,78,44,66,39,29,79,79,44,33,43,30,46,42,40,24,37,79,45,74,34,33,41,38,51,30,37,59,94,79,37,80,47,100,53,54,42,29,39,36,42,68,41,79,55,70,28,45,31,33,26,82,90,48,56,14,29,58,43,77,51,38,85,57,93,46,51,48,69,58,101,84,35,26,33,22,51,51,63,57,66,66,40,72,40,72,29,33,45,32,53,53,75,52,43,38,34,41,41,43,70,43,38,34,36,45,19,20,54,24,57,89,69,81,59,59,42,41,22,59,68,40,49,95,30,47,73,43,94,52,39,29,31,43,14,24,55,48,27,68,29,39,75,41,68,39,34,39,39,38,34,46,83,88,46,78,40,45,36,41,43,49,52,27,42,32,72,74,58,93,75,47,86,45,98,60,37,52,29,38,45,34,58,53,70,81,83,73,80,69,62,55,54,82,70,57,81,73,84,56,41,46,32,27,40,37,38,35,40,67,86,69,50,72,51,76,48,77,42,89,50,53,78,68,84,129

Mean predicted aligned error: 10.46 Å

pLDDT: mean 79.77, std 18.02, range [21.62, 98.38]

Secondary structure (DSSP, 8-state):
-----PPP---------------EEE-TT--EEEEEEEEE--TT-SS--EEEEEEEEE--TT------SSS----SS---SEEEEEEEESS-S-BS-SSSSGGG---TTT--TTS----SSSSSPPPPS-----EEEEEEEEETTEEEEEEEEEEEE---EEEE-TTT--EEEE---EEEEEEEEE-GGGPBP----EEEEEEE---EEEESS---SSTT---STTS-EETTEE-EEEE--S-EEEEEEE-SSSEEEEEEEEEE---TT--SSS-TTBTTTTTT-TT-SSGGGGTTBTEE-EEEEEEEEEEETTEEEEEEEEEEPEES-SS-SSTT--EE-S---TTS-SSHHHH-------SEEEEE-TTS-EEEEE--------

Sequence (386 aa):
MYEGDAIQKDTFRYFFPSHSLHRNIHDRYGNQVRINYQRYFPNGANIVRDVAISSIEYDDPGCHNTTFNGATAQCPTWNPKVRLVFDSSTKVTTLSNTTGGCQNWSSTATYRCDDPVDNSGSGGLPISGAINIYVLNDIHVLVNGNPLLTYLFSYEQVPPYNITDPVSGLQESAAGYLDLTQIREQGTNNTTLNAPVVTISYQTGTQHYEDLQQRPKPTTNCGFGWARRDGTGCFLWSQSYNSRYIQTYDNGRGWHETISWGEARSNVHGVDTGAVNDVFNCDGHELSSNLCGEADDEAWGRIVVGQRTAVT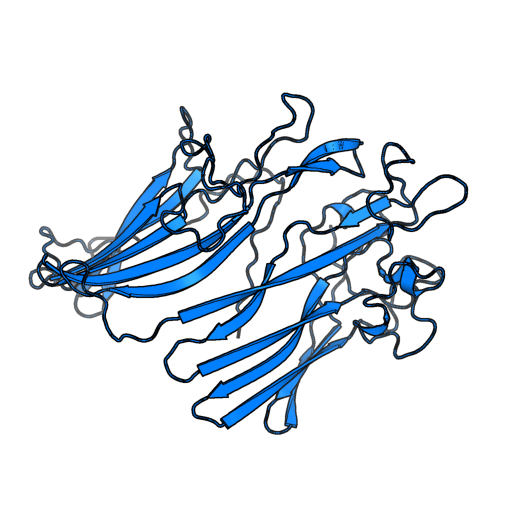NGVTSTWTYHYYLRTNWPAPPCANCLQGDTWAHQNDGDFADYYNATITGFDSAQVINPDNTIDIAVLASSDGWG